Protein AF-A0A839P789-F1 (afdb_monomer_lite)

Radius of gyration: 26.18 Å; chains: 1; bounding box: 61×48×68 Å

pLDDT: mean 73.14, std 20.94, range [27.69, 98.44]

Secondary structure (DSSP, 8-state):
-HHHHHHHHHHHHHHHHHTTS-----TTS--HHHHHHHHHHHHT-PPS-SSS-----HHHHHHHHHHT-SS-----TTS--EEETTEEEEEEEE--S-S-HHHHT--SPPTT--SSS--------THHHHHHHHHHT-SSPPPHHHHHHHHHHSSS-GGG-B-SSHHHHHTT-B--HHHHHHHHHTTS-GGGGGG--TTTTHHHHHHHHHHHHHHHGGG---EEEEESSGGG-EEEEE-TT--HHHHHHHTT-EESTTPPTTSTT-EEHHHHHHTEEEEE-SGGG-TTSS-TTTTGGG---TT-EEEE---HHIIIIIS----S-HHHHHHHHHHTTT-EEETT--HHHHHHHHHHHTTSTTPPPHHHHHHHHHSEEEEE-SSSEEEEEEPPPP-

Sequence (395 aa):
MALIERSFTALTGLVASVSRADVEDDEEQPDALAGLRGLMAFSGIEPEDLSAAPGATTADILRYLQEKAGRVRFLRPGGNTVAIAGHPDVTAYVLGPPEDDALLRRSDPTKKGREVYELKAQNLDDDVFLVAALASTGEGTWNTDELARLRMSLPFGYRYLVATDPKAAEIGARDDPDAVQAFQARYCNPDDEWRRVDVDWLGAAEQLALKLDSDTNNTSLALAFELGHGPDSRVLLFPGDAQVGNWLSWGEHVWPPGKARGDEGAVDAAGLLAKTVLYKVGHHGSHNATLRERGLESMTHPDLVAMMPVQQEFANGTKNWNMPFPSLLKRLEERSGGRVIRADRSRDDLVAQAEAKSGKPGELPPADWELFLSNLREISDAEGPLALEYRIRAC

Structure (mmCIF, N/CA/C/O backbone):
data_AF-A0A839P789-F1
#
_entry.id   AF-A0A839P789-F1
#
loop_
_atom_site.group_PDB
_atom_site.id
_atom_site.type_symbol
_atom_site.label_atom_id
_atom_site.label_alt_id
_atom_site.label_comp_id
_atom_site.label_asym_id
_atom_site.label_entity_id
_atom_site.label_seq_id
_atom_site.pdbx_PDB_ins_code
_atom_site.Cartn_x
_atom_site.Cartn_y
_atom_site.Cartn_z
_atom_site.occupancy
_atom_site.B_iso_or_equiv
_atom_site.auth_seq_id
_atom_site.auth_comp_id
_atom_site.auth_asym_id
_atom_site.auth_atom_id
_atom_site.pdbx_PDB_model_num
ATOM 1 N N . MET A 1 1 ? 9.859 -14.341 -15.482 1.00 28.69 1 MET A N 1
ATOM 2 C CA . MET A 1 1 ? 11.216 -14.747 -15.056 1.00 28.69 1 MET A CA 1
ATOM 3 C C . MET A 1 1 ? 12.218 -14.738 -16.207 1.00 28.69 1 MET A C 1
ATOM 5 O O . MET A 1 1 ? 12.955 -13.774 -16.277 1.00 28.69 1 MET A O 1
ATOM 9 N N . ALA A 1 2 ? 12.191 -15.670 -17.171 1.00 31.02 2 ALA A N 1
ATOM 10 C CA . ALA A 1 2 ? 13.223 -15.749 -18.226 1.00 31.02 2 ALA A CA 1
ATOM 11 C C . ALA A 1 2 ? 13.397 -14.485 -19.100 1.00 31.02 2 ALA A C 1
ATOM 13 O O . ALA A 1 2 ? 14.505 -14.182 -19.522 1.00 31.02 2 ALA A O 1
ATOM 14 N N . LEU A 1 3 ? 12.325 -13.731 -19.379 1.00 32.56 3 LEU A N 1
ATOM 15 C CA . LEU A 1 3 ? 12.425 -12.461 -20.113 1.00 32.56 3 LEU A CA 1
ATOM 16 C C . LEU A 1 3 ? 13.054 -11.351 -19.254 1.00 32.56 3 LEU A C 1
ATOM 18 O O . LEU A 1 3 ? 13.892 -10.620 -19.751 1.00 32.56 3 LEU A O 1
ATOM 22 N N . ILE A 1 4 ? 12.696 -11.277 -17.968 1.00 34.03 4 ILE A N 1
ATOM 23 C CA . ILE A 1 4 ? 13.253 -10.315 -17.001 1.00 34.03 4 ILE A CA 1
ATOM 24 C C . ILE A 1 4 ? 14.742 -10.598 -16.794 1.00 34.03 4 ILE A C 1
ATOM 26 O O . ILE A 1 4 ? 15.552 -9.689 -16.849 1.00 34.03 4 ILE A O 1
ATOM 30 N N . GLU A 1 5 ? 15.110 -11.868 -16.647 1.00 35.81 5 GLU A N 1
ATOM 31 C CA . GLU A 1 5 ? 16.495 -12.326 -16.511 1.00 35.81 5 GLU A CA 1
ATOM 32 C C . GLU A 1 5 ? 17.325 -12.025 -17.773 1.00 35.81 5 GLU A C 1
ATOM 34 O O . GLU A 1 5 ? 18.459 -11.560 -17.676 1.00 35.81 5 GLU A O 1
ATOM 39 N N . ARG A 1 6 ? 16.736 -12.192 -18.968 1.00 39.56 6 ARG A N 1
ATOM 40 C CA . ARG A 1 6 ? 17.344 -11.795 -20.252 1.00 39.56 6 ARG A CA 1
ATOM 41 C C . ARG A 1 6 ? 17.492 -10.283 -20.393 1.00 39.56 6 ARG A C 1
ATOM 43 O O . ARG A 1 6 ? 18.554 -9.832 -20.800 1.00 39.56 6 ARG A O 1
ATOM 50 N N . SER A 1 7 ? 16.466 -9.510 -20.046 1.00 38.97 7 SER A N 1
ATOM 51 C CA . SER A 1 7 ? 16.506 -8.043 -20.067 1.00 38.97 7 SER A CA 1
ATOM 52 C C . SER A 1 7 ? 17.516 -7.492 -19.059 1.00 38.97 7 SER A C 1
ATOM 54 O O . SER A 1 7 ? 18.237 -6.553 -19.375 1.00 38.97 7 SER A O 1
ATOM 56 N N . PHE A 1 8 ? 17.626 -8.117 -17.886 1.00 39.81 8 PHE A N 1
ATOM 57 C CA . PHE A 1 8 ? 18.609 -7.779 -16.859 1.00 39.81 8 PHE A CA 1
ATOM 58 C C . PHE A 1 8 ? 20.035 -8.108 -17.321 1.00 39.81 8 PHE A C 1
ATOM 60 O O . PHE A 1 8 ? 20.921 -7.269 -17.210 1.00 39.81 8 PHE A O 1
ATOM 67 N N . THR A 1 9 ? 20.235 -9.277 -17.941 1.00 44.25 9 THR A N 1
ATOM 68 C CA . THR A 1 9 ? 21.531 -9.698 -18.505 1.00 44.25 9 THR A CA 1
ATOM 69 C C . THR A 1 9 ? 21.972 -8.784 -19.654 1.00 44.25 9 THR A C 1
ATOM 71 O O . THR A 1 9 ? 23.125 -8.351 -19.707 1.00 44.25 9 THR A O 1
ATOM 74 N N . ALA A 1 10 ? 21.043 -8.436 -20.547 1.00 44.06 10 ALA A N 1
ATOM 75 C CA . ALA A 1 10 ? 21.252 -7.481 -21.631 1.00 44.06 10 ALA A CA 1
ATOM 76 C C . ALA A 1 10 ? 21.683 -6.101 -21.112 1.00 44.06 10 ALA A C 1
ATOM 78 O O . ALA A 1 10 ? 22.646 -5.525 -21.620 1.00 44.06 10 ALA A O 1
ATOM 79 N N . LEU A 1 11 ? 21.008 -5.606 -20.070 1.00 44.09 11 LEU A N 1
ATOM 80 C CA . LEU A 1 11 ? 21.322 -4.332 -19.430 1.00 44.09 11 LEU A CA 1
ATOM 81 C C . LEU A 1 11 ? 22.719 -4.354 -18.794 1.00 44.09 11 LEU A C 1
ATOM 83 O O . LEU A 1 11 ? 23.521 -3.462 -19.055 1.00 44.09 11 LEU A O 1
ATOM 87 N N . THR A 1 12 ? 23.058 -5.404 -18.039 1.00 44.09 12 THR A N 1
ATOM 88 C CA . THR A 1 12 ? 24.400 -5.556 -17.451 1.00 44.09 12 THR A CA 1
ATOM 89 C C . THR A 1 12 ? 25.507 -5.657 -18.504 1.00 44.09 12 THR A C 1
ATOM 91 O O . THR A 1 12 ? 26.595 -5.126 -18.294 1.00 44.09 12 THR A O 1
ATOM 94 N N . GLY A 1 13 ? 25.237 -6.286 -19.654 1.00 45.44 13 GLY A N 1
ATOM 95 C CA . GLY A 1 13 ? 26.186 -6.369 -20.766 1.00 45.44 13 GLY A CA 1
ATOM 96 C C . GLY A 1 13 ? 26.444 -5.018 -21.439 1.00 45.44 13 GLY A C 1
ATOM 97 O O . GLY A 1 13 ? 27.596 -4.698 -21.733 1.00 45.44 13 GLY A O 1
ATOM 98 N N . LEU A 1 14 ? 25.398 -4.201 -21.631 1.00 48.00 14 LEU A N 1
ATOM 99 C CA . LEU A 1 14 ? 25.543 -2.832 -22.142 1.00 48.00 14 LEU A CA 1
ATOM 100 C C . LEU A 1 14 ? 26.340 -1.954 -21.165 1.00 48.00 14 L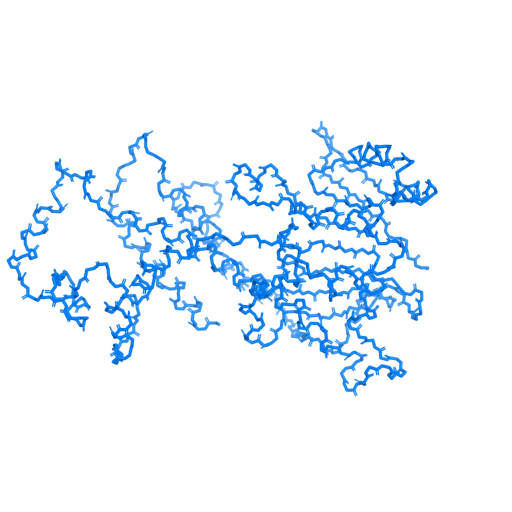EU A C 1
ATOM 102 O O . LEU A 1 14 ? 27.258 -1.249 -21.574 1.00 48.00 14 LEU A O 1
ATOM 106 N N . VAL A 1 15 ? 26.046 -2.043 -19.868 1.00 44.38 15 VAL A N 1
ATOM 107 C CA . VAL A 1 15 ? 26.684 -1.227 -18.821 1.00 44.38 15 VAL A CA 1
ATOM 108 C C . VAL A 1 15 ? 28.165 -1.578 -18.631 1.00 44.38 15 VAL A C 1
ATOM 110 O O . VAL A 1 15 ? 29.007 -0.684 -18.538 1.00 44.38 15 VAL A O 1
ATOM 113 N N . ALA A 1 16 ? 28.520 -2.865 -18.677 1.00 44.22 16 ALA A N 1
ATOM 114 C CA . ALA A 1 16 ? 29.914 -3.310 -18.621 1.00 44.22 16 ALA A CA 1
ATOM 115 C C . ALA A 1 16 ? 30.759 -2.836 -19.824 1.00 44.22 16 ALA A C 1
ATOM 117 O O . ALA A 1 16 ? 31.984 -2.765 -19.726 1.00 44.22 16 ALA A O 1
ATOM 118 N N . SER A 1 17 ? 30.126 -2.509 -20.958 1.00 44.50 17 SER A N 1
ATOM 119 C CA . SER A 1 17 ? 30.823 -1.965 -22.131 1.00 44.50 17 SER A CA 1
ATOM 120 C C . SER A 1 17 ? 31.183 -0.480 -21.989 1.00 44.50 17 SER A C 1
ATOM 122 O O . SER A 1 17 ? 32.215 -0.068 -22.513 1.00 44.50 17 SER A O 1
ATOM 124 N N . VAL A 1 18 ? 30.404 0.290 -21.215 1.00 43.53 18 VAL A N 1
ATOM 125 C CA . VAL A 1 18 ? 30.648 1.722 -20.936 1.00 43.53 18 VAL A CA 1
ATOM 126 C C . VAL A 1 18 ? 31.749 1.911 -19.901 1.00 43.53 18 VAL A C 1
ATOM 128 O O . VAL A 1 18 ? 32.607 2.760 -20.082 1.00 43.53 18 VAL A O 1
ATOM 131 N N . SER A 1 19 ? 31.800 1.062 -18.870 1.00 40.34 19 SER A N 1
ATOM 132 C CA . SER A 1 19 ? 32.856 1.081 -17.839 1.00 40.34 19 SER A CA 1
ATOM 133 C C . SER A 1 19 ? 34.282 0.884 -18.390 1.00 40.34 19 SER A C 1
ATOM 135 O O . SER A 1 19 ? 35.245 1.103 -17.661 1.00 40.34 19 SER A O 1
ATOM 137 N N . ARG A 1 20 ? 34.435 0.449 -19.648 1.00 38.62 20 ARG A N 1
ATOM 138 C CA . ARG A 1 20 ? 35.730 0.302 -20.334 1.00 38.62 20 ARG A CA 1
ATOM 139 C C . ARG A 1 20 ? 36.153 1.521 -21.155 1.00 38.62 20 ARG A C 1
ATOM 141 O O . ARG A 1 20 ? 37.275 1.520 -21.652 1.00 38.62 20 ARG A O 1
ATOM 148 N N . ALA A 1 21 ? 35.272 2.496 -21.352 1.00 36.84 21 ALA A N 1
ATOM 149 C CA . ALA A 1 21 ? 35.611 3.760 -21.984 1.00 36.84 21 ALA A CA 1
ATOM 150 C C . ALA A 1 21 ? 35.933 4.760 -20.869 1.00 36.84 21 ALA A C 1
ATOM 152 O O . ALA A 1 21 ? 35.056 5.091 -20.076 1.00 36.84 21 ALA A O 1
ATOM 153 N N . ASP A 1 22 ? 37.192 5.185 -20.775 1.00 35.72 22 ASP A N 1
ATOM 154 C CA . ASP A 1 22 ? 37.623 6.227 -19.843 1.00 35.72 22 ASP A CA 1
ATOM 155 C C . ASP A 1 22 ? 36.896 7.536 -20.201 1.00 35.72 22 ASP A C 1
ATOM 157 O O . ASP A 1 22 ? 37.248 8.203 -21.173 1.00 35.72 22 ASP A O 1
ATOM 161 N N . VAL A 1 23 ? 35.831 7.866 -19.467 1.00 41.50 23 VAL A N 1
ATOM 162 C CA . VAL A 1 23 ? 35.144 9.160 -19.556 1.00 41.50 23 VAL A CA 1
ATOM 163 C C . VAL A 1 23 ? 35.677 10.014 -18.411 1.00 41.50 23 VAL A C 1
ATOM 165 O O . VAL A 1 23 ? 35.441 9.694 -17.247 1.00 41.50 23 VAL A O 1
ATOM 168 N N . GLU A 1 24 ? 36.446 11.053 -18.734 1.00 38.50 24 GLU A N 1
ATOM 169 C CA . GLU A 1 24 ? 36.857 12.066 -17.759 1.00 38.50 24 GLU A CA 1
ATOM 170 C C . GLU A 1 24 ? 35.630 12.908 -17.357 1.00 38.50 24 GLU A C 1
ATOM 172 O O . GLU A 1 24 ? 34.879 13.382 -18.211 1.00 38.50 24 GLU A O 1
ATOM 177 N N . ASP A 1 25 ? 35.402 13.036 -16.046 1.00 37.28 25 ASP A N 1
ATOM 178 C CA . ASP A 1 25 ? 34.322 13.829 -15.447 1.00 37.28 25 ASP A CA 1
ATOM 179 C C . ASP A 1 25 ? 34.578 15.335 -15.683 1.00 37.28 25 ASP A C 1
ATOM 181 O O . ASP A 1 25 ? 35.392 15.944 -14.988 1.00 37.28 25 ASP A O 1
ATOM 185 N N . ASP A 1 26 ? 33.870 15.954 -16.634 1.00 36.41 26 ASP A N 1
ATOM 186 C CA . ASP A 1 26 ? 33.825 17.417 -16.792 1.00 36.41 26 ASP A CA 1
ATOM 187 C C . ASP A 1 26 ? 32.659 18.023 -15.972 1.00 36.41 26 ASP A C 1
ATOM 189 O O . ASP A 1 26 ? 31.486 17.699 -16.167 1.00 36.41 26 ASP A O 1
ATOM 193 N N . GLU A 1 27 ? 32.986 18.947 -15.058 1.00 38.28 27 GLU A N 1
ATOM 194 C CA . GLU A 1 27 ? 32.150 19.454 -13.945 1.00 38.28 27 GLU A CA 1
ATOM 195 C C . GLU A 1 27 ? 30.906 20.318 -14.304 1.00 38.28 27 GLU A C 1
ATOM 197 O O . GLU A 1 27 ? 30.291 20.892 -13.405 1.00 38.28 27 GLU A O 1
ATOM 202 N N . GLU A 1 28 ? 30.464 20.427 -15.564 1.00 38.78 28 GLU A N 1
ATOM 203 C CA . GLU A 1 28 ? 29.336 21.321 -15.931 1.00 38.78 28 GLU A CA 1
ATOM 204 C C . GLU A 1 28 ? 28.162 20.683 -16.704 1.00 38.78 28 GLU A C 1
ATOM 206 O O . GLU A 1 28 ? 27.227 21.390 -17.092 1.00 38.78 28 GLU A O 1
ATOM 211 N N . GLN A 1 29 ? 28.114 19.356 -16.866 1.00 36.84 29 GLN A N 1
ATOM 212 C CA . GLN A 1 29 ? 26.912 18.654 -17.349 1.00 36.84 29 GLN A CA 1
ATOM 213 C C . GLN A 1 29 ? 26.265 17.817 -16.235 1.00 36.84 29 GLN A C 1
ATOM 215 O O . GLN A 1 29 ? 26.976 17.302 -15.374 1.00 36.84 29 GLN A O 1
ATOM 220 N N . PRO A 1 30 ? 24.921 17.671 -16.201 1.00 40.12 30 PRO A N 1
ATOM 221 C CA . PRO A 1 30 ? 24.294 16.720 -15.291 1.00 40.12 30 PRO A CA 1
ATOM 222 C C . PRO A 1 30 ? 24.887 15.338 -15.570 1.00 40.12 30 PRO A C 1
ATOM 224 O O . PRO A 1 30 ? 24.776 14.846 -16.691 1.00 40.12 30 PRO A O 1
ATOM 227 N N . ASP A 1 31 ? 25.541 14.760 -14.561 1.00 50.84 31 ASP A N 1
ATOM 228 C CA . ASP A 1 31 ? 26.209 13.461 -14.626 1.00 50.84 31 ASP A CA 1
ATOM 229 C C . ASP A 1 31 ? 25.218 12.403 -15.146 1.00 50.84 31 ASP A C 1
ATOM 231 O O . ASP A 1 31 ? 24.374 11.894 -14.406 1.00 50.84 31 ASP A O 1
ATOM 235 N N . ALA A 1 32 ? 25.287 12.094 -16.444 1.00 41.47 32 ALA A N 1
ATOM 236 C CA . ALA A 1 32 ? 24.434 11.099 -17.093 1.00 41.47 32 ALA A CA 1
ATOM 237 C C . ALA A 1 32 ? 24.674 9.690 -16.519 1.00 41.47 32 ALA A C 1
ATOM 239 O O . ALA A 1 32 ? 23.816 8.811 -16.623 1.00 41.47 32 ALA A O 1
ATOM 240 N N . LEU A 1 33 ? 25.819 9.479 -15.857 1.00 42.09 33 LEU A N 1
ATOM 241 C CA . LEU A 1 33 ? 26.104 8.283 -15.082 1.00 42.09 33 LEU A CA 1
ATOM 242 C C . LEU A 1 33 ? 25.513 8.332 -13.671 1.00 42.09 33 LEU A C 1
ATOM 244 O O . LEU A 1 33 ? 25.372 7.266 -13.086 1.00 42.09 33 LEU A O 1
ATOM 248 N N . ALA A 1 34 ? 25.100 9.472 -13.109 1.00 45.28 34 ALA A N 1
ATOM 249 C CA . ALA A 1 34 ? 24.505 9.523 -11.767 1.00 45.28 34 ALA A CA 1
ATOM 250 C C . ALA A 1 34 ? 23.183 8.746 -11.689 1.00 45.28 34 ALA A C 1
ATOM 252 O O . ALA A 1 34 ? 22.941 8.020 -10.720 1.00 45.28 34 ALA A O 1
ATOM 253 N N . GLY A 1 35 ? 22.347 8.837 -12.728 1.00 43.75 35 GLY A N 1
ATOM 254 C CA . GLY A 1 35 ? 21.121 8.044 -12.849 1.00 43.75 35 GLY A CA 1
ATOM 255 C C . GLY A 1 35 ? 21.402 6.545 -12.965 1.00 43.75 35 GLY A C 1
ATOM 256 O O . GLY A 1 35 ? 20.771 5.730 -12.287 1.00 43.75 35 GLY A O 1
ATOM 257 N N . LEU A 1 36 ? 22.436 6.181 -13.732 1.00 42.62 36 LEU A N 1
ATOM 258 C CA . LEU A 1 36 ? 22.917 4.805 -13.874 1.00 42.62 36 LEU A CA 1
ATOM 259 C C . LEU A 1 36 ? 23.555 4.266 -12.581 1.00 42.62 36 LEU A C 1
ATOM 261 O O . LEU A 1 36 ? 23.310 3.127 -12.203 1.00 42.62 36 LEU A O 1
ATOM 265 N N . ARG A 1 37 ? 24.337 5.076 -11.864 1.00 47.28 37 ARG A N 1
ATOM 266 C CA . ARG A 1 37 ? 24.946 4.753 -10.564 1.00 47.28 37 ARG A CA 1
ATOM 267 C C . ARG A 1 37 ? 23.861 4.561 -9.504 1.00 47.28 37 ARG A C 1
ATOM 269 O O . ARG A 1 37 ? 23.905 3.585 -8.762 1.00 47.28 37 ARG A O 1
ATOM 276 N N . GLY A 1 38 ? 22.832 5.412 -9.499 1.00 43.12 38 GLY A N 1
ATOM 277 C CA . GLY A 1 38 ? 21.644 5.246 -8.657 1.00 43.12 38 GLY A CA 1
ATOM 278 C C . GLY A 1 38 ? 20.854 3.968 -8.971 1.00 43.12 38 GLY A C 1
ATOM 279 O O . GLY A 1 38 ? 20.366 3.307 -8.055 1.00 43.12 38 GLY A O 1
ATOM 280 N N . LEU A 1 39 ? 20.775 3.586 -10.250 1.00 44.34 39 LEU A N 1
ATOM 281 C CA . LEU A 1 39 ? 20.170 2.337 -10.721 1.00 44.34 39 LEU A CA 1
ATOM 282 C C . LEU A 1 39 ? 20.980 1.094 -10.321 1.00 44.34 39 LEU A C 1
ATOM 284 O O . LEU A 1 39 ? 20.408 0.083 -9.902 1.00 44.34 39 LEU A O 1
ATOM 288 N N . MET A 1 40 ? 22.304 1.165 -10.460 1.00 41.53 40 MET A N 1
ATOM 289 C CA . MET A 1 40 ? 23.225 0.089 -10.113 1.00 41.53 40 MET A CA 1
ATOM 290 C C . MET A 1 40 ? 23.251 -0.134 -8.596 1.00 41.53 40 MET A C 1
ATOM 292 O O . MET A 1 40 ? 23.040 -1.266 -8.165 1.00 41.53 40 MET A O 1
ATOM 296 N N . ALA A 1 41 ? 23.337 0.928 -7.788 1.00 44.34 41 ALA A N 1
ATOM 297 C CA . ALA A 1 41 ? 23.251 0.843 -6.327 1.00 44.34 41 ALA A CA 1
ATOM 298 C C . ALA A 1 41 ? 21.922 0.221 -5.857 1.00 44.34 41 ALA A C 1
ATOM 300 O O . ALA A 1 41 ? 21.896 -0.632 -4.972 1.00 44.34 41 ALA A O 1
ATOM 301 N N . PHE A 1 42 ? 20.806 0.575 -6.502 1.00 39.91 42 PHE A N 1
ATOM 302 C CA . PHE A 1 42 ? 19.492 -0.005 -6.207 1.00 39.91 42 PHE A CA 1
ATOM 303 C C . PHE A 1 42 ? 19.373 -1.483 -6.632 1.00 39.91 42 PHE A C 1
ATOM 305 O O . PHE A 1 42 ? 18.754 -2.286 -5.934 1.00 39.91 42 PHE A O 1
ATOM 312 N N . SER A 1 43 ? 20.010 -1.864 -7.744 1.00 36.09 43 SER A N 1
ATOM 313 C CA . SER A 1 43 ? 20.052 -3.246 -8.255 1.00 36.09 43 SER A CA 1
ATOM 314 C C . SER A 1 43 ? 21.157 -4.105 -7.614 1.00 36.09 43 SER A C 1
ATOM 316 O O . SER A 1 43 ? 21.264 -5.295 -7.917 1.00 36.09 43 SER A O 1
ATOM 318 N N . GLY A 1 44 ? 21.961 -3.530 -6.712 1.00 39.56 44 GLY A N 1
ATOM 319 C CA . GLY A 1 44 ? 23.020 -4.212 -5.966 1.00 39.56 44 GLY A CA 1
ATOM 320 C C . GLY A 1 44 ? 24.352 -4.377 -6.710 1.00 39.56 44 GLY A C 1
ATOM 321 O O . GLY A 1 44 ? 25.074 -5.328 -6.418 1.00 39.56 44 GLY A O 1
ATOM 322 N N . ILE A 1 45 ? 24.665 -3.499 -7.664 1.00 40.56 45 ILE A N 1
ATOM 323 C CA . ILE A 1 45 ? 25.957 -3.396 -8.356 1.00 40.56 45 ILE A CA 1
ATOM 324 C C . ILE A 1 45 ? 26.584 -2.060 -7.924 1.00 40.56 45 ILE A C 1
ATOM 326 O O . ILE A 1 45 ? 26.070 -0.999 -8.250 1.00 40.56 45 ILE A O 1
ATOM 330 N N . GLU A 1 46 ? 27.659 -2.082 -7.145 1.00 39.88 46 GLU A N 1
ATOM 331 C CA . GLU A 1 46 ? 28.368 -0.854 -6.749 1.00 39.88 46 GLU A CA 1
ATOM 332 C C . GLU A 1 46 ? 29.401 -0.486 -7.834 1.00 39.88 46 GLU A C 1
ATOM 334 O O . GLU A 1 46 ? 30.131 -1.377 -8.281 1.00 39.88 46 GLU A O 1
ATOM 339 N N . PRO A 1 47 ? 29.506 0.788 -8.267 1.00 36.19 47 PRO A N 1
ATOM 340 C CA . PRO A 1 47 ? 30.721 1.292 -8.899 1.00 36.19 47 PRO A CA 1
ATOM 341 C C . PRO A 1 47 ? 31.819 1.328 -7.829 1.00 36.19 47 PRO A C 1
ATOM 343 O O . PRO A 1 47 ? 31.594 1.845 -6.738 1.00 36.19 47 PRO A O 1
ATOM 346 N N . GLU A 1 48 ? 32.970 0.723 -8.110 1.00 37.81 48 GLU A N 1
ATOM 347 C CA . GLU A 1 48 ? 34.025 0.525 -7.114 1.00 37.81 48 GLU A CA 1
ATOM 348 C C . GLU A 1 48 ? 34.494 1.830 -6.442 1.00 37.81 48 GLU A C 1
ATOM 350 O O . GLU A 1 48 ? 34.653 2.871 -7.077 1.00 37.81 48 GLU A O 1
ATOM 355 N N . ASP A 1 49 ? 34.756 1.668 -5.141 1.00 33.16 49 ASP A N 1
ATOM 356 C CA . ASP A 1 49 ? 35.334 2.573 -4.147 1.00 33.16 49 ASP A CA 1
ATOM 357 C C . ASP A 1 49 ? 34.462 3.715 -3.599 1.00 33.16 49 ASP A C 1
ATOM 359 O O . ASP A 1 49 ? 34.454 4.825 -4.116 1.00 33.16 49 ASP A O 1
ATOM 363 N N . LEU A 1 50 ? 33.857 3.471 -2.420 1.00 28.23 50 LEU A N 1
ATOM 364 C CA . LEU A 1 50 ? 34.111 4.246 -1.187 1.00 28.23 50 LEU A CA 1
ATOM 365 C C . LEU A 1 50 ? 33.418 3.628 0.056 1.00 28.23 50 LEU A C 1
ATOM 367 O O . LEU A 1 50 ? 32.280 3.916 0.407 1.00 28.23 50 LEU A O 1
ATOM 371 N N . SER A 1 51 ? 34.179 2.785 0.762 1.00 32.66 51 SER A N 1
ATOM 372 C CA . SER A 1 51 ? 34.131 2.515 2.214 1.00 32.66 51 SER A CA 1
ATOM 373 C C . SER A 1 51 ? 32.774 2.332 2.935 1.00 32.66 51 SER A C 1
ATOM 375 O O . SER A 1 51 ? 32.397 3.129 3.794 1.00 32.66 51 SER A O 1
ATOM 377 N N . ALA A 1 52 ? 32.165 1.162 2.757 1.00 28.34 52 ALA A N 1
ATOM 378 C CA . ALA A 1 52 ? 31.640 0.322 3.843 1.00 28.34 52 ALA A CA 1
ATOM 379 C C . ALA A 1 52 ? 31.794 -1.148 3.393 1.00 28.34 52 ALA A C 1
ATOM 381 O O . ALA A 1 52 ? 31.846 -1.399 2.196 1.00 28.34 52 ALA A O 1
ATOM 382 N N . ALA A 1 53 ? 31.992 -2.098 4.315 1.00 27.83 53 ALA A N 1
ATOM 383 C CA . ALA A 1 53 ? 32.530 -3.444 4.038 1.00 27.83 53 ALA A CA 1
ATOM 384 C C . ALA A 1 53 ? 32.050 -4.098 2.704 1.00 27.83 53 ALA A C 1
ATOM 386 O O . ALA A 1 53 ? 30.844 -4.235 2.501 1.00 27.83 53 ALA A O 1
ATOM 387 N N . PRO A 1 54 ? 32.971 -4.521 1.813 1.00 33.81 54 PRO A N 1
ATOM 388 C CA . PRO A 1 54 ? 32.678 -4.779 0.403 1.00 33.81 54 PRO A CA 1
ATOM 389 C C . PRO A 1 54 ? 32.050 -6.161 0.159 1.00 33.81 54 PRO A C 1
ATOM 391 O O . PRO A 1 54 ? 32.543 -7.170 0.667 1.00 33.81 54 PRO A O 1
ATOM 394 N N . GLY A 1 55 ? 31.029 -6.216 -0.704 1.00 39.88 55 GLY A N 1
ATOM 395 C CA . GLY A 1 55 ? 30.832 -7.382 -1.577 1.00 39.88 55 GLY A CA 1
ATOM 396 C C . GLY A 1 55 ? 29.595 -8.265 -1.389 1.00 39.88 55 GLY A C 1
ATOM 397 O O . GLY A 1 55 ? 29.647 -9.415 -1.811 1.00 39.88 55 GLY A O 1
ATOM 398 N N . ALA A 1 56 ? 28.491 -7.794 -0.804 1.00 37.84 56 ALA A N 1
ATOM 399 C CA . ALA A 1 56 ? 27.226 -8.537 -0.876 1.00 37.84 56 ALA A CA 1
ATOM 400 C C . ALA A 1 56 ? 26.242 -7.819 -1.807 1.00 37.84 56 ALA A C 1
ATOM 402 O O . ALA A 1 56 ? 25.616 -6.839 -1.410 1.00 37.84 56 ALA A O 1
ATOM 403 N N . THR A 1 57 ? 26.090 -8.315 -3.038 1.00 49.88 57 THR A N 1
ATOM 404 C CA . THR A 1 57 ? 25.007 -7.872 -3.933 1.00 49.88 57 THR A CA 1
ATOM 405 C C . THR A 1 57 ? 23.643 -8.199 -3.306 1.00 49.88 57 THR A C 1
ATOM 407 O O . THR A 1 57 ? 23.545 -9.090 -2.456 1.00 49.88 57 THR A O 1
ATOM 410 N N . THR A 1 58 ? 22.546 -7.569 -3.744 1.00 44.56 58 THR A N 1
ATOM 411 C CA . THR A 1 58 ? 21.181 -7.972 -3.335 1.00 44.56 58 THR A CA 1
ATOM 412 C C . THR A 1 58 ? 20.952 -9.471 -3.558 1.00 44.56 58 THR A C 1
ATOM 414 O O . THR A 1 58 ? 20.322 -10.139 -2.740 1.00 44.56 58 THR A O 1
ATOM 417 N N . ALA A 1 59 ? 21.529 -10.035 -4.623 1.00 45.59 59 ALA A N 1
ATOM 418 C CA . ALA A 1 59 ? 21.495 -11.466 -4.892 1.00 45.59 59 ALA A CA 1
ATOM 419 C C . ALA A 1 59 ? 22.279 -12.290 -3.854 1.00 45.59 59 ALA A C 1
ATOM 421 O O . ALA A 1 59 ? 21.828 -13.373 -3.483 1.00 45.59 59 ALA A O 1
ATOM 422 N N . ASP A 1 60 ? 23.412 -11.796 -3.353 1.00 50.56 60 ASP A N 1
ATOM 423 C CA . ASP A 1 60 ? 24.174 -12.452 -2.283 1.00 50.56 60 ASP A CA 1
ATOM 424 C C . ASP A 1 60 ? 23.471 -12.330 -0.931 1.00 50.56 60 ASP A C 1
ATOM 426 O O . ASP A 1 60 ? 23.456 -13.296 -0.172 1.00 50.56 60 ASP A O 1
ATOM 430 N N . ILE A 1 61 ? 22.801 -11.205 -0.657 1.00 53.28 61 ILE A N 1
ATOM 431 C CA . ILE A 1 61 ? 21.926 -11.048 0.512 1.00 53.28 61 ILE A CA 1
ATOM 432 C C . ILE A 1 61 ? 20.769 -12.047 0.427 1.00 53.28 61 ILE A C 1
ATOM 434 O O . ILE A 1 61 ? 20.510 -12.767 1.388 1.00 53.28 61 ILE A O 1
ATOM 438 N N . LEU A 1 62 ? 20.095 -12.149 -0.722 1.00 54.41 62 LEU A N 1
ATOM 439 C CA . LEU A 1 62 ? 19.011 -13.112 -0.927 1.00 54.41 62 LEU A CA 1
ATOM 440 C C . LEU A 1 62 ? 19.504 -14.557 -0.801 1.00 54.41 62 LEU A C 1
ATOM 442 O O . LEU A 1 62 ? 18.837 -15.361 -0.154 1.00 54.41 62 LEU A O 1
ATOM 446 N N . ARG A 1 63 ? 20.673 -14.889 -1.360 1.00 63.94 63 ARG A N 1
ATOM 447 C CA . ARG A 1 63 ? 21.284 -16.222 -1.241 1.00 63.94 63 ARG A CA 1
ATOM 448 C C . ARG A 1 63 ? 21.646 -16.539 0.207 1.00 63.94 63 ARG A C 1
ATOM 450 O O . ARG A 1 63 ? 21.275 -17.592 0.710 1.00 63.94 63 ARG A O 1
ATOM 457 N N . TYR A 1 64 ? 22.267 -15.595 0.907 1.00 68.50 64 TYR A N 1
ATOM 458 C CA . TYR A 1 64 ? 22.555 -15.704 2.334 1.00 68.50 64 TYR A CA 1
ATOM 459 C C . TYR A 1 64 ? 21.273 -15.910 3.155 1.00 68.50 64 TYR A C 1
ATOM 461 O O . TYR A 1 64 ? 21.219 -16.794 4.009 1.00 68.50 64 TYR A O 1
ATOM 469 N N . LEU A 1 65 ? 20.208 -15.150 2.879 1.00 62.84 65 LEU A N 1
ATOM 470 C CA . LEU A 1 65 ? 18.909 -15.308 3.540 1.00 62.84 65 LEU A CA 1
ATOM 471 C C . LEU A 1 65 ? 18.268 -16.670 3.233 1.00 62.84 65 LEU A C 1
ATOM 473 O O . LEU A 1 65 ? 17.698 -17.290 4.132 1.00 62.84 65 LEU A O 1
ATOM 477 N N . GLN A 1 66 ? 18.395 -17.167 2.000 1.00 65.88 66 GLN A N 1
ATOM 478 C CA . GLN A 1 66 ? 17.951 -18.510 1.616 1.00 65.88 66 GLN A CA 1
ATOM 479 C C . GLN A 1 66 ? 18.726 -19.598 2.370 1.00 65.88 66 GLN A C 1
ATOM 481 O O . GLN A 1 66 ? 18.115 -20.541 2.865 1.00 65.88 66 GLN A O 1
ATOM 486 N N . GLU A 1 67 ? 20.042 -19.451 2.537 1.00 76.56 67 GLU A N 1
ATOM 487 C CA . GLU A 1 67 ? 20.877 -20.384 3.307 1.00 76.56 67 GLU A CA 1
ATOM 488 C C . GLU A 1 67 ? 20.516 -20.413 4.801 1.00 76.56 67 GLU A C 1
ATOM 490 O O . GLU A 1 67 ? 20.669 -21.443 5.461 1.00 76.56 67 GLU A O 1
ATOM 495 N N . LYS A 1 68 ? 19.986 -19.312 5.354 1.00 74.75 68 LYS A N 1
ATOM 496 C CA . LYS A 1 68 ? 19.441 -19.287 6.725 1.00 74.75 68 LYS A CA 1
ATOM 497 C C . LYS A 1 68 ? 18.097 -20.003 6.854 1.00 74.75 68 LYS A C 1
ATOM 499 O O . LYS A 1 68 ? 17.679 -20.313 7.974 1.00 74.75 68 LYS A O 1
ATOM 504 N N . ALA A 1 69 ? 17.405 -20.275 5.750 1.00 69.00 69 ALA A N 1
ATOM 505 C CA . ALA A 1 69 ? 16.082 -20.875 5.775 1.00 69.00 69 ALA A CA 1
ATOM 506 C C . ALA A 1 69 ? 16.166 -22.405 5.937 1.00 69.00 69 ALA A C 1
ATOM 508 O O . ALA A 1 69 ? 16.128 -23.163 4.974 1.00 69.00 69 ALA A O 1
ATOM 509 N N . GLY A 1 70 ? 16.245 -22.885 7.184 1.00 69.06 70 GLY A N 1
ATOM 510 C CA . GLY A 1 70 ? 16.385 -24.322 7.472 1.00 69.06 70 GLY A CA 1
ATOM 511 C C . GLY A 1 70 ? 15.192 -25.190 7.039 1.00 69.06 70 GLY A C 1
ATOM 512 O O . GLY A 1 70 ? 15.375 -26.295 6.534 1.00 69.06 70 GLY A O 1
ATOM 513 N N . ARG A 1 71 ? 13.953 -24.709 7.210 1.00 75.62 71 ARG A N 1
ATOM 514 C CA . ARG A 1 71 ? 12.736 -25.395 6.739 1.00 75.62 71 ARG A CA 1
ATOM 515 C C . ARG A 1 71 ? 11.820 -24.396 6.048 1.00 75.62 71 ARG A C 1
ATOM 517 O O . ARG A 1 71 ? 11.124 -23.628 6.706 1.00 75.62 71 ARG A O 1
ATOM 524 N N . VAL A 1 72 ? 11.807 -24.435 4.720 1.00 77.69 72 VAL A N 1
ATOM 525 C CA . VAL A 1 72 ? 10.987 -23.544 3.894 1.00 77.69 72 VAL A CA 1
ATOM 526 C C . VAL A 1 72 ? 9.586 -24.131 3.728 1.00 77.69 72 VAL A C 1
ATOM 528 O O . VAL A 1 72 ? 9.422 -25.279 3.316 1.00 77.69 72 VAL A O 1
ATOM 531 N N . ARG A 1 73 ? 8.560 -23.334 4.036 1.00 80.88 73 ARG A N 1
ATOM 532 C CA . ARG A 1 73 ? 7.168 -23.610 3.666 1.00 80.88 73 ARG A CA 1
ATOM 533 C C . ARG A 1 73 ? 6.738 -22.555 2.659 1.00 80.88 73 ARG A C 1
ATOM 535 O O . ARG A 1 73 ? 6.614 -21.388 3.013 1.00 80.88 73 ARG A O 1
ATOM 542 N N . PHE A 1 74 ? 6.471 -22.981 1.432 1.00 83.75 74 PHE A N 1
ATOM 543 C CA . PHE A 1 74 ? 5.874 -22.111 0.427 1.00 83.75 74 PHE A CA 1
ATOM 544 C C . PHE A 1 74 ? 4.386 -21.932 0.726 1.00 83.75 74 PHE A C 1
ATOM 546 O O . PHE A 1 74 ? 3.670 -22.901 0.998 1.00 83.75 74 PHE A O 1
ATOM 553 N N . LEU A 1 75 ? 3.937 -20.684 0.704 1.00 88.25 75 LEU A N 1
ATOM 554 C CA . LEU A 1 75 ? 2.534 -20.313 0.823 1.00 88.25 75 LEU A CA 1
ATOM 555 C C . LEU A 1 75 ? 2.030 -19.890 -0.553 1.00 88.25 75 LEU A C 1
ATOM 557 O O . LEU A 1 75 ? 2.813 -19.439 -1.385 1.00 88.25 75 LEU A O 1
ATOM 561 N N . ARG A 1 76 ? 0.731 -20.064 -0.790 1.00 90.00 76 ARG A N 1
ATOM 562 C CA . ARG A 1 76 ? 0.092 -19.699 -2.055 1.00 90.00 76 ARG A CA 1
ATOM 563 C C . ARG A 1 76 ? -1.012 -18.677 -1.815 1.00 90.00 76 ARG A C 1
ATOM 565 O O . ARG A 1 76 ? -1.704 -18.807 -0.796 1.00 90.00 76 ARG A O 1
ATOM 572 N N . PRO A 1 77 ? -1.201 -17.714 -2.729 1.00 93.00 77 PRO A N 1
ATOM 573 C CA . PRO A 1 77 ? -2.347 -16.816 -2.681 1.00 93.00 77 PRO A CA 1
ATOM 574 C C . PRO A 1 77 ? -3.647 -17.632 -2.726 1.00 93.00 77 PRO A C 1
ATOM 576 O O . PRO A 1 77 ? -3.757 -18.604 -3.475 1.00 93.00 77 PRO A O 1
ATOM 579 N N . GLY A 1 78 ? -4.606 -17.313 -1.857 1.00 91.50 78 GLY A N 1
ATOM 580 C CA . GLY A 1 78 ? -5.856 -18.079 -1.752 1.00 91.50 78 GLY A CA 1
ATOM 581 C C . GLY A 1 78 ? -5.708 -19.501 -1.190 1.00 91.50 78 GLY A C 1
ATOM 582 O O . GLY A 1 78 ? -6.676 -20.255 -1.194 1.00 91.50 78 GLY A O 1
ATOM 583 N N . GLY A 1 79 ? -4.518 -19.895 -0.717 1.00 91.31 79 GLY A N 1
ATOM 584 C CA . GLY A 1 79 ? -4.274 -21.189 -0.074 1.00 91.31 79 GLY A CA 1
ATOM 585 C C . GLY A 1 79 ? -4.821 -21.265 1.355 1.00 91.31 79 GLY A C 1
ATOM 586 O O . GLY A 1 79 ? -5.493 -20.358 1.826 1.00 91.31 79 GLY A O 1
ATOM 587 N N . ASN A 1 80 ? -4.513 -22.342 2.086 1.00 92.81 80 ASN A N 1
ATOM 588 C CA . ASN A 1 80 ? -4.910 -22.459 3.497 1.00 92.81 80 ASN A CA 1
ATOM 589 C C . ASN A 1 80 ? -4.405 -21.275 4.333 1.00 92.81 80 ASN A C 1
ATOM 591 O O . ASN A 1 80 ? -3.270 -20.822 4.152 1.00 92.81 80 ASN A O 1
ATOM 595 N N . THR A 1 81 ? -5.220 -20.845 5.296 1.00 93.62 81 THR A N 1
ATOM 596 C CA . THR A 1 81 ? -4.832 -19.818 6.263 1.00 93.62 81 THR A CA 1
ATOM 597 C C . THR A 1 81 ? -3.648 -20.272 7.117 1.00 93.62 81 THR A C 1
ATOM 599 O O . THR A 1 81 ? -3.343 -21.465 7.257 1.00 93.62 81 THR A O 1
ATOM 602 N N . VAL A 1 82 ? -2.930 -19.298 7.667 1.00 92.88 82 VAL A N 1
ATOM 603 C CA . VAL A 1 82 ? -1.735 -19.523 8.477 1.00 92.88 82 VAL A CA 1
ATOM 604 C C . VAL A 1 82 ? -2.008 -19.052 9.898 1.00 92.88 82 VAL A C 1
ATOM 606 O O . VAL A 1 82 ? -2.251 -17.873 10.130 1.00 92.88 82 VAL A O 1
ATOM 609 N N . ALA A 1 83 ? -1.951 -19.977 10.854 1.00 91.69 83 ALA A N 1
ATOM 610 C CA . ALA A 1 83 ? -1.973 -19.635 12.270 1.00 91.69 83 ALA A CA 1
ATOM 611 C C . ALA A 1 83 ? -0.642 -18.987 12.673 1.00 91.69 83 ALA A C 1
ATOM 613 O O . ALA A 1 83 ? 0.429 -19.467 12.281 1.00 91.69 83 ALA A O 1
ATOM 614 N N . ILE A 1 84 ? -0.705 -17.926 13.475 1.00 89.62 84 ILE A N 1
ATOM 615 C CA . ILE A 1 84 ? 0.484 -17.245 13.985 1.00 89.62 84 ILE A CA 1
ATOM 616 C C . ILE A 1 84 ? 0.903 -17.873 15.316 1.00 89.62 84 ILE A C 1
ATOM 618 O O . ILE A 1 84 ? 0.122 -17.980 16.262 1.00 89.62 84 ILE A O 1
ATOM 622 N N . ALA A 1 85 ? 2.157 -18.322 15.396 1.00 86.88 85 ALA A N 1
ATOM 623 C CA . ALA A 1 85 ? 2.680 -18.959 16.599 1.00 86.88 85 ALA A CA 1
ATOM 624 C C . ALA A 1 85 ? 2.622 -17.994 17.795 1.00 86.88 85 ALA A C 1
ATOM 626 O O . ALA A 1 85 ? 3.059 -16.851 17.697 1.00 86.88 85 ALA A O 1
ATOM 627 N N . GLY A 1 86 ? 2.076 -18.462 18.920 1.00 89.50 86 GLY A N 1
ATOM 628 C CA . GLY A 1 86 ? 1.881 -17.647 20.125 1.00 89.50 86 GLY A CA 1
ATOM 629 C C . GLY A 1 86 ? 0.651 -16.731 20.097 1.00 89.50 86 GLY A C 1
ATOM 630 O O . GLY A 1 86 ? 0.342 -16.126 21.117 1.00 89.50 86 GLY A O 1
ATOM 631 N N . HIS A 1 87 ? -0.080 -16.677 18.980 1.00 89.12 87 HIS A N 1
ATOM 632 C CA . HIS A 1 87 ? -1.253 -15.823 18.798 1.00 89.12 87 HIS A CA 1
ATOM 633 C C . HIS A 1 87 ? -2.414 -16.634 18.194 1.00 89.12 87 HIS A C 1
ATOM 635 O O . HIS A 1 87 ? -2.665 -16.541 16.992 1.00 89.12 87 HIS A O 1
ATOM 641 N N . PRO A 1 88 ? -3.111 -17.464 18.999 1.00 87.25 88 PRO A N 1
ATOM 642 C CA . PRO A 1 88 ? -4.178 -18.342 18.504 1.00 87.25 88 PRO A CA 1
ATOM 643 C C . PRO A 1 88 ? -5.361 -17.568 17.906 1.00 87.25 88 PRO A C 1
ATOM 645 O O . PRO A 1 88 ? -6.002 -18.061 16.983 1.00 87.25 88 PRO A O 1
ATOM 648 N N . ASP A 1 89 ? -5.586 -16.340 18.375 1.00 89.81 89 ASP A N 1
ATOM 649 C CA . ASP A 1 89 ? -6.645 -15.452 17.894 1.00 89.81 89 ASP A CA 1
ATOM 650 C C . ASP A 1 89 ? -6.237 -14.669 16.633 1.00 89.81 89 ASP A C 1
ATOM 652 O O . ASP A 1 89 ? -6.939 -13.747 16.230 1.00 89.81 89 ASP A O 1
ATOM 656 N N . VAL A 1 90 ? -5.085 -14.981 16.023 1.00 93.94 90 VAL A N 1
ATOM 657 C CA . VAL A 1 90 ? -4.601 -14.306 14.813 1.00 93.94 90 VAL A CA 1
ATOM 658 C C . VAL A 1 90 ? -4.489 -15.290 13.661 1.00 93.94 90 VAL A C 1
ATOM 660 O O . VAL A 1 90 ? -3.702 -16.241 13.686 1.00 93.94 90 VAL A O 1
ATOM 663 N N . THR A 1 91 ? -5.248 -15.005 12.607 1.00 95.00 91 THR A N 1
ATOM 664 C CA . THR A 1 91 ? -5.249 -15.780 11.366 1.00 95.00 9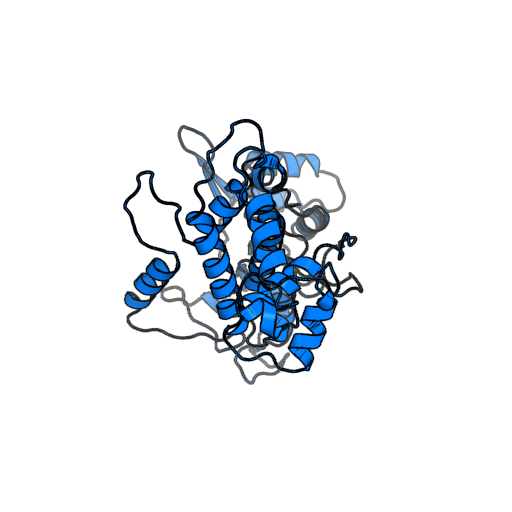1 THR A CA 1
ATOM 665 C C . THR A 1 91 ? -4.672 -14.945 10.234 1.00 95.00 91 THR A C 1
ATOM 667 O O . THR A 1 91 ? -5.157 -13.853 9.952 1.00 95.00 91 THR A O 1
ATOM 670 N N . ALA A 1 92 ? -3.640 -15.456 9.563 1.00 96.25 92 ALA A N 1
ATOM 671 C CA . ALA A 1 92 ? -3.052 -14.812 8.398 1.00 96.25 92 ALA A CA 1
ATOM 672 C C . ALA A 1 92 ? -3.576 -15.408 7.085 1.00 96.25 92 ALA A C 1
ATOM 674 O O . ALA A 1 92 ? -3.619 -16.629 6.895 1.00 96.25 92 ALA A O 1
ATOM 675 N N . TYR A 1 93 ? -3.916 -14.518 6.161 1.00 97.00 93 TYR A N 1
ATOM 676 C CA . TYR A 1 93 ? -4.366 -14.803 4.806 1.00 97.00 93 TYR A CA 1
ATOM 677 C C . TYR A 1 93 ? -3.304 -14.314 3.826 1.00 97.00 93 TYR A C 1
ATOM 679 O O . TYR A 1 93 ? -2.829 -13.183 3.930 1.00 97.00 93 TYR A O 1
ATOM 687 N N . VAL A 1 94 ? -2.935 -15.166 2.871 1.00 96.12 94 VAL A N 1
ATOM 688 C CA . VAL A 1 94 ? -2.009 -14.813 1.789 1.00 96.12 94 VAL A CA 1
ATOM 689 C C . VAL A 1 94 ? -2.833 -14.440 0.567 1.00 96.12 94 VAL A C 1
ATOM 691 O O . VAL A 1 94 ? -3.554 -15.286 0.038 1.00 96.12 94 VAL A O 1
ATOM 694 N N . LEU A 1 95 ? -2.749 -13.180 0.146 1.00 95.62 95 LEU A N 1
ATOM 695 C CA . LEU A 1 95 ? -3.518 -12.636 -0.975 1.00 95.62 95 LEU A CA 1
ATOM 696 C C . LEU A 1 95 ? -2.694 -12.551 -2.262 1.00 95.62 95 LEU A C 1
ATOM 698 O O . LEU A 1 95 ? -3.248 -12.659 -3.347 1.00 95.62 95 LEU A O 1
ATOM 702 N N . GLY A 1 96 ? -1.380 -12.365 -2.149 1.00 90.81 96 GLY A N 1
ATOM 703 C CA . GLY A 1 96 ? -0.491 -12.216 -3.297 1.00 90.81 96 GLY A CA 1
ATOM 704 C C . GLY A 1 96 ? 0.918 -12.748 -3.028 1.00 90.81 96 GLY A C 1
ATOM 705 O O . GLY A 1 96 ? 1.222 -13.113 -1.889 1.00 90.81 96 GLY A O 1
ATOM 706 N N . PRO A 1 97 ? 1.783 -12.772 -4.053 1.00 91.12 97 PRO A N 1
ATOM 707 C CA . PRO A 1 97 ? 1.520 -12.290 -5.414 1.00 91.12 97 PRO A CA 1
ATOM 708 C C . PRO A 1 97 ? 0.610 -13.227 -6.226 1.00 91.12 97 PRO A C 1
ATOM 710 O O . PRO A 1 97 ? 0.514 -14.403 -5.880 1.00 91.12 97 PRO A O 1
ATOM 713 N N . PRO A 1 98 ? -0.055 -12.745 -7.294 1.00 88.44 98 PRO A N 1
ATOM 714 C CA . PRO A 1 98 ? -0.816 -13.611 -8.189 1.00 88.44 98 PRO A CA 1
ATOM 715 C C . PRO A 1 98 ? 0.089 -14.621 -8.901 1.00 88.44 98 PRO A C 1
ATOM 717 O O . PRO A 1 98 ? 1.198 -14.292 -9.312 1.00 88.44 98 PRO A O 1
ATOM 720 N N . GLU A 1 99 ? -0.418 -15.839 -9.103 1.00 84.81 99 GLU A N 1
ATOM 721 C CA . GLU A 1 99 ? 0.252 -16.860 -9.927 1.00 84.81 99 GLU A CA 1
ATOM 722 C C . GLU A 1 99 ? 0.005 -16.645 -11.435 1.00 84.81 99 GLU A C 1
ATOM 724 O O . GLU A 1 99 ? 0.695 -17.231 -12.267 1.00 84.81 99 GLU A O 1
ATOM 729 N N . ASP A 1 100 ? -0.970 -15.803 -11.798 1.00 81.44 100 ASP A N 1
ATOM 730 C CA . ASP A 1 100 ? -1.269 -15.454 -13.188 1.00 81.44 100 ASP A CA 1
ATOM 731 C C . ASP A 1 100 ? -0.275 -14.410 -13.720 1.00 81.44 100 ASP A C 1
ATOM 733 O O . ASP A 1 100 ? -0.248 -13.245 -13.313 1.00 81.44 100 ASP A O 1
ATOM 737 N N . ASP A 1 101 ? 0.503 -14.848 -14.702 1.00 72.94 101 ASP A N 1
ATOM 738 C CA . ASP A 1 101 ? 1.490 -14.085 -15.453 1.00 72.94 101 ASP A CA 1
ATOM 739 C C . ASP A 1 101 ? 0.940 -12.781 -16.072 1.00 72.94 101 ASP A C 1
ATOM 741 O O . ASP A 1 101 ? 1.667 -11.791 -16.198 1.00 72.94 101 ASP A O 1
ATOM 745 N N . ALA A 1 102 ? -0.327 -12.755 -16.490 1.00 74.12 102 ALA A N 1
ATOM 746 C CA . ALA A 1 102 ? -0.972 -11.562 -17.033 1.00 74.12 102 ALA A CA 1
ATOM 747 C C . ALA A 1 102 ? -1.322 -10.553 -15.933 1.00 74.12 102 ALA A C 1
ATOM 749 O O . ALA A 1 102 ? -1.242 -9.347 -16.165 1.00 74.12 102 ALA A O 1
ATOM 750 N N . LEU A 1 103 ? -1.677 -11.029 -14.735 1.00 78.19 103 LEU A N 1
ATOM 751 C CA . LEU A 1 103 ? -1.920 -10.165 -13.579 1.00 78.19 103 LEU A CA 1
ATOM 752 C C . LEU A 1 103 ? -0.612 -9.607 -13.021 1.00 78.19 103 LEU A C 1
ATOM 754 O O . LEU A 1 103 ? -0.577 -8.440 -12.651 1.00 78.19 103 LEU A O 1
ATOM 758 N N . LEU A 1 104 ? 0.482 -10.370 -13.039 1.00 71.75 104 LEU A N 1
ATOM 759 C CA . LEU A 1 104 ? 1.800 -9.847 -12.661 1.00 71.75 104 LEU A CA 1
ATOM 760 C C . LEU A 1 104 ? 2.215 -8.647 -13.528 1.00 71.75 104 LEU A C 1
ATOM 762 O O . LEU A 1 104 ? 2.670 -7.639 -13.004 1.00 71.75 104 LEU A O 1
ATOM 766 N N . ARG A 1 105 ? 1.957 -8.702 -14.838 1.00 66.56 105 ARG A N 1
ATOM 767 C CA . ARG A 1 105 ? 2.292 -7.626 -15.793 1.00 66.56 105 ARG A CA 1
ATOM 768 C C . ARG A 1 105 ? 1.298 -6.460 -15.810 1.00 66.56 105 ARG A C 1
ATOM 770 O O . ARG A 1 105 ? 1.394 -5.574 -16.655 1.00 66.56 105 ARG A O 1
ATOM 777 N N . ARG A 1 106 ? 0.276 -6.477 -14.950 1.00 74.81 106 ARG A N 1
ATOM 778 C CA . ARG A 1 106 ? -0.795 -5.478 -14.972 1.00 74.81 106 ARG A CA 1
ATOM 779 C C . ARG A 1 106 ? -0.549 -4.381 -13.942 1.00 74.81 106 ARG A C 1
ATOM 781 O O . ARG A 1 106 ? -1.181 -4.354 -12.886 1.00 74.81 106 ARG A O 1
ATOM 788 N N . SER A 1 107 ? 0.372 -3.482 -14.254 1.00 66.75 107 SER A N 1
ATOM 789 C CA . SER A 1 107 ? 0.754 -2.371 -13.371 1.00 66.75 107 SER A CA 1
ATOM 790 C C . SER A 1 107 ? -0.243 -1.209 -13.423 1.00 66.75 107 SER A C 1
ATOM 792 O O . SER A 1 107 ? -0.572 -0.616 -12.393 1.00 66.75 107 SER A O 1
ATOM 794 N N . ASP A 1 108 ? -0.809 -0.951 -14.604 1.00 66.31 108 ASP A N 1
ATOM 795 C CA . ASP A 1 108 ? -1.696 0.186 -14.853 1.00 66.31 108 ASP A CA 1
ATOM 796 C C . ASP A 1 108 ? -3.188 -0.179 -14.907 1.00 66.31 108 ASP A C 1
ATOM 798 O O . ASP A 1 108 ? -3.571 -1.304 -15.272 1.00 66.31 108 ASP A O 1
ATOM 802 N N . PRO A 1 109 ? -4.078 0.786 -14.599 1.00 57.34 109 PRO A N 1
ATOM 803 C CA . PRO A 1 109 ? -5.489 0.668 -14.938 1.00 57.34 109 PRO A CA 1
ATOM 804 C C . PRO A 1 109 ? -5.673 0.564 -16.459 1.00 57.34 109 PRO A C 1
ATOM 806 O O . PRO A 1 109 ? -4.913 1.099 -17.263 1.00 57.34 109 PRO A O 1
ATOM 809 N N . THR A 1 110 ? -6.753 -0.081 -16.883 1.00 61.78 110 THR A N 1
ATOM 810 C CA . THR A 1 110 ? -7.145 -0.123 -18.297 1.00 61.78 110 THR A CA 1
ATOM 811 C C . THR A 1 110 ? -7.362 1.282 -18.862 1.00 61.78 110 THR A C 1
ATOM 813 O O . THR A 1 110 ? -7.773 2.195 -18.150 1.00 61.78 110 THR A O 1
ATOM 816 N N . LYS A 1 111 ? -7.220 1.440 -20.189 1.00 48.62 111 LYS A N 1
ATOM 817 C CA . LYS A 1 111 ? -7.475 2.701 -20.926 1.00 48.62 111 LYS A CA 1
ATOM 818 C C . LYS A 1 111 ? -8.869 3.317 -20.691 1.00 48.62 111 LYS A C 1
ATOM 820 O O . LYS A 1 111 ? -9.099 4.462 -21.058 1.00 48.62 111 LYS A O 1
ATOM 825 N N . LYS A 1 112 ? -9.809 2.568 -20.097 1.00 51.25 112 LYS A N 1
ATOM 826 C CA . LYS A 1 112 ? -11.130 3.062 -19.671 1.00 51.25 112 LYS A CA 1
ATOM 827 C C . LYS A 1 112 ? -11.113 3.759 -18.295 1.00 51.25 112 LYS A C 1
ATOM 829 O O . LYS A 1 112 ? -12.152 4.266 -17.892 1.00 51.25 112 LYS A O 1
ATOM 834 N N . GLY A 1 113 ? -9.977 3.796 -17.594 1.00 45.66 113 GLY A N 1
ATOM 835 C CA . GLY A 1 113 ? -9.622 4.784 -16.565 1.00 45.66 113 GLY A CA 1
ATOM 836 C C . GLY A 1 113 ? -10.358 4.741 -15.221 1.00 45.66 113 GLY A C 1
ATOM 837 O O . GLY A 1 113 ? -10.186 5.662 -14.437 1.00 45.66 113 GLY A O 1
ATOM 838 N N . ARG A 1 114 ? -11.182 3.724 -14.926 1.00 53.66 114 ARG A N 1
ATOM 839 C CA . ARG A 1 114 ? -12.060 3.731 -13.728 1.00 53.66 114 ARG A CA 1
ATOM 840 C C . ARG A 1 114 ? -11.620 2.830 -12.572 1.00 53.66 114 ARG A C 1
ATOM 842 O O . ARG A 1 114 ? -12.262 2.835 -11.526 1.00 53.66 114 ARG A O 1
ATOM 849 N N . GLU A 1 115 ? -10.564 2.044 -12.763 1.00 55.34 115 GLU A N 1
ATOM 850 C CA . GLU A 1 115 ? -10.124 1.029 -11.791 1.00 55.34 115 GLU A CA 1
ATOM 851 C C . GLU A 1 115 ? -9.361 1.648 -10.609 1.00 55.34 115 GLU A C 1
ATOM 853 O O . GLU A 1 115 ? -9.480 1.178 -9.475 1.00 55.34 115 GLU A O 1
ATOM 858 N N . VAL A 1 116 ? -8.649 2.747 -10.869 1.00 55.19 116 VAL A N 1
ATOM 859 C CA . VAL A 1 116 ? -7.905 3.550 -9.887 1.00 55.19 116 VAL A CA 1
ATOM 860 C C . VAL A 1 116 ? -8.362 5.011 -9.946 1.00 55.19 116 VAL A C 1
ATOM 862 O O . VAL A 1 116 ? -9.174 5.386 -10.796 1.00 55.19 116 VAL A O 1
ATOM 865 N N . TYR A 1 117 ? -7.872 5.844 -9.033 1.00 48.06 117 TYR A N 1
ATOM 866 C CA . TYR A 1 117 ? -8.173 7.275 -9.014 1.00 48.06 117 TYR A CA 1
ATOM 867 C C . TYR A 1 117 ? -7.397 7.968 -10.164 1.00 48.06 117 TYR A C 1
ATOM 869 O O . TYR A 1 117 ? -6.198 7.763 -10.300 1.00 48.06 117 TYR A O 1
ATOM 877 N N . GLU A 1 118 ? -8.103 8.686 -11.047 1.00 38.91 118 GLU A N 1
ATOM 878 C CA . GLU A 1 118 ? -7.746 8.920 -12.468 1.00 38.91 118 GLU A CA 1
ATOM 879 C C . GLU A 1 118 ? -6.340 9.482 -12.784 1.00 38.91 118 GLU A C 1
ATOM 881 O O . GLU A 1 118 ? -5.923 10.488 -12.217 1.00 38.91 118 GLU A O 1
ATOM 886 N N . LEU A 1 119 ? -5.695 8.922 -13.824 1.00 32.75 119 LEU A N 1
ATOM 887 C CA . LEU A 1 119 ? -4.542 9.492 -14.544 1.00 32.75 119 LEU A CA 1
ATOM 888 C C . LEU A 1 119 ? -4.965 10.024 -15.925 1.00 32.75 119 LEU A C 1
ATOM 890 O O . LEU A 1 119 ? -5.621 9.314 -16.690 1.00 32.75 119 LEU A O 1
ATOM 894 N N . LYS A 1 120 ? -4.528 11.236 -16.296 1.00 27.98 120 LYS A N 1
ATOM 895 C CA . LYS A 1 120 ? -4.495 11.671 -17.704 1.00 27.98 120 LYS A CA 1
ATOM 896 C C . LYS A 1 120 ? -3.156 11.258 -18.310 1.00 27.98 120 LYS A C 1
ATOM 898 O O . LYS A 1 120 ? -2.112 11.660 -17.814 1.00 27.98 120 LYS A O 1
ATOM 903 N N . ALA A 1 121 ? -3.218 10.456 -19.369 1.00 29.66 121 ALA A N 1
ATOM 904 C CA . ALA A 1 121 ? -2.060 9.900 -20.059 1.00 29.66 121 ALA A CA 1
ATOM 905 C C . ALA A 1 121 ? -1.183 10.987 -20.700 1.00 29.66 121 ALA A C 1
ATOM 907 O O . ALA A 1 121 ? -1.701 11.854 -21.408 1.00 29.66 121 ALA A O 1
ATOM 908 N N . GLN A 1 122 ? 0.134 10.885 -20.515 1.00 27.69 122 GLN A N 1
ATOM 909 C CA . GLN A 1 122 ? 1.123 11.525 -21.377 1.00 27.69 122 GLN A CA 1
ATOM 910 C C . GLN A 1 122 ? 2.212 10.515 -21.770 1.00 27.69 122 GLN A C 1
ATOM 912 O O . GLN A 1 122 ? 2.734 9.805 -20.921 1.00 27.69 122 GLN A O 1
ATOM 917 N N . ASN A 1 123 ? 2.496 10.537 -23.076 1.00 32.06 123 ASN A N 1
ATOM 918 C CA . ASN A 1 123 ? 3.719 10.182 -23.805 1.00 32.06 123 ASN A CA 1
ATOM 919 C C . ASN A 1 123 ? 4.085 8.692 -23.966 1.00 32.06 123 ASN A C 1
ATOM 921 O O . ASN A 1 123 ? 4.529 8.020 -23.047 1.00 32.06 123 ASN A O 1
ATOM 925 N N . LEU A 1 124 ? 3.905 8.212 -25.205 1.00 34.00 124 LEU A N 1
ATOM 926 C CA . LEU A 1 124 ? 4.215 6.867 -25.720 1.00 34.00 124 LEU A CA 1
ATOM 927 C C . LEU A 1 124 ? 5.375 6.879 -26.744 1.00 34.00 124 LEU A C 1
ATOM 929 O O . LEU A 1 124 ? 5.630 5.858 -27.377 1.00 34.00 124 LEU A O 1
ATOM 933 N N . ASP A 1 125 ? 6.044 8.016 -26.948 1.00 38.84 125 ASP A N 1
ATOM 934 C CA . ASP A 1 125 ? 6.961 8.200 -28.086 1.00 38.84 125 ASP A CA 1
ATOM 935 C C . ASP A 1 125 ? 8.419 7.767 -27.806 1.00 38.84 125 ASP A C 1
ATOM 937 O O . ASP A 1 125 ? 9.178 7.566 -28.753 1.00 38.84 125 ASP A O 1
ATOM 941 N N . ASP A 1 126 ? 8.799 7.511 -26.548 1.00 41.06 126 ASP A N 1
ATOM 942 C CA . ASP A 1 126 ? 10.195 7.207 -26.171 1.00 41.06 126 ASP A CA 1
ATOM 943 C C . ASP A 1 126 ? 10.573 5.703 -26.264 1.00 41.06 126 ASP A C 1
ATOM 945 O O . ASP A 1 126 ? 11.739 5.326 -26.155 1.00 41.06 126 ASP A O 1
ATOM 949 N N . ASP A 1 127 ? 9.611 4.814 -26.543 1.00 47.22 127 ASP A N 1
ATOM 950 C CA . ASP A 1 127 ? 9.783 3.348 -26.463 1.00 47.22 127 ASP A CA 1
ATOM 951 C C . ASP A 1 127 ? 10.568 2.716 -27.649 1.00 47.22 127 ASP A C 1
ATOM 953 O O . ASP A 1 127 ? 10.921 1.534 -27.609 1.00 47.22 127 ASP A O 1
ATOM 957 N N . VAL A 1 128 ? 10.854 3.455 -28.732 1.00 47.19 128 VAL A N 1
ATOM 958 C CA . VAL A 1 128 ? 11.388 2.876 -29.991 1.00 47.19 128 VAL A CA 1
ATOM 959 C C . VAL A 1 128 ? 12.882 2.534 -29.912 1.00 47.19 128 VAL A C 1
ATOM 961 O O . VAL A 1 128 ? 13.291 1.456 -30.354 1.00 47.19 128 VAL A O 1
ATOM 964 N N . PHE A 1 129 ? 13.696 3.406 -29.311 1.00 47.84 129 PHE A N 1
ATOM 965 C CA . PHE A 1 129 ? 15.138 3.168 -29.140 1.00 47.84 129 PHE A CA 1
ATOM 966 C C . PHE A 1 129 ? 15.419 2.000 -28.187 1.00 47.84 129 PHE A C 1
ATOM 968 O O . PHE A 1 129 ? 16.343 1.214 -28.405 1.00 47.84 129 PHE A O 1
ATOM 975 N N . LEU A 1 130 ? 14.563 1.836 -27.179 1.00 49.59 130 LEU A N 1
ATOM 976 C CA . LEU A 1 130 ? 14.648 0.771 -26.190 1.00 49.59 130 LEU A CA 1
ATOM 977 C C . LEU A 1 130 ? 14.478 -0.626 -26.810 1.00 49.59 130 LEU A C 1
ATOM 979 O O . LEU A 1 130 ? 15.234 -1.550 -26.505 1.00 49.59 130 LEU A O 1
ATOM 983 N N . VAL A 1 131 ? 13.510 -0.780 -27.718 1.00 50.53 131 VAL A N 1
ATOM 984 C CA . VAL A 1 131 ? 13.268 -2.046 -28.431 1.00 50.53 131 VAL A CA 1
ATOM 985 C C . VAL A 1 131 ? 14.467 -2.429 -29.303 1.00 50.53 131 VAL A C 1
ATOM 987 O O . VAL A 1 131 ? 14.824 -3.606 -29.366 1.00 50.53 131 VAL A O 1
ATOM 990 N N . ALA A 1 132 ? 15.121 -1.450 -29.935 1.00 53.56 132 ALA A N 1
ATOM 991 C CA . ALA A 1 132 ? 16.310 -1.694 -30.747 1.00 53.56 132 ALA A CA 1
ATOM 992 C C . ALA A 1 132 ? 17.521 -2.139 -29.899 1.00 53.56 132 ALA A C 1
ATOM 994 O O . ALA A 1 132 ? 18.219 -3.078 -30.288 1.00 53.56 132 ALA A O 1
ATOM 995 N N . ALA A 1 133 ? 17.733 -1.525 -28.729 1.00 52.19 133 ALA A N 1
ATOM 996 C CA . ALA A 1 133 ? 18.833 -1.855 -27.815 1.00 52.19 133 ALA A CA 1
ATOM 997 C C . ALA A 1 133 ? 18.665 -3.224 -27.121 1.00 52.19 133 ALA A C 1
ATOM 999 O O . ALA A 1 133 ? 19.621 -3.984 -26.965 1.00 52.19 133 ALA A O 1
ATOM 1000 N N . LEU A 1 134 ? 17.438 -3.584 -26.731 1.00 48.69 134 LEU A N 1
ATOM 1001 C CA . LEU A 1 134 ? 17.146 -4.893 -26.130 1.00 48.69 134 LEU A CA 1
ATOM 1002 C C . LEU A 1 134 ? 17.198 -6.037 -27.145 1.00 48.69 134 LEU A C 1
ATOM 1004 O O . LEU A 1 134 ? 17.472 -7.178 -26.779 1.00 48.69 134 LEU A O 1
ATOM 1008 N N . ALA A 1 135 ? 16.936 -5.753 -28.419 1.00 53.75 135 ALA A N 1
ATOM 1009 C CA . ALA A 1 135 ? 17.112 -6.743 -29.464 1.00 53.75 135 ALA A CA 1
ATOM 1010 C C . ALA A 1 135 ? 18.611 -7.024 -29.688 1.00 53.75 135 ALA A C 1
ATOM 1012 O O . ALA A 1 135 ? 19.046 -8.158 -29.555 1.00 53.75 135 ALA A O 1
ATOM 1013 N N . SER A 1 136 ? 19.468 -6.029 -29.911 1.00 52.91 136 SER A N 1
ATOM 1014 C CA . SER A 1 136 ? 20.885 -6.275 -30.266 1.00 52.91 136 SER A CA 1
ATOM 1015 C C . SER A 1 136 ? 21.711 -7.104 -29.251 1.00 52.91 136 SER A C 1
ATOM 1017 O O . SER A 1 136 ? 22.759 -7.660 -29.597 1.00 52.91 136 SER A O 1
ATOM 1019 N N . THR A 1 137 ? 21.230 -7.255 -28.016 1.00 48.16 137 THR A N 1
ATOM 1020 C CA . THR A 1 137 ? 21.875 -7.994 -26.917 1.00 48.16 137 THR A CA 1
ATOM 1021 C C . THR A 1 137 ? 21.491 -9.471 -26.799 1.00 48.16 137 THR A C 1
ATOM 1023 O O . THR A 1 137 ? 22.156 -10.199 -26.064 1.00 48.16 137 THR A O 1
ATOM 1026 N N . GLY A 1 138 ? 20.482 -9.957 -27.530 1.00 49.56 138 GLY A N 1
ATOM 1027 C CA . GLY A 1 138 ? 20.085 -11.367 -27.488 1.00 49.56 138 GLY A CA 1
ATOM 1028 C C . GLY A 1 138 ? 21.217 -12.325 -27.895 1.00 49.56 138 GLY A C 1
ATOM 1029 O O . GLY A 1 138 ? 21.939 -12.084 -28.867 1.00 49.56 138 GLY A O 1
ATOM 1030 N N . GLU A 1 139 ? 21.374 -13.427 -27.157 1.00 46.16 139 GLU A N 1
ATOM 1031 C CA . GLU A 1 139 ? 22.157 -14.586 -27.600 1.00 46.16 139 GLU A CA 1
ATOM 1032 C C . GLU A 1 139 ? 21.235 -15.551 -28.357 1.00 46.16 139 GLU A C 1
ATOM 1034 O O . GLU A 1 139 ? 20.375 -16.214 -27.772 1.00 46.16 139 GLU A O 1
ATOM 1039 N N . GLY A 1 140 ? 21.387 -15.595 -29.682 1.00 55.16 140 GLY A N 1
ATOM 1040 C CA . GLY A 1 140 ? 20.632 -16.477 -30.569 1.00 55.16 140 GLY A CA 1
ATOM 1041 C C . GLY A 1 140 ? 20.558 -15.942 -31.998 1.00 55.16 140 GLY A C 1
ATOM 1042 O O . GLY A 1 140 ? 20.699 -14.747 -32.233 1.00 55.16 140 GLY A O 1
ATOM 1043 N N . THR A 1 141 ? 20.331 -16.833 -32.962 1.00 57.38 141 THR A N 1
ATOM 1044 C CA . THR A 1 141 ? 20.039 -16.448 -34.349 1.00 57.38 141 THR A CA 1
ATOM 1045 C C . THR A 1 141 ? 18.650 -15.827 -34.440 1.00 57.38 141 THR A C 1
ATOM 1047 O O . THR A 1 141 ? 17.668 -16.472 -34.068 1.00 57.38 141 THR A O 1
ATOM 1050 N N . TRP A 1 142 ? 18.577 -14.615 -34.986 1.00 62.00 142 TRP A N 1
ATOM 1051 C CA . TRP A 1 142 ? 17.340 -13.888 -35.271 1.00 62.00 142 TRP A CA 1
ATOM 1052 C C . TRP A 1 142 ? 16.369 -14.716 -36.113 1.00 62.00 142 TRP A C 1
ATOM 105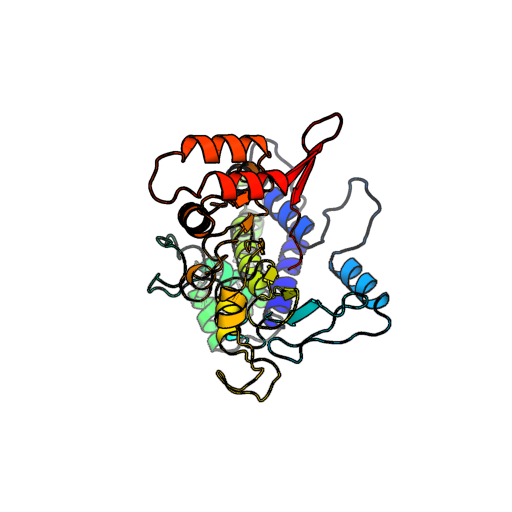4 O O . TRP A 1 142 ? 16.714 -15.138 -37.221 1.00 62.00 142 TRP A O 1
ATOM 1064 N N . ASN A 1 143 ? 15.133 -14.909 -35.643 1.00 70.62 143 ASN A N 1
ATOM 1065 C CA . ASN A 1 143 ? 14.081 -15.392 -36.534 1.00 70.62 143 ASN A CA 1
ATOM 1066 C C . ASN A 1 143 ? 13.564 -14.250 -37.436 1.00 70.62 143 ASN A C 1
ATOM 1068 O O . ASN A 1 143 ? 13.793 -13.065 -37.184 1.00 70.62 143 ASN A O 1
ATOM 1072 N N . THR A 1 144 ? 12.870 -14.599 -38.522 1.00 69.31 144 THR A N 1
ATOM 1073 C CA . THR A 1 144 ? 12.404 -13.635 -39.536 1.00 69.31 144 THR A CA 1
ATOM 1074 C C . THR A 1 144 ? 11.507 -12.528 -38.979 1.00 69.31 144 THR A C 1
ATOM 1076 O O . THR A 1 144 ? 11.594 -11.391 -39.446 1.00 69.31 144 THR A O 1
ATOM 1079 N N . ASP A 1 145 ? 10.678 -12.833 -37.981 1.00 62.38 145 ASP A N 1
ATOM 1080 C CA . ASP A 1 145 ? 9.735 -11.874 -37.400 1.00 62.38 145 ASP A CA 1
ATOM 1081 C C . ASP A 1 145 ? 10.433 -10.930 -36.411 1.00 62.38 145 ASP A C 1
ATOM 1083 O O . ASP A 1 145 ? 10.149 -9.730 -36.386 1.00 62.38 145 ASP A O 1
ATOM 1087 N N . GLU A 1 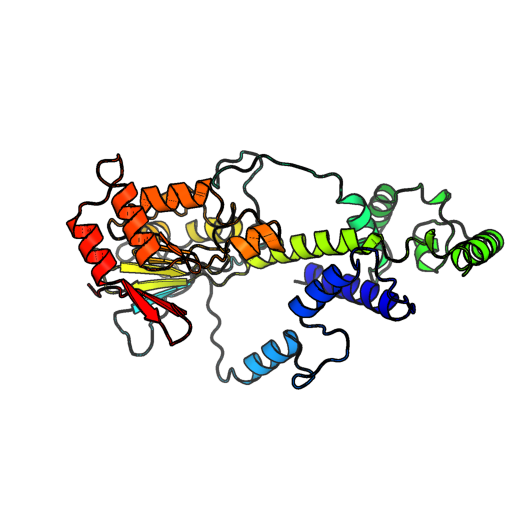146 ? 11.386 -11.445 -35.631 1.00 59.62 146 GLU A N 1
ATOM 1088 C CA . GLU A 1 146 ? 12.251 -10.655 -34.747 1.00 59.62 146 GLU A CA 1
ATOM 1089 C C . GLU A 1 146 ? 13.101 -9.669 -35.551 1.00 59.62 146 GLU A C 1
ATOM 1091 O O . GLU A 1 146 ? 13.157 -8.482 -35.227 1.00 59.62 146 GLU A O 1
ATOM 1096 N N . LEU A 1 147 ? 13.676 -10.132 -36.663 1.00 67.38 147 LEU A N 1
ATOM 1097 C CA . LEU A 1 147 ? 14.470 -9.306 -37.566 1.00 67.38 147 LEU A CA 1
ATOM 1098 C C . LEU A 1 147 ? 13.636 -8.195 -38.218 1.00 67.38 147 LEU A C 1
ATOM 1100 O O . LEU A 1 147 ? 14.099 -7.064 -38.365 1.00 67.38 147 LEU A O 1
ATOM 1104 N N . ALA A 1 148 ? 12.395 -8.498 -38.610 1.00 68.00 148 ALA A N 1
ATOM 1105 C CA . ALA A 1 148 ? 11.483 -7.514 -39.186 1.00 68.00 148 ALA A CA 1
ATOM 1106 C C . ALA A 1 148 ? 11.090 -6.435 -38.166 1.00 68.00 148 ALA A C 1
ATOM 1108 O O . ALA A 1 148 ? 11.068 -5.252 -38.507 1.00 68.00 148 ALA A O 1
ATOM 1109 N N . ARG A 1 149 ? 10.821 -6.824 -36.914 1.00 61.53 149 ARG A N 1
ATOM 1110 C CA . ARG A 1 149 ? 10.507 -5.885 -35.825 1.00 61.53 149 ARG A CA 1
ATOM 1111 C C . ARG A 1 149 ? 11.688 -4.988 -35.487 1.00 61.53 149 ARG A C 1
ATOM 1113 O O . ARG A 1 149 ? 11.503 -3.778 -35.434 1.00 61.53 149 ARG A O 1
ATOM 1120 N N . LEU A 1 150 ? 12.884 -5.562 -35.361 1.00 64.69 150 LEU A N 1
ATOM 1121 C CA . LEU A 1 150 ? 14.111 -4.802 -35.138 1.00 64.69 150 LEU A CA 1
ATOM 1122 C C . LEU A 1 150 ? 14.356 -3.794 -36.267 1.00 64.69 150 LEU A C 1
ATOM 1124 O O . LEU A 1 150 ? 14.616 -2.624 -36.020 1.00 64.69 150 LEU A O 1
ATOM 1128 N N . ARG A 1 151 ? 14.189 -4.202 -37.529 1.00 70.06 151 ARG A N 1
ATOM 1129 C CA . ARG A 1 151 ? 14.340 -3.291 -38.677 1.00 70.06 151 ARG A CA 1
ATOM 1130 C C . ARG A 1 151 ? 13.348 -2.130 -38.674 1.00 70.06 151 ARG A C 1
ATOM 1132 O O . ARG A 1 151 ? 13.684 -1.071 -39.194 1.00 70.06 151 ARG A O 1
ATOM 1139 N N . MET A 1 152 ? 12.149 -2.327 -38.128 1.00 67.94 152 MET A N 1
ATOM 1140 C CA . MET A 1 152 ? 11.137 -1.274 -37.993 1.00 67.94 152 MET A CA 1
ATOM 1141 C C . MET A 1 152 ? 11.394 -0.343 -36.802 1.00 67.94 152 MET A C 1
ATOM 1143 O O . MET A 1 152 ? 10.877 0.769 -36.809 1.00 67.94 152 MET A O 1
ATOM 1147 N N . SER A 1 153 ? 12.173 -0.772 -35.804 1.00 61.78 153 SER A N 1
ATOM 1148 C CA . SER A 1 153 ? 12.521 0.041 -34.631 1.00 61.78 153 SER A CA 1
ATOM 1149 C C . SER A 1 153 ? 13.829 0.819 -34.782 1.00 61.78 153 SER A C 1
ATOM 1151 O O . SER A 1 153 ? 14.181 1.591 -33.897 1.00 61.78 153 SER A O 1
ATOM 1153 N N . LEU A 1 154 ? 14.584 0.619 -35.866 1.00 66.88 154 LEU A N 1
ATOM 1154 C CA . LEU A 1 154 ? 15.825 1.357 -36.095 1.00 66.88 154 LEU A CA 1
ATOM 1155 C C . LEU A 1 154 ? 15.526 2.791 -36.569 1.00 66.88 154 LEU A C 1
ATOM 1157 O O . LEU A 1 154 ? 14.677 2.981 -37.442 1.00 66.88 154 LEU A O 1
ATOM 1161 N N . PRO A 1 155 ? 16.266 3.798 -36.071 1.00 59.78 155 PRO A N 1
ATOM 1162 C CA . PRO A 1 155 ? 16.073 5.199 -36.460 1.00 59.78 155 PRO A CA 1
ATOM 1163 C C . PRO A 1 155 ? 16.434 5.466 -37.931 1.00 59.78 155 PRO A C 1
ATOM 1165 O O . PRO A 1 155 ? 15.975 6.441 -38.525 1.00 59.78 155 PRO A O 1
ATOM 1168 N N . PHE A 1 156 ? 17.228 4.581 -38.540 1.00 74.75 156 PHE A N 1
ATOM 1169 C CA . PHE A 1 156 ? 17.623 4.638 -39.943 1.00 74.75 156 PHE A CA 1
ATOM 1170 C C . PHE A 1 156 ? 17.365 3.295 -40.625 1.00 74.75 156 PHE A C 1
ATOM 1172 O O . PHE A 1 156 ? 17.463 2.231 -40.014 1.00 74.75 156 PHE A O 1
ATOM 1179 N N . GLY A 1 157 ? 17.072 3.328 -41.927 1.00 75.25 157 GLY A N 1
ATOM 1180 C CA . GLY A 1 157 ? 16.899 2.103 -42.703 1.00 75.25 157 GLY A CA 1
ATOM 1181 C C . GLY A 1 157 ? 18.176 1.260 -42.690 1.00 75.25 157 GLY A C 1
ATOM 1182 O O . GLY A 1 157 ? 19.239 1.760 -43.043 1.00 75.25 157 GLY A O 1
ATOM 1183 N N . TYR A 1 158 ? 18.060 -0.027 -42.357 1.00 73.56 158 TYR A N 1
ATOM 1184 C CA . TYR A 1 158 ? 19.196 -0.941 -42.153 1.00 73.56 158 TYR A CA 1
ATOM 1185 C C . TYR A 1 158 ? 20.226 -0.965 -43.302 1.00 73.56 158 TYR A C 1
ATOM 1187 O O . TYR A 1 158 ? 21.414 -1.122 -43.061 1.00 73.56 158 TYR A O 1
ATOM 1195 N N . ARG A 1 159 ? 19.795 -0.716 -44.547 1.00 72.88 159 ARG A N 1
ATOM 1196 C CA . ARG A 1 159 ? 20.668 -0.609 -45.735 1.00 72.88 159 ARG A CA 1
ATOM 1197 C C . ARG A 1 159 ? 21.681 0.550 -45.686 1.00 72.88 159 ARG A C 1
ATOM 1199 O O . ARG A 1 159 ? 22.602 0.578 -46.493 1.00 72.88 159 ARG A O 1
ATOM 1206 N N . TYR A 1 160 ? 21.444 1.531 -44.818 1.00 77.06 160 TYR A N 1
ATOM 1207 C CA . TYR A 1 160 ? 22.290 2.707 -44.610 1.00 77.06 160 TYR A CA 1
ATOM 1208 C C . TYR A 1 160 ? 23.169 2.578 -43.363 1.00 77.06 160 TYR A C 1
ATOM 1210 O O . TYR A 1 160 ? 24.002 3.447 -43.122 1.00 77.06 160 TYR A O 1
ATOM 1218 N N . LEU A 1 161 ? 22.994 1.512 -42.578 1.00 77.44 161 LEU A N 1
ATOM 1219 C CA . LEU A 1 161 ? 23.871 1.204 -41.458 1.00 77.44 161 LEU A CA 1
ATOM 1220 C C . LEU A 1 161 ? 25.149 0.558 -41.986 1.00 77.44 161 LEU A C 1
ATOM 1222 O O . LEU A 1 161 ? 25.104 -0.221 -42.939 1.00 77.44 161 LEU A O 1
ATOM 1226 N N . VAL A 1 162 ? 26.276 0.873 -41.361 1.00 79.06 162 VAL A N 1
ATOM 1227 C CA . VAL A 1 162 ? 27.562 0.228 -41.630 1.00 79.06 162 VAL A CA 1
ATOM 1228 C C . VAL A 1 162 ? 27.834 -0.742 -40.487 1.00 79.06 162 VAL A C 1
ATOM 1230 O O . VAL A 1 162 ? 27.682 -0.373 -39.324 1.00 79.06 162 VAL A O 1
ATOM 1233 N N . ALA A 1 163 ? 28.183 -1.986 -40.808 1.00 80.50 163 ALA A N 1
ATOM 1234 C CA . ALA A 1 163 ? 28.442 -3.001 -39.797 1.00 80.50 163 ALA A CA 1
ATOM 1235 C C . ALA A 1 163 ? 29.769 -2.711 -39.076 1.00 80.50 163 ALA A C 1
ATOM 1237 O O . ALA A 1 163 ? 30.843 -2.920 -39.632 1.00 80.50 163 ALA A O 1
ATOM 1238 N N . THR A 1 164 ? 29.697 -2.224 -37.838 1.00 74.25 164 THR A N 1
ATOM 1239 C CA . THR A 1 164 ? 30.868 -2.035 -36.963 1.00 74.25 164 THR A CA 1
ATOM 1240 C C . THR A 1 164 ? 31.200 -3.283 -36.143 1.00 74.25 164 THR A C 1
ATOM 1242 O O . THR A 1 164 ? 32.270 -3.356 -35.545 1.00 74.25 164 THR A O 1
ATOM 1245 N N . ASP A 1 165 ? 30.301 -4.269 -36.129 1.00 69.12 165 ASP A N 1
ATOM 1246 C CA . ASP A 1 165 ? 30.450 -5.555 -35.455 1.00 69.12 165 ASP A CA 1
ATOM 1247 C C . ASP A 1 165 ? 29.751 -6.689 -36.247 1.00 69.12 165 ASP A C 1
ATOM 1249 O O . ASP A 1 165 ? 28.921 -6.416 -37.125 1.00 69.12 165 ASP A O 1
ATOM 1253 N N . PRO A 1 166 ? 30.055 -7.972 -35.957 1.00 69.00 166 PRO A N 1
ATOM 1254 C CA . PRO A 1 166 ? 29.466 -9.105 -36.673 1.00 69.00 166 PRO A CA 1
ATOM 1255 C C . PRO A 1 166 ? 27.937 -9.228 -36.555 1.00 69.00 166 PRO A C 1
ATOM 1257 O O . PRO A 1 166 ? 27.303 -9.695 -37.499 1.00 69.00 166 PRO A O 1
ATOM 1260 N N . LYS A 1 167 ? 27.320 -8.794 -35.445 1.00 67.25 167 LYS A N 1
ATOM 1261 C CA . LYS A 1 167 ? 25.858 -8.860 -35.257 1.00 67.25 167 LYS A CA 1
ATOM 1262 C C . LYS A 1 167 ? 25.139 -7.810 -36.104 1.00 67.25 167 LYS A C 1
ATOM 1264 O O . LYS A 1 167 ? 24.053 -8.074 -36.620 1.00 67.25 167 LYS A O 1
ATOM 1269 N N . ALA A 1 168 ? 25.745 -6.641 -36.314 1.00 67.88 168 ALA A N 1
ATOM 1270 C CA . ALA A 1 168 ? 25.208 -5.619 -37.211 1.00 67.88 168 ALA A CA 1
ATOM 1271 C C . ALA A 1 168 ? 25.081 -6.131 -38.664 1.00 67.88 168 ALA A C 1
ATOM 1273 O O . ALA A 1 168 ? 24.134 -5.784 -39.378 1.00 67.88 168 ALA A O 1
ATOM 1274 N N . ALA A 1 169 ? 25.979 -7.020 -39.098 1.00 70.44 169 ALA A N 1
ATOM 1275 C CA . ALA A 1 169 ? 25.876 -7.665 -40.406 1.00 70.44 169 ALA A CA 1
ATOM 1276 C C . ALA A 1 169 ? 24.656 -8.609 -40.500 1.00 70.44 169 ALA A C 1
ATOM 1278 O O . ALA A 1 169 ? 23.984 -8.645 -41.533 1.00 70.44 169 ALA A O 1
ATOM 1279 N N . GLU A 1 170 ? 24.296 -9.307 -39.414 1.00 71.19 170 GLU A N 1
ATOM 1280 C CA . GLU A 1 170 ? 23.137 -10.220 -39.366 1.00 71.19 170 GLU A CA 1
ATOM 1281 C C . GLU A 1 170 ? 21.795 -9.492 -39.553 1.00 71.19 170 GLU A C 1
ATOM 1283 O O . GLU A 1 170 ? 20.857 -10.034 -40.145 1.00 71.19 170 GLU A O 1
ATOM 1288 N N . ILE A 1 171 ? 21.707 -8.230 -39.122 1.00 66.44 171 ILE A N 1
ATOM 1289 C CA . ILE A 1 171 ? 20.502 -7.401 -39.294 1.00 66.44 171 ILE A CA 1
ATOM 1290 C C . ILE A 1 171 ? 20.396 -6.764 -40.688 1.00 66.44 171 ILE A C 1
ATOM 1292 O O . ILE A 1 171 ? 19.338 -6.237 -41.061 1.00 66.44 171 ILE A O 1
ATOM 1296 N N . GLY A 1 172 ? 21.434 -6.920 -41.516 1.00 71.56 172 GLY A N 1
ATOM 1297 C CA . GLY A 1 172 ? 21.510 -6.443 -42.895 1.00 71.56 172 GLY A CA 1
ATOM 1298 C C . GLY A 1 172 ? 22.221 -5.100 -43.059 1.00 71.56 172 GLY A C 1
ATOM 1299 O O . GLY A 1 172 ? 22.014 -4.450 -44.087 1.00 71.56 172 GLY A O 1
ATOM 1300 N N . ALA A 1 173 ? 23.015 -4.670 -42.071 1.00 79.00 173 ALA A N 1
ATOM 1301 C CA . ALA A 1 173 ? 23.912 -3.534 -42.252 1.00 79.00 173 ALA A CA 1
ATOM 1302 C C . ALA A 1 173 ? 24.939 -3.837 -43.353 1.00 79.00 173 ALA A C 1
ATOM 1304 O O . ALA A 1 173 ? 25.280 -4.990 -43.630 1.00 79.00 173 ALA A O 1
ATOM 1305 N N . ARG A 1 174 ? 25.413 -2.786 -44.014 1.00 81.88 174 ARG A N 1
ATOM 1306 C CA . ARG A 1 174 ? 26.363 -2.886 -45.113 1.00 81.88 174 ARG A CA 1
ATOM 1307 C C . ARG A 1 174 ? 27.750 -3.242 -44.580 1.00 81.88 174 ARG A C 1
ATOM 1309 O O . ARG A 1 174 ? 28.2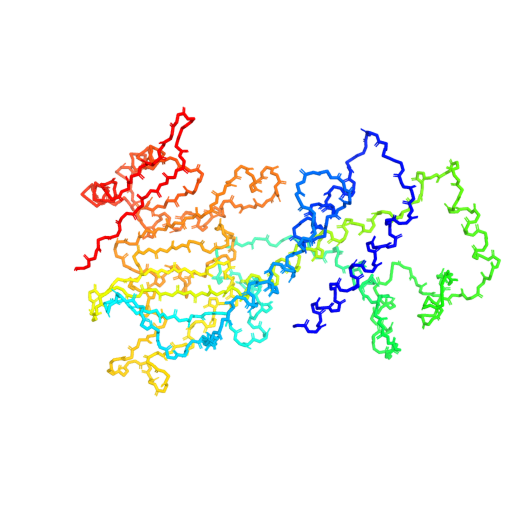79 -2.535 -43.724 1.00 81.88 174 ARG A O 1
ATOM 1316 N N . ASP A 1 175 ? 28.337 -4.290 -45.145 1.00 81.06 175 ASP A N 1
ATOM 1317 C CA . ASP A 1 175 ? 29.751 -4.620 -44.980 1.00 81.06 175 ASP A CA 1
ATOM 1318 C C . ASP A 1 175 ? 30.580 -3.728 -45.920 1.00 81.06 175 ASP A C 1
ATOM 1320 O O . ASP A 1 175 ? 30.580 -3.911 -47.138 1.00 81.06 175 ASP A O 1
ATOM 1324 N N . ASP A 1 176 ? 31.172 -2.673 -45.363 1.00 85.44 176 ASP A N 1
ATOM 1325 C CA . ASP A 1 176 ? 31.969 -1.678 -46.088 1.00 85.44 176 ASP A CA 1
ATOM 1326 C C . ASP A 1 176 ? 33.141 -1.232 -45.195 1.00 85.44 176 ASP A C 1
ATOM 1328 O O . ASP A 1 176 ? 32.992 -0.289 -44.409 1.00 85.44 176 ASP A O 1
ATOM 1332 N N . PRO A 1 177 ? 34.292 -1.927 -45.274 1.00 83.00 177 PRO A N 1
ATOM 1333 C CA . PRO A 1 177 ? 35.449 -1.664 -44.420 1.00 83.00 177 PRO A CA 1
ATOM 1334 C C . PRO A 1 177 ? 35.994 -0.235 -44.534 1.00 83.00 177 PRO A C 1
ATOM 1336 O O . PRO A 1 177 ? 36.413 0.339 -43.529 1.00 83.00 177 PRO A O 1
ATOM 1339 N N . ASP A 1 178 ? 35.939 0.364 -45.726 1.00 87.38 178 ASP A N 1
ATOM 1340 C CA . ASP A 1 178 ? 36.407 1.734 -45.955 1.00 87.38 178 ASP A CA 1
ATOM 1341 C C . ASP A 1 178 ? 35.483 2.740 -45.252 1.00 87.38 178 ASP A C 1
ATOM 1343 O O . ASP A 1 178 ? 35.947 3.695 -44.622 1.00 87.38 178 ASP A O 1
ATOM 1347 N N . ALA A 1 179 ? 34.166 2.504 -45.292 1.00 84.12 179 ALA A N 1
ATOM 1348 C CA . ALA A 1 179 ? 33.202 3.315 -44.553 1.00 84.12 179 ALA A CA 1
ATOM 1349 C C . ALA A 1 179 ? 33.325 3.139 -43.032 1.00 84.12 179 ALA A C 1
ATOM 1351 O O . ALA A 1 179 ? 33.193 4.129 -42.312 1.00 84.12 179 ALA A O 1
ATOM 1352 N N . VAL A 1 180 ? 33.608 1.924 -42.540 1.00 81.94 180 VAL A N 1
ATOM 1353 C CA . VAL A 1 180 ? 33.895 1.681 -41.113 1.00 81.94 180 VAL A CA 1
ATOM 1354 C C . VAL A 1 180 ? 35.125 2.470 -40.687 1.00 81.94 180 VAL A C 1
ATOM 1356 O O . VAL A 1 180 ? 35.075 3.186 -39.690 1.00 81.94 180 VAL A O 1
ATOM 1359 N N . GLN A 1 181 ? 36.213 2.388 -41.455 1.00 83.75 181 GLN A N 1
ATOM 1360 C CA . GLN A 1 181 ? 37.456 3.083 -41.134 1.00 83.75 181 GLN A CA 1
ATOM 1361 C C . GLN A 1 181 ? 37.270 4.606 -41.144 1.00 83.75 181 GLN A C 1
ATOM 1363 O O . GLN A 1 181 ? 37.727 5.289 -40.227 1.00 83.75 181 GLN A O 1
ATOM 1368 N N . ALA A 1 182 ? 36.565 5.143 -42.144 1.00 86.25 182 ALA A N 1
ATOM 1369 C CA . ALA A 1 182 ? 36.249 6.566 -42.225 1.00 86.25 182 ALA A CA 1
ATOM 1370 C C . ALA A 1 182 ? 35.351 7.029 -41.066 1.00 86.25 182 ALA A C 1
ATOM 1372 O O . ALA A 1 182 ? 35.584 8.098 -40.498 1.00 86.25 182 ALA A O 1
ATOM 1373 N N . PHE A 1 183 ? 34.352 6.222 -40.693 1.00 83.06 183 PHE A N 1
ATOM 1374 C CA . PHE A 1 183 ? 33.507 6.476 -39.529 1.00 83.06 183 PHE A CA 1
ATOM 1375 C C . PHE A 1 183 ? 34.329 6.472 -38.238 1.00 83.06 183 PHE A C 1
ATOM 1377 O O . PHE A 1 183 ? 34.274 7.452 -37.513 1.00 83.06 183 PHE A O 1
ATOM 1384 N N . GLN A 1 184 ? 35.133 5.437 -37.978 1.00 81.50 184 GLN A N 1
ATOM 1385 C CA . GLN A 1 184 ? 35.954 5.322 -36.768 1.00 81.50 184 GLN A CA 1
ATOM 1386 C C . GLN A 1 184 ? 36.960 6.467 -36.645 1.00 81.50 184 GLN A C 1
ATOM 1388 O O . GLN A 1 184 ? 37.012 7.118 -35.604 1.00 81.50 184 GLN A O 1
ATOM 1393 N N . ALA A 1 185 ? 37.695 6.785 -37.715 1.00 84.31 185 ALA A N 1
ATOM 1394 C CA . ALA A 1 185 ? 38.620 7.921 -37.732 1.00 84.31 185 ALA A CA 1
ATOM 1395 C C . ALA A 1 185 ? 37.906 9.244 -37.411 1.00 84.31 185 ALA A C 1
ATOM 1397 O O . ALA A 1 185 ? 38.446 10.105 -36.721 1.00 84.31 185 ALA A O 1
ATOM 1398 N N . ARG A 1 186 ? 36.661 9.387 -37.881 1.00 83.12 186 ARG A N 1
ATOM 1399 C CA . ARG A 1 186 ? 35.796 10.528 -37.595 1.00 83.12 186 ARG A CA 1
ATOM 1400 C C . ARG A 1 186 ? 34.840 10.278 -36.435 1.00 83.12 186 ARG A C 1
ATOM 1402 O O . ARG A 1 186 ? 33.913 11.038 -36.316 1.00 83.12 186 ARG A O 1
ATOM 1409 N N . TYR A 1 187 ? 34.953 9.284 -35.575 1.00 79.12 187 TYR A N 1
ATOM 1410 C CA . TYR A 1 187 ? 34.059 9.135 -34.410 1.00 79.12 187 TYR A CA 1
ATOM 1411 C C . TYR A 1 187 ? 34.907 9.088 -33.149 1.00 79.12 187 TYR A C 1
ATOM 1413 O O . TYR A 1 187 ? 34.692 9.864 -32.227 1.00 79.12 187 TYR A O 1
ATOM 1421 N N . CYS A 1 188 ? 36.005 8.343 -33.218 1.00 78.62 188 CYS A N 1
ATOM 1422 C CA . CYS A 1 188 ? 37.042 8.242 -32.202 1.00 78.62 188 CYS A CA 1
ATOM 1423 C C . CYS A 1 188 ? 38.094 9.370 -32.265 1.00 78.62 188 CYS A C 1
ATOM 1425 O O . CYS A 1 188 ? 39.173 9.208 -31.705 1.00 78.62 188 CYS A O 1
ATOM 1427 N N . ASN A 1 189 ? 37.829 10.491 -32.954 1.00 83.50 189 ASN A N 1
ATOM 1428 C CA . ASN A 1 189 ? 38.732 11.651 -32.925 1.00 83.50 189 ASN A CA 1
ATOM 1429 C C . ASN A 1 189 ? 38.685 12.284 -31.518 1.00 83.50 189 ASN A C 1
ATOM 1431 O O . ASN A 1 189 ? 37.580 12.652 -31.105 1.00 83.50 189 ASN A O 1
ATOM 1435 N N . PRO A 1 190 ? 39.809 12.407 -30.787 1.00 78.62 190 PRO A N 1
ATOM 1436 C CA . PRO A 1 190 ? 39.831 13.041 -29.466 1.00 78.62 190 PRO A CA 1
ATOM 1437 C C . PRO A 1 190 ? 39.441 14.524 -29.515 1.00 78.62 190 PRO A C 1
ATOM 1439 O O . PRO A 1 190 ? 38.695 14.999 -28.671 1.00 78.62 190 PRO A O 1
ATOM 1442 N N . ASP A 1 191 ? 39.839 15.241 -30.573 1.00 85.69 191 ASP A N 1
ATOM 1443 C CA . ASP A 1 191 ? 39.548 16.679 -30.720 1.00 85.69 191 ASP A CA 1
ATOM 1444 C C . ASP A 1 191 ? 38.049 16.982 -30.924 1.00 85.69 191 ASP A C 1
ATOM 1446 O O . ASP A 1 191 ? 37.621 18.134 -30.860 1.00 85.69 191 ASP A O 1
ATOM 1450 N N . ASP A 1 192 ? 37.238 15.956 -31.197 1.00 84.56 192 ASP A N 1
ATOM 1451 C CA . ASP A 1 192 ? 35.802 16.085 -31.409 1.00 84.56 192 ASP A CA 1
ATOM 1452 C C . ASP A 1 192 ? 34.990 15.168 -30.470 1.00 84.56 192 ASP A C 1
ATOM 1454 O O . ASP A 1 192 ? 33.991 14.569 -30.879 1.00 84.56 192 ASP A O 1
ATOM 1458 N N . GLU A 1 193 ? 35.410 15.001 -29.220 1.00 74.12 193 GLU A N 1
ATOM 1459 C CA . GLU A 1 193 ? 34.684 14.155 -28.260 1.00 74.12 193 GLU A CA 1
ATOM 1460 C C . GLU A 1 193 ? 33.235 14.599 -28.029 1.00 74.12 193 GLU A C 1
ATOM 1462 O O . GLU A 1 193 ? 32.341 13.759 -27.961 1.00 74.12 193 GLU A O 1
ATOM 1467 N N . TRP A 1 194 ? 32.972 15.907 -28.069 1.00 73.56 194 TRP A N 1
ATOM 1468 C CA . TRP A 1 194 ? 31.649 16.515 -27.861 1.00 73.56 194 TRP A CA 1
ATOM 1469 C C . TRP A 1 194 ? 30.530 16.021 -28.800 1.00 73.56 194 TRP A C 1
ATOM 1471 O O . TRP A 1 194 ? 29.357 16.261 -28.527 1.00 73.56 194 TRP A O 1
ATOM 1481 N N . ARG A 1 195 ? 30.863 15.392 -29.937 1.00 74.62 195 ARG A N 1
ATOM 1482 C CA . ARG A 1 195 ? 29.886 14.861 -30.914 1.00 74.62 195 ARG A CA 1
ATOM 1483 C C . ARG A 1 195 ? 29.691 13.348 -30.827 1.00 74.62 195 ARG A C 1
ATOM 1485 O O . ARG A 1 195 ? 29.017 12.782 -31.693 1.00 74.62 195 ARG A O 1
ATOM 1492 N N . ARG A 1 196 ? 30.337 12.679 -29.870 1.00 74.19 196 ARG A N 1
ATOM 1493 C CA . ARG A 1 196 ? 30.068 11.269 -29.582 1.00 74.19 196 ARG A CA 1
ATOM 1494 C C . ARG A 1 196 ? 28.733 11.156 -28.858 1.00 74.19 196 ARG A C 1
ATOM 1496 O O . ARG A 1 196 ? 28.358 12.045 -28.107 1.00 74.19 196 ARG A O 1
ATOM 1503 N N . VAL A 1 197 ? 28.037 10.056 -29.113 1.00 65.81 197 VAL A N 1
ATOM 1504 C CA . VAL A 1 197 ? 26.757 9.709 -28.487 1.00 65.81 197 VAL A CA 1
ATOM 1505 C C . VAL A 1 197 ? 26.866 8.439 -27.640 1.00 65.81 197 VAL A C 1
ATOM 1507 O O . VAL A 1 197 ? 25.933 7.641 -27.541 1.00 65.81 197 VAL A O 1
ATOM 1510 N N . ASP A 1 198 ? 28.051 8.214 -27.067 1.00 62.47 198 ASP A N 1
ATOM 1511 C CA . ASP A 1 198 ? 28.412 6.973 -26.368 1.00 62.47 198 ASP A CA 1
ATOM 1512 C C . ASP A 1 198 ? 27.585 6.756 -25.091 1.00 62.47 198 ASP A C 1
ATOM 1514 O O . ASP A 1 198 ? 27.409 5.619 -24.649 1.00 62.47 198 ASP A O 1
ATOM 1518 N N . VAL A 1 199 ? 27.041 7.845 -24.539 1.00 52.16 199 VAL A N 1
ATOM 1519 C CA . VAL A 1 199 ? 26.280 7.890 -23.285 1.00 52.16 199 VAL A CA 1
ATOM 1520 C C . VAL A 1 199 ? 24.819 8.317 -23.472 1.00 52.16 199 VAL A C 1
ATOM 1522 O O . VAL A 1 199 ? 24.015 8.089 -22.576 1.00 52.16 199 VAL A O 1
ATOM 1525 N N . ASP A 1 200 ? 24.421 8.860 -24.628 1.00 57.28 200 ASP A N 1
ATOM 1526 C CA . ASP A 1 200 ? 23.061 9.380 -24.873 1.00 57.28 200 ASP A CA 1
ATOM 1527 C C . ASP A 1 200 ? 21.956 8.328 -24.704 1.00 57.28 200 ASP A C 1
ATOM 1529 O O . ASP A 1 200 ? 20.823 8.643 -24.335 1.00 57.28 200 ASP A O 1
ATOM 1533 N N . TRP A 1 201 ? 22.272 7.053 -24.936 1.00 54.09 201 TRP A N 1
ATOM 1534 C CA . TRP A 1 201 ? 21.327 5.956 -24.733 1.00 54.09 201 TRP A CA 1
ATOM 1535 C C . TRP A 1 201 ? 21.042 5.666 -23.247 1.00 54.09 201 TRP A C 1
ATOM 1537 O O . TRP A 1 201 ? 20.037 5.017 -22.950 1.00 54.09 201 TRP A O 1
ATOM 1547 N N . LEU A 1 202 ? 21.862 6.157 -22.306 1.00 49.47 202 LEU A N 1
ATOM 1548 C CA . LEU A 1 202 ? 21.642 5.984 -20.862 1.00 49.47 202 LEU A CA 1
ATOM 1549 C C . LEU A 1 202 ? 20.316 6.602 -20.401 1.00 49.47 202 LEU A C 1
ATOM 1551 O O . LEU A 1 202 ? 19.654 6.033 -19.535 1.00 49.47 202 LEU A O 1
ATOM 1555 N N . GLY A 1 203 ? 19.850 7.675 -21.051 1.00 49.69 203 GLY A N 1
ATOM 1556 C CA . GLY A 1 203 ? 18.523 8.245 -20.787 1.00 49.69 203 GLY A CA 1
ATOM 1557 C C . GLY A 1 203 ? 17.370 7.266 -21.065 1.00 49.69 203 GLY A C 1
ATOM 1558 O O . GLY A 1 203 ? 16.354 7.280 -20.373 1.00 49.69 203 GLY A O 1
ATOM 1559 N N . ALA A 1 204 ? 17.532 6.343 -22.021 1.00 50.72 204 ALA A N 1
ATOM 1560 C CA . ALA A 1 204 ? 16.561 5.273 -22.272 1.00 50.72 204 ALA A CA 1
ATOM 1561 C C . ALA A 1 204 ? 16.685 4.110 -21.264 1.00 50.72 204 ALA A C 1
ATOM 1563 O O . ALA A 1 204 ? 15.707 3.404 -21.005 1.00 50.72 204 ALA A O 1
ATOM 1564 N N . ALA A 1 205 ? 17.867 3.912 -20.666 1.00 47.34 205 ALA A N 1
ATOM 1565 C CA . ALA A 1 205 ? 18.084 2.913 -19.620 1.00 47.34 205 ALA A CA 1
ATOM 1566 C C . ALA A 1 205 ? 17.365 3.285 -18.309 1.00 47.34 205 ALA A C 1
ATOM 1568 O O . ALA A 1 205 ? 16.828 2.401 -17.641 1.00 47.34 205 ALA A O 1
ATOM 1569 N N . GLU A 1 206 ? 17.267 4.576 -17.978 1.00 48.00 206 GLU A N 1
ATOM 1570 C CA . GLU A 1 206 ? 16.439 5.060 -16.861 1.00 48.00 206 GLU A CA 1
ATOM 1571 C C . GLU A 1 206 ? 14.953 4.733 -17.061 1.00 48.00 206 GLU A C 1
ATOM 1573 O O . GLU A 1 206 ? 14.284 4.252 -16.145 1.00 48.00 206 GLU A O 1
ATOM 1578 N N . GLN A 1 207 ? 14.430 4.925 -18.275 1.00 47.62 207 GLN A N 1
ATOM 1579 C CA . GLN A 1 207 ? 13.045 4.568 -18.591 1.00 47.62 207 GLN A CA 1
ATOM 1580 C C . GLN A 1 207 ? 12.809 3.054 -18.507 1.00 47.62 207 GLN A C 1
ATOM 1582 O O . GLN A 1 207 ? 11.775 2.618 -17.999 1.00 47.62 207 GLN A O 1
ATOM 1587 N N . LEU A 1 208 ? 13.778 2.238 -18.941 1.00 44.97 208 LEU A N 1
ATOM 1588 C CA . LEU A 1 208 ? 13.737 0.783 -18.777 1.00 44.97 208 LEU A CA 1
ATOM 1589 C C . LEU A 1 208 ? 13.739 0.380 -17.298 1.00 44.97 208 LEU A C 1
ATOM 1591 O O . LEU A 1 208 ? 12.973 -0.498 -16.910 1.00 44.97 208 LEU A O 1
ATOM 1595 N N . ALA A 1 209 ? 14.555 1.029 -16.472 1.00 45.19 209 ALA A N 1
ATOM 1596 C CA . ALA A 1 209 ? 14.596 0.796 -15.037 1.00 45.19 209 ALA A CA 1
ATOM 1597 C C . ALA A 1 209 ? 13.271 1.130 -14.345 1.00 45.19 209 ALA A C 1
ATOM 1599 O O . ALA A 1 209 ? 12.769 0.320 -13.570 1.00 45.19 209 ALA A O 1
ATOM 1600 N N . LEU A 1 210 ? 12.666 2.274 -14.678 1.00 44.81 210 LEU A N 1
ATOM 1601 C CA . LEU A 1 210 ? 11.331 2.644 -14.202 1.00 44.81 210 LEU A CA 1
ATOM 1602 C C . LEU A 1 210 ? 10.271 1.625 -14.647 1.00 44.81 210 LEU A C 1
ATOM 1604 O O . LEU A 1 210 ? 9.358 1.306 -13.888 1.00 44.81 210 LEU A O 1
ATOM 1608 N N . LYS A 1 211 ? 10.403 1.070 -15.858 1.00 41.22 211 LYS A N 1
ATOM 1609 C CA . LYS A 1 211 ? 9.496 0.041 -16.388 1.00 41.22 211 LYS A CA 1
ATOM 1610 C C . LYS A 1 211 ? 9.678 -1.303 -15.669 1.00 41.22 211 LYS A C 1
ATOM 1612 O O . LYS A 1 211 ? 8.680 -1.896 -15.267 1.00 41.22 211 LYS A O 1
ATOM 1617 N N . LEU A 1 212 ? 10.917 -1.734 -15.407 1.00 43.44 212 LEU A N 1
ATOM 1618 C CA . LEU A 1 212 ? 11.227 -2.931 -14.606 1.00 43.44 212 LEU A CA 1
ATOM 1619 C C . LEU A 1 212 ? 10.774 -2.800 -13.139 1.00 43.44 212 LEU A C 1
ATOM 1621 O O . LEU A 1 212 ? 10.263 -3.767 -12.570 1.00 43.44 212 LEU A O 1
ATOM 1625 N N . ASP A 1 213 ? 10.916 -1.618 -12.539 1.00 43.41 213 ASP A N 1
ATOM 1626 C CA . ASP A 1 213 ? 10.395 -1.303 -11.202 1.00 43.41 213 ASP A CA 1
ATOM 1627 C C . ASP A 1 213 ? 8.855 -1.353 -11.180 1.00 43.41 213 ASP A C 1
ATOM 1629 O O . ASP A 1 213 ? 8.237 -2.002 -10.327 1.00 43.41 213 ASP A O 1
ATOM 1633 N N . SER A 1 214 ? 8.210 -0.786 -12.207 1.00 47.50 214 SER A N 1
ATOM 1634 C CA . SER A 1 214 ? 6.757 -0.876 -12.378 1.00 47.50 214 SER A CA 1
ATOM 1635 C C . SER A 1 214 ? 6.261 -2.320 -12.542 1.00 47.50 214 SER A C 1
ATOM 1637 O O . SER A 1 214 ? 5.185 -2.646 -12.043 1.00 47.50 214 SER A O 1
ATOM 1639 N N . ASP A 1 215 ? 7.052 -3.201 -13.163 1.00 49.75 215 ASP A N 1
ATOM 1640 C CA . ASP A 1 215 ? 6.700 -4.605 -13.415 1.00 49.75 215 ASP A CA 1
ATOM 1641 C C . ASP A 1 215 ? 6.959 -5.531 -12.205 1.00 49.75 215 ASP A C 1
ATOM 1643 O O . ASP A 1 215 ? 6.427 -6.643 -12.150 1.00 49.75 215 ASP A O 1
ATOM 1647 N N . THR A 1 216 ? 7.740 -5.093 -11.209 1.00 62.84 216 THR A N 1
ATOM 1648 C CA . THR A 1 216 ? 8.074 -5.905 -10.019 1.00 62.84 216 THR A CA 1
ATOM 1649 C C . THR A 1 216 ? 7.048 -5.738 -8.898 1.00 62.84 216 THR A C 1
ATOM 1651 O O . THR A 1 216 ? 6.794 -6.647 -8.116 1.00 62.84 216 THR A O 1
ATOM 1654 N N . ASN A 1 217 ? 6.359 -4.607 -8.838 1.00 75.19 217 ASN A N 1
ATOM 1655 C CA . ASN A 1 217 ? 5.461 -4.281 -7.733 1.00 75.19 217 ASN A CA 1
ATOM 1656 C C . ASN A 1 217 ? 4.290 -5.273 -7.543 1.00 75.19 217 ASN A C 1
ATOM 1658 O O . ASN A 1 217 ? 3.896 -5.586 -6.413 1.00 75.19 217 ASN A O 1
ATOM 1662 N N . ASN A 1 218 ? 3.776 -5.877 -8.622 1.00 79.81 218 ASN A N 1
ATOM 1663 C CA . ASN A 1 218 ? 2.769 -6.939 -8.517 1.00 79.81 218 ASN A CA 1
ATOM 1664 C C . ASN A 1 218 ? 3.313 -8.268 -7.966 1.00 79.81 218 ASN A C 1
ATOM 1666 O O . ASN A 1 218 ? 2.502 -9.104 -7.562 1.00 79.81 218 ASN A O 1
ATOM 1670 N N . THR A 1 219 ? 4.635 -8.453 -7.851 1.00 79.75 219 THR A N 1
ATOM 1671 C CA . THR A 1 219 ? 5.236 -9.589 -7.129 1.00 79.75 219 THR A CA 1
ATOM 1672 C C . THR A 1 219 ? 5.199 -9.414 -5.605 1.00 79.75 219 THR A C 1
ATOM 1674 O O . THR A 1 219 ? 5.708 -10.266 -4.879 1.00 79.75 219 THR A O 1
ATOM 1677 N N . SER A 1 220 ? 4.585 -8.338 -5.102 1.00 85.75 220 SER A N 1
ATOM 1678 C CA . SER A 1 220 ? 4.421 -8.090 -3.669 1.00 85.75 220 SER A CA 1
ATOM 1679 C C . SER A 1 220 ? 3.696 -9.230 -2.951 1.00 85.75 220 SER A C 1
ATOM 1681 O O . SER A 1 220 ? 2.585 -9.629 -3.322 1.00 85.75 220 SER A O 1
ATOM 1683 N N . LEU A 1 221 ? 4.304 -9.691 -1.855 1.00 89.56 221 LEU A N 1
ATOM 1684 C CA . LEU A 1 221 ? 3.638 -10.512 -0.852 1.00 89.56 221 LEU A CA 1
ATOM 1685 C C . LEU A 1 221 ? 2.594 -9.651 -0.131 1.00 89.56 221 LEU A C 1
ATOM 1687 O O . LEU A 1 221 ? 2.938 -8.788 0.675 1.00 89.56 221 LEU A O 1
ATOM 1691 N N . ALA A 1 222 ? 1.323 -9.903 -0.430 1.00 95.56 222 ALA A N 1
ATOM 1692 C CA . ALA A 1 222 ? 0.196 -9.232 0.202 1.00 95.56 222 ALA A CA 1
ATOM 1693 C C . ALA A 1 222 ? -0.410 -10.136 1.281 1.00 95.56 222 ALA A C 1
ATOM 1695 O O . ALA A 1 222 ? -0.768 -11.287 1.008 1.00 95.56 222 ALA A O 1
ATOM 1696 N N . LEU A 1 223 ? -0.520 -9.611 2.501 1.00 97.00 223 LEU A N 1
ATOM 1697 C CA . LEU A 1 223 ? -0.995 -10.333 3.679 1.00 97.00 223 LEU A CA 1
ATOM 1698 C C . LEU A 1 223 ? -2.144 -9.587 4.355 1.00 97.00 223 LEU A C 1
ATOM 1700 O O . LEU A 1 223 ? -2.130 -8.359 4.450 1.00 97.00 223 LEU A O 1
ATOM 1704 N N . ALA A 1 224 ? -3.099 -10.340 4.891 1.00 97.75 224 ALA A N 1
ATOM 1705 C CA . ALA A 1 224 ? -4.091 -9.831 5.828 1.00 97.75 224 ALA A CA 1
ATOM 1706 C C . ALA A 1 224 ? -4.032 -10.637 7.126 1.00 97.75 224 ALA A C 1
ATOM 1708 O O . ALA A 1 224 ? -3.976 -11.865 7.088 1.00 97.75 224 ALA A O 1
ATOM 1709 N N . PHE A 1 225 ? -4.059 -9.951 8.264 1.00 96.75 225 PHE A N 1
ATOM 1710 C CA . PHE A 1 225 ? -4.113 -10.564 9.588 1.00 96.75 225 PHE A CA 1
ATOM 1711 C C . PHE A 1 225 ? -5.474 -10.270 10.206 1.00 96.75 225 PHE A C 1
ATOM 1713 O O . PHE A 1 225 ? -5.774 -9.121 10.515 1.00 96.75 225 PHE A O 1
ATOM 1720 N N . GLU A 1 226 ? -6.299 -11.296 10.367 1.00 95.94 226 GLU A N 1
ATOM 1721 C CA . GLU A 1 226 ? -7.567 -11.213 11.086 1.00 95.94 226 GLU A CA 1
ATOM 1722 C C . GLU A 1 226 ? -7.312 -11.482 12.571 1.00 95.94 226 GLU A C 1
ATOM 1724 O O . GLU A 1 226 ? -6.750 -12.516 12.934 1.00 95.94 226 GLU A O 1
ATOM 1729 N N . LEU A 1 227 ? -7.687 -10.517 13.405 1.00 94.50 227 LEU A N 1
ATOM 1730 C CA . LEU A 1 227 ? -7.602 -10.536 14.858 1.00 94.50 227 LEU A CA 1
ATOM 1731 C C . LEU A 1 227 ? -8.980 -10.889 15.427 1.00 94.50 227 LEU A C 1
ATOM 1733 O O . LEU A 1 227 ? -9.970 -10.217 15.120 1.00 94.50 227 LEU A O 1
ATOM 1737 N N . GLY A 1 228 ? -9.035 -11.904 16.282 1.00 90.88 228 GLY A N 1
ATOM 1738 C CA . GLY A 1 228 ? -10.275 -12.456 16.815 1.00 90.88 228 GLY A CA 1
ATOM 1739 C C . GLY A 1 228 ? -11.009 -13.343 15.806 1.00 90.88 228 GLY A C 1
ATOM 1740 O O . GLY A 1 228 ? -10.456 -13.784 14.798 1.00 90.88 228 GLY A O 1
ATOM 1741 N N . HIS A 1 229 ? -12.284 -13.616 16.084 1.00 84.31 229 HIS A N 1
ATOM 1742 C CA . HIS A 1 229 ? -13.105 -14.529 15.290 1.00 84.31 229 HIS A CA 1
ATOM 1743 C C . HIS A 1 229 ? -14.520 -13.986 15.080 1.00 84.31 229 HIS A C 1
ATOM 1745 O O . HIS A 1 229 ? -15.027 -13.193 15.871 1.00 84.31 229 HIS A O 1
ATOM 1751 N N . GLY A 1 230 ? -15.187 -14.474 14.034 1.00 84.56 230 GLY A N 1
ATOM 1752 C CA . GLY A 1 230 ? -16.599 -14.188 13.796 1.00 84.56 230 GLY A CA 1
ATOM 1753 C C . GLY A 1 230 ? -16.855 -12.784 13.230 1.00 84.56 230 GLY A C 1
ATOM 1754 O O . GLY A 1 230 ? -16.038 -12.277 12.458 1.00 84.56 230 GLY A O 1
ATOM 1755 N N . PRO A 1 231 ? -18.019 -12.177 13.522 1.00 84.75 231 PRO A N 1
ATOM 1756 C CA . PRO A 1 231 ? -18.417 -10.902 12.925 1.00 84.75 231 PRO A CA 1
ATOM 1757 C C . PRO A 1 231 ? -17.605 -9.708 13.445 1.00 84.75 231 PRO A C 1
ATOM 1759 O O . PRO A 1 231 ? -17.389 -8.768 12.687 1.00 84.75 231 PRO A O 1
ATOM 1762 N N . ASP A 1 232 ? -17.111 -9.774 14.685 1.00 87.94 232 ASP A N 1
ATOM 1763 C CA . ASP A 1 232 ? -16.404 -8.672 15.355 1.00 87.94 232 ASP A CA 1
ATOM 1764 C C . ASP A 1 232 ? -14.881 -8.706 15.148 1.00 87.94 232 ASP A C 1
ATOM 1766 O O . ASP A 1 232 ? -14.144 -7.898 15.711 1.00 87.94 232 ASP A O 1
ATOM 1770 N N . SER A 1 233 ? -14.379 -9.657 14.359 1.00 93.12 233 SER A N 1
ATOM 1771 C CA . SER A 1 233 ? -12.956 -9.752 14.040 1.00 93.12 233 SER A CA 1
ATOM 1772 C C . SER A 1 233 ? -12.476 -8.533 13.249 1.00 93.12 233 SER A C 1
ATOM 1774 O O . SER A 1 233 ? -13.170 -8.056 12.346 1.00 93.12 233 SER A O 1
ATOM 1776 N N . ARG A 1 234 ? -11.246 -8.100 13.509 1.00 95.62 234 ARG A N 1
ATOM 1777 C CA . ARG A 1 234 ? -10.632 -6.921 12.884 1.00 95.62 234 ARG A CA 1
ATOM 1778 C C . ARG A 1 234 ? -9.499 -7.338 11.963 1.00 95.62 234 ARG A C 1
ATOM 1780 O O . ARG A 1 234 ? -8.710 -8.198 12.331 1.00 95.62 234 ARG A O 1
ATOM 1787 N N . VAL A 1 235 ? -9.371 -6.714 10.797 1.00 97.19 235 VAL A N 1
ATOM 1788 C CA . VAL A 1 235 ? -8.328 -7.067 9.822 1.00 97.19 235 VAL A CA 1
ATOM 1789 C C . VAL A 1 235 ? -7.251 -5.987 9.726 1.00 97.19 235 VAL A C 1
ATOM 1791 O O . VAL A 1 235 ? -7.548 -4.794 9.638 1.00 97.19 235 VAL A O 1
ATOM 1794 N N . LEU A 1 236 ? -5.988 -6.416 9.718 1.00 97.50 236 LEU A N 1
ATOM 1795 C CA . LEU A 1 236 ? -4.825 -5.600 9.373 1.00 97.50 236 LEU A CA 1
ATOM 1796 C C . LEU A 1 236 ? -4.351 -5.990 7.973 1.00 97.50 236 LEU A C 1
ATOM 1798 O O . LEU A 1 236 ? -3.952 -7.136 7.762 1.00 97.50 236 LEU A O 1
ATOM 1802 N N . LEU A 1 237 ? -4.385 -5.059 7.023 1.00 98.25 237 LEU A N 1
ATOM 1803 C CA . LEU A 1 237 ? -4.042 -5.309 5.626 1.00 98.25 237 LEU A CA 1
ATOM 1804 C C . LEU A 1 237 ? -2.675 -4.716 5.268 1.00 98.25 237 LEU A C 1
ATOM 1806 O O . LEU A 1 237 ? -2.461 -3.506 5.378 1.00 98.25 237 LEU A O 1
ATOM 1810 N N . PHE A 1 238 ? -1.781 -5.571 4.769 1.00 97.44 238 PHE A N 1
ATOM 1811 C CA . PHE A 1 238 ? -0.423 -5.239 4.345 1.00 97.44 238 PHE A CA 1
ATOM 1812 C C . PHE A 1 238 ? -0.194 -5.698 2.899 1.00 97.44 238 PHE A C 1
ATOM 1814 O O . PHE A 1 238 ? 0.251 -6.821 2.665 1.00 97.44 238 PHE A O 1
ATOM 1821 N N . PRO A 1 239 ? -0.484 -4.845 1.907 1.00 95.00 239 PRO A N 1
ATOM 1822 C CA . PRO A 1 239 ? -0.394 -5.194 0.491 1.00 95.00 239 PRO A CA 1
ATOM 1823 C C . PRO A 1 239 ? 1.036 -5.133 -0.079 1.00 95.00 239 PRO A C 1
ATOM 1825 O O . PRO A 1 239 ? 1.221 -5.371 -1.268 1.00 95.00 239 PRO A O 1
ATOM 1828 N N . GLY A 1 240 ? 2.046 -4.758 0.716 1.00 89.38 240 GLY A N 1
ATOM 1829 C CA . GLY A 1 240 ? 3.369 -4.424 0.179 1.00 89.38 240 GLY A CA 1
ATOM 1830 C C . GLY A 1 240 ? 3.255 -3.253 -0.795 1.00 89.38 240 GLY A C 1
ATOM 1831 O O . GLY A 1 240 ? 2.622 -2.250 -0.453 1.00 89.38 240 GLY A O 1
ATOM 1832 N N . ASP A 1 241 ? 3.808 -3.403 -1.992 1.00 87.25 241 ASP A N 1
ATOM 1833 C CA . ASP A 1 241 ? 3.688 -2.434 -3.083 1.00 87.25 241 ASP A CA 1
ATOM 1834 C C . ASP A 1 241 ? 2.804 -2.958 -4.220 1.00 87.25 241 ASP A C 1
ATOM 1836 O O . ASP A 1 241 ? 2.939 -2.566 -5.373 1.00 87.25 241 ASP A O 1
ATOM 1840 N N . ALA A 1 242 ? 1.846 -3.830 -3.882 1.00 88.69 242 ALA A N 1
ATOM 1841 C CA . ALA A 1 242 ? 0.852 -4.353 -4.809 1.00 88.69 242 ALA A CA 1
ATOM 1842 C C . ALA A 1 242 ? 0.192 -3.246 -5.647 1.00 88.69 242 ALA A C 1
ATOM 1844 O O . ALA A 1 242 ? -0.326 -2.257 -5.119 1.00 88.69 242 ALA A O 1
ATOM 1845 N N . GLN A 1 243 ? 0.146 -3.478 -6.957 1.00 83.88 243 GLN A N 1
ATOM 1846 C CA . GLN A 1 243 ? -0.522 -2.627 -7.935 1.00 83.88 243 GLN A CA 1
ATOM 1847 C C . GLN A 1 243 ? -1.777 -3.323 -8.482 1.00 83.88 243 GLN A C 1
ATOM 1849 O O . GLN A 1 243 ? -2.244 -4.333 -7.946 1.00 83.88 243 GLN A O 1
ATOM 1854 N N . VAL A 1 244 ? -2.366 -2.753 -9.536 1.00 86.25 244 VAL A N 1
ATOM 1855 C CA . VAL A 1 244 ? -3.671 -3.134 -10.098 1.00 86.25 244 VAL A CA 1
ATOM 1856 C C . VAL A 1 244 ? -3.832 -4.647 -10.259 1.00 86.25 244 VAL A C 1
ATOM 1858 O O . VAL A 1 244 ? -4.839 -5.201 -9.826 1.00 86.25 244 VAL A O 1
ATOM 1861 N N . GLY A 1 245 ? -2.855 -5.328 -10.850 1.00 86.06 245 GLY A N 1
ATOM 1862 C CA . GLY A 1 245 ? -2.901 -6.764 -11.098 1.00 86.06 245 GLY A CA 1
ATOM 1863 C C . GLY A 1 245 ? -3.007 -7.615 -9.836 1.00 86.06 245 GLY A C 1
ATOM 1864 O O . GLY A 1 245 ? -3.841 -8.521 -9.770 1.00 86.06 245 GLY A O 1
ATOM 1865 N N . ASN A 1 246 ? -2.227 -7.283 -8.809 1.00 90.25 246 ASN A N 1
ATOM 1866 C CA . ASN A 1 246 ? -2.270 -7.953 -7.514 1.00 90.25 246 ASN A CA 1
ATOM 1867 C C . ASN A 1 246 ? -3.641 -7.734 -6.847 1.00 90.25 246 ASN A C 1
ATOM 1869 O O . ASN A 1 246 ? -4.333 -8.708 -6.564 1.00 90.25 246 ASN A O 1
ATOM 1873 N N . TRP A 1 247 ? -4.128 -6.493 -6.754 1.00 92.94 247 TRP A N 1
ATOM 1874 C CA . TRP A 1 247 ? -5.465 -6.203 -6.211 1.00 92.94 247 TRP A CA 1
ATOM 1875 C C . TRP A 1 247 ? -6.606 -6.916 -6.956 1.00 92.94 247 TRP A C 1
ATOM 1877 O O . TRP A 1 247 ? -7.566 -7.381 -6.340 1.00 92.94 247 TRP A O 1
ATOM 1887 N N . LEU A 1 248 ? -6.529 -7.007 -8.287 1.00 91.69 248 LEU A N 1
ATOM 1888 C CA . LEU A 1 248 ? -7.544 -7.696 -9.087 1.00 91.69 248 LEU A CA 1
ATOM 1889 C C . LEU A 1 248 ? -7.571 -9.202 -8.829 1.00 91.69 248 LEU A C 1
ATOM 1891 O O . LEU A 1 248 ? -8.648 -9.796 -8.913 1.00 91.69 248 LEU A O 1
ATOM 1895 N N . SER A 1 249 ? -6.422 -9.796 -8.503 1.00 92.25 249 SER A N 1
ATOM 1896 C CA . SER A 1 249 ? -6.305 -11.231 -8.244 1.00 92.25 249 SER A CA 1
ATOM 1897 C C . SER A 1 249 ? -7.039 -11.678 -6.979 1.00 92.25 249 SER A C 1
ATOM 1899 O O . SER A 1 249 ? -7.594 -12.775 -6.948 1.00 92.25 249 SER A O 1
ATOM 1901 N N . TRP A 1 250 ? -7.132 -10.808 -5.966 1.00 94.06 250 TRP A N 1
ATOM 1902 C CA . TRP A 1 250 ? -7.683 -11.178 -4.659 1.00 94.06 250 TRP A CA 1
ATOM 1903 C C . TRP A 1 250 ? -9.157 -11.540 -4.723 1.00 94.06 250 TRP A C 1
ATOM 1905 O O . TRP A 1 250 ? -9.630 -12.362 -3.942 1.00 94.06 250 TRP A O 1
ATOM 1915 N N . GLY A 1 251 ? -9.878 -10.932 -5.669 1.00 88.81 251 GLY A N 1
ATOM 1916 C CA . GLY A 1 251 ? -11.305 -11.149 -5.849 1.00 88.81 251 GLY A CA 1
ATOM 1917 C C . GLY A 1 251 ? -11.660 -12.622 -6.027 1.00 88.81 251 GLY A C 1
ATOM 1918 O O . GLY A 1 251 ? -12.739 -13.015 -5.606 1.00 88.81 251 GLY A O 1
ATOM 1919 N N . GLU A 1 252 ? -10.762 -13.442 -6.575 1.00 87.69 252 GLU A N 1
ATOM 1920 C CA . GLU A 1 252 ? -10.998 -14.863 -6.854 1.00 87.69 252 GLU A CA 1
ATOM 1921 C C . GLU A 1 252 ? -10.817 -15.778 -5.634 1.00 87.69 252 GLU A C 1
ATOM 1923 O O . GLU A 1 252 ? -11.175 -16.955 -5.684 1.00 87.69 252 GLU A O 1
ATOM 1928 N N . HIS A 1 253 ? -10.281 -15.268 -4.526 1.00 93.12 253 HIS A N 1
ATOM 1929 C CA . HIS A 1 253 ? -9.961 -16.093 -3.369 1.00 93.12 253 HIS A CA 1
ATOM 1930 C C . HIS A 1 253 ? -11.149 -16.272 -2.419 1.00 93.12 253 HIS A C 1
ATOM 1932 O O . HIS A 1 253 ? -11.822 -15.315 -2.025 1.00 93.12 253 HIS A O 1
ATOM 1938 N N . VAL A 1 254 ? -11.356 -17.527 -2.020 1.00 95.12 254 VAL A N 1
ATOM 1939 C CA . VAL A 1 254 ? -12.263 -17.943 -0.950 1.00 95.12 254 VAL A CA 1
ATOM 1940 C C . VAL A 1 254 ? -11.508 -18.918 -0.057 1.00 95.12 254 VAL A C 1
ATOM 1942 O O . VAL A 1 254 ? -10.906 -19.880 -0.536 1.00 95.12 254 VAL A O 1
ATOM 1945 N N . TRP A 1 255 ? -11.539 -18.654 1.241 1.00 94.62 255 TRP A N 1
ATOM 1946 C CA . TRP A 1 255 ? -10.854 -19.417 2.268 1.00 94.62 255 TRP A CA 1
ATOM 1947 C C . TRP A 1 255 ? -11.841 -20.200 3.139 1.00 94.62 255 TRP A C 1
ATOM 1949 O O . TRP A 1 255 ? -12.895 -19.664 3.486 1.00 94.62 255 TRP A O 1
ATOM 1959 N N . PRO A 1 256 ? -11.477 -21.423 3.570 1.00 92.75 256 PRO A N 1
ATOM 1960 C CA . PRO A 1 256 ? -10.384 -22.243 3.033 1.00 92.75 256 PRO A CA 1
ATOM 1961 C C . PRO A 1 256 ? -10.647 -22.694 1.577 1.00 92.75 256 PRO A C 1
ATOM 1963 O O . PRO A 1 256 ? -11.798 -22.682 1.131 1.00 92.75 256 PRO A O 1
ATOM 1966 N N . PRO A 1 257 ? -9.608 -23.145 0.845 1.00 91.25 257 PRO A N 1
ATOM 1967 C CA . PRO A 1 257 ? -9.760 -23.671 -0.509 1.00 91.25 257 PRO A CA 1
ATOM 1968 C C . PRO A 1 257 ? -10.855 -24.742 -0.609 1.00 91.25 257 PRO A C 1
ATOM 1970 O O . PRO A 1 257 ? -10.912 -25.665 0.204 1.00 91.25 257 PRO A O 1
ATOM 1973 N N . GLY A 1 258 ? -11.703 -24.640 -1.635 1.00 90.19 258 GLY A N 1
ATOM 1974 C CA . GLY A 1 258 ? -12.809 -25.573 -1.888 1.00 90.19 258 GLY A CA 1
ATOM 1975 C C . GLY A 1 258 ? -14.164 -25.142 -1.318 1.00 90.19 258 GLY A C 1
ATOM 1976 O O . GLY A 1 258 ? -15.169 -25.768 -1.647 1.00 90.19 258 GLY A O 1
ATOM 1977 N N . LYS A 1 259 ? -14.217 -24.071 -0.517 1.00 93.19 259 LYS A N 1
ATOM 1978 C CA . LYS A 1 259 ? -15.469 -23.404 -0.131 1.00 93.19 259 LYS A CA 1
ATOM 1979 C C . LYS A 1 259 ? -15.970 -22.477 -1.238 1.00 93.19 259 LYS A C 1
ATOM 1981 O O . LYS A 1 259 ? -15.174 -21.877 -1.962 1.00 93.19 259 LYS A O 1
ATOM 1986 N N . ALA A 1 260 ? -17.286 -22.328 -1.340 1.00 93.12 260 ALA A N 1
ATOM 1987 C CA . ALA A 1 260 ? -17.922 -21.311 -2.167 1.00 93.12 260 ALA A CA 1
ATOM 1988 C C . ALA A 1 260 ? -18.217 -20.041 -1.351 1.00 93.12 260 ALA A C 1
ATOM 1990 O O . ALA A 1 260 ? -18.387 -20.087 -0.130 1.00 93.12 260 ALA A O 1
ATOM 1991 N N . ARG A 1 261 ? -18.295 -18.885 -2.027 1.00 93.12 261 ARG A N 1
ATOM 1992 C CA . ARG A 1 261 ? -18.728 -17.634 -1.380 1.00 93.12 261 ARG A CA 1
ATOM 1993 C C . ARG A 1 261 ? -20.127 -17.824 -0.792 1.00 93.12 261 ARG A C 1
ATOM 1995 O O . ARG A 1 261 ? -21.033 -18.257 -1.500 1.00 93.12 261 ARG A O 1
ATOM 2002 N N . GLY A 1 262 ? -20.293 -17.465 0.477 1.00 89.06 262 GLY A N 1
ATOM 2003 C CA . GLY A 1 262 ? -21.552 -17.616 1.210 1.00 89.06 262 GLY A CA 1
ATOM 2004 C C . GLY A 1 262 ? -21.720 -18.951 1.942 1.00 89.06 262 GLY A C 1
ATOM 2005 O O . GLY A 1 262 ? -22.668 -19.077 2.714 1.00 89.06 262 GLY A O 1
ATOM 2006 N N . ASP A 1 263 ? -20.812 -19.916 1.763 1.00 93.44 263 ASP A N 1
ATOM 2007 C CA . ASP A 1 263 ? -20.798 -21.117 2.601 1.00 93.44 263 ASP A CA 1
ATOM 2008 C C . ASP A 1 263 ? -20.510 -20.757 4.066 1.00 93.44 263 ASP A C 1
ATOM 2010 O O . ASP A 1 263 ? -19.754 -19.831 4.373 1.00 93.44 263 ASP A O 1
ATOM 2014 N N . GLU A 1 264 ? -21.044 -21.548 4.997 1.00 90.00 264 GLU A N 1
ATOM 2015 C CA . GLU A 1 264 ? -20.728 -21.396 6.417 1.00 90.00 264 GLU A CA 1
ATOM 2016 C C . GLU A 1 264 ? -19.215 -21.545 6.659 1.00 90.00 264 GLU A C 1
ATOM 2018 O O . GLU A 1 264 ? -18.581 -22.512 6.210 1.00 90.00 264 GLU A O 1
ATOM 2023 N N . GLY A 1 265 ? -18.639 -20.565 7.361 1.00 87.25 265 GLY A N 1
ATOM 2024 C CA . GLY A 1 265 ? -17.207 -20.489 7.651 1.00 87.25 265 GLY A CA 1
ATOM 2025 C C . GLY A 1 265 ? -16.326 -20.093 6.461 1.00 87.25 265 GLY A C 1
ATOM 2026 O O . GLY A 1 265 ? -15.106 -20.129 6.601 1.00 87.25 265 GLY A O 1
ATOM 2027 N N . ALA A 1 266 ? -16.904 -19.741 5.306 1.00 93.12 266 ALA A N 1
ATOM 2028 C CA . ALA A 1 266 ? -16.144 -19.195 4.189 1.00 93.12 266 ALA A CA 1
ATOM 2029 C C . ALA A 1 266 ? -15.812 -17.718 4.420 1.00 93.12 266 ALA A C 1
ATOM 2031 O O . ALA A 1 266 ? -16.665 -16.924 4.818 1.00 93.12 266 ALA A O 1
ATOM 2032 N N . VAL A 1 267 ? -14.574 -17.348 4.113 1.00 94.44 267 VAL A N 1
ATOM 2033 C CA . VAL A 1 267 ? -14.102 -15.963 4.102 1.00 94.44 267 VAL A CA 1
ATOM 2034 C C . VAL A 1 267 ? -13.664 -15.642 2.682 1.00 94.44 267 VAL A C 1
ATOM 2036 O O . VAL A 1 267 ? -12.921 -16.413 2.086 1.00 94.44 267 VAL A O 1
ATOM 2039 N N . ASP A 1 268 ? -14.113 -14.528 2.118 1.00 94.75 268 ASP A N 1
ATOM 2040 C CA . ASP A 1 268 ? -13.641 -14.041 0.823 1.00 94.75 268 ASP A CA 1
ATOM 2041 C C . ASP A 1 268 ? -12.916 -12.698 0.971 1.00 94.75 268 ASP A C 1
ATOM 2043 O O . ASP A 1 268 ? -12.922 -12.067 2.034 1.00 94.75 268 ASP A O 1
ATOM 2047 N N . ALA A 1 269 ? -12.247 -12.263 -0.099 1.00 92.75 269 ALA A N 1
ATOM 2048 C CA . ALA A 1 269 ? -11.483 -11.019 -0.071 1.00 92.75 269 ALA A CA 1
ATOM 2049 C C . ALA A 1 269 ? -12.357 -9.797 0.256 1.00 92.75 269 ALA A C 1
ATOM 2051 O O . ALA A 1 269 ? -11.903 -8.899 0.959 1.00 92.75 269 ALA A O 1
ATOM 2052 N N . ALA A 1 270 ? -13.616 -9.769 -0.194 1.00 93.56 270 ALA A N 1
ATOM 2053 C CA . ALA A 1 270 ? -14.536 -8.680 0.125 1.00 93.56 270 ALA A CA 1
ATOM 2054 C C . ALA A 1 270 ? -14.844 -8.627 1.631 1.00 93.56 270 ALA A C 1
ATOM 2056 O O . ALA A 1 270 ? -14.814 -7.546 2.217 1.00 93.56 270 ALA A O 1
ATOM 2057 N N . GLY A 1 271 ? -15.059 -9.780 2.271 1.00 94.69 271 GLY A N 1
ATOM 2058 C CA . GLY A 1 271 ? -15.233 -9.893 3.718 1.00 94.69 271 GLY A CA 1
ATOM 2059 C C . GLY A 1 271 ? -14.004 -9.436 4.507 1.00 94.69 271 GLY A C 1
ATOM 2060 O O . GLY A 1 271 ? -14.149 -8.709 5.489 1.00 94.69 271 GLY A O 1
ATOM 2061 N N . LEU A 1 272 ? -12.794 -9.790 4.059 1.00 95.62 272 LEU A N 1
ATOM 2062 C CA . LEU A 1 272 ? -11.548 -9.315 4.681 1.00 95.62 272 LEU A CA 1
ATOM 2063 C C . LEU A 1 272 ? -11.386 -7.795 4.557 1.00 95.62 272 LEU A C 1
ATOM 2065 O O . LEU A 1 272 ? -11.078 -7.117 5.541 1.00 95.62 272 LEU A O 1
ATOM 2069 N N . LEU A 1 273 ? -11.626 -7.244 3.363 1.00 96.75 273 LEU A N 1
ATOM 2070 C CA . LEU A 1 273 ? -11.557 -5.801 3.128 1.00 96.75 273 LEU A CA 1
ATOM 2071 C C . LEU A 1 273 ? -12.582 -5.057 3.989 1.00 96.75 273 LEU A C 1
ATOM 2073 O O . LEU A 1 273 ? -12.220 -4.096 4.665 1.00 96.75 273 LEU A O 1
ATOM 2077 N N . ALA A 1 274 ? -13.823 -5.543 4.061 1.00 96.62 274 ALA A N 1
ATOM 2078 C CA . ALA A 1 274 ? -14.886 -4.930 4.858 1.00 96.62 274 ALA A CA 1
ATOM 2079 C C . ALA A 1 274 ? -14.554 -4.854 6.357 1.00 96.62 274 ALA A C 1
ATOM 2081 O O . ALA A 1 274 ? -14.967 -3.902 7.019 1.00 96.62 274 ALA A O 1
ATOM 2082 N N . LYS A 1 275 ? -13.779 -5.815 6.874 1.00 96.62 275 LYS A N 1
ATOM 2083 C CA . LYS A 1 275 ? -13.306 -5.879 8.268 1.00 96.62 275 LYS A CA 1
ATOM 2084 C C . LYS A 1 275 ? -11.982 -5.143 8.518 1.00 96.62 275 LYS A C 1
ATOM 2086 O O . LYS A 1 275 ? -11.473 -5.162 9.638 1.00 96.62 275 LYS A O 1
ATOM 2091 N N . THR A 1 276 ? -11.383 -4.528 7.497 1.00 97.69 276 THR A N 1
ATOM 2092 C CA . THR A 1 276 ? -10.062 -3.891 7.613 1.00 97.69 276 THR A CA 1
ATOM 2093 C C . THR A 1 276 ? -10.128 -2.642 8.492 1.00 97.69 276 THR A C 1
ATOM 2095 O O . THR A 1 276 ? -10.787 -1.667 8.143 1.00 97.69 276 THR A O 1
ATOM 2098 N N . VAL A 1 277 ? -9.414 -2.668 9.623 1.00 96.94 277 VAL A N 1
ATOM 2099 C CA . VAL A 1 277 ? -9.279 -1.541 10.567 1.00 96.94 277 VAL A CA 1
ATOM 2100 C C . VAL A 1 277 ? -7.950 -0.812 10.417 1.00 96.94 277 VAL A C 1
ATOM 2102 O O . VAL A 1 277 ? -7.866 0.373 10.713 1.00 96.94 277 VAL A O 1
ATOM 2105 N N . LEU A 1 278 ? -6.917 -1.499 9.926 1.00 97.81 278 LEU A N 1
ATOM 2106 C CA . LEU A 1 278 ? -5.643 -0.887 9.569 1.00 97.81 278 LEU A CA 1
ATOM 2107 C C . LEU A 1 278 ? -5.274 -1.281 8.149 1.00 97.81 278 LEU A C 1
ATOM 2109 O O . LEU A 1 278 ? -5.168 -2.465 7.838 1.00 97.81 278 LEU A O 1
ATOM 2113 N N . TYR A 1 279 ? -5.008 -0.284 7.319 1.00 98.44 279 TYR A N 1
ATOM 2114 C CA . TYR A 1 279 ? -4.540 -0.468 5.959 1.00 98.44 279 TYR A CA 1
ATOM 2115 C C . TYR A 1 279 ? -3.162 0.177 5.782 1.00 98.44 279 TYR A C 1
ATOM 2117 O O . TYR A 1 279 ? -3.061 1.404 5.783 1.00 98.44 279 TYR A O 1
ATOM 2125 N N . LYS A 1 280 ? -2.098 -0.620 5.592 1.00 97.62 280 LYS A N 1
ATOM 2126 C CA . LYS A 1 280 ? -0.830 -0.087 5.066 1.00 97.62 280 LYS A CA 1
ATOM 2127 C C . LYS A 1 280 ? -1.054 0.264 3.604 1.00 97.62 280 LYS A C 1
ATOM 2129 O O . LYS A 1 280 ? -1.232 -0.629 2.784 1.00 97.62 280 LYS A O 1
ATOM 2134 N N . VAL A 1 281 ? -1.047 1.549 3.273 1.00 95.56 281 VAL A N 1
ATOM 2135 C CA . VAL A 1 281 ? -1.253 2.003 1.899 1.00 95.56 281 VAL A CA 1
ATOM 2136 C C . VAL A 1 281 ? -0.153 1.418 1.020 1.00 95.56 281 VAL A C 1
ATOM 2138 O O . VAL A 1 281 ? 1.034 1.545 1.335 1.00 95.56 281 VAL A O 1
ATOM 2141 N N . GLY A 1 282 ? -0.561 0.735 -0.050 1.00 88.25 282 GLY A N 1
ATOM 2142 C CA . GLY A 1 282 ? 0.371 0.13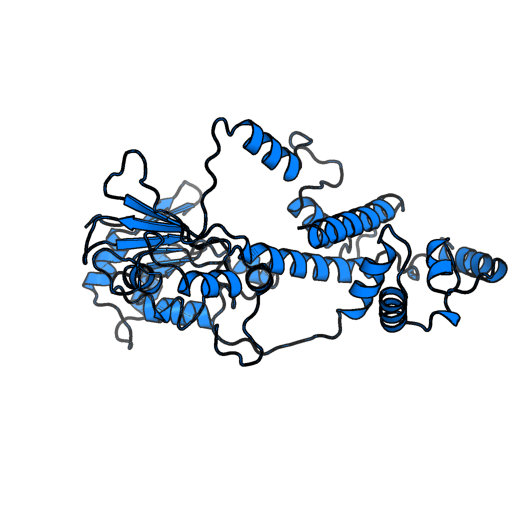7 -0.999 1.00 88.25 282 GLY A CA 1
ATOM 2143 C C . GLY A 1 282 ? 1.254 1.184 -1.672 1.00 88.25 282 GLY A C 1
ATOM 2144 O O . GLY A 1 282 ? 0.859 2.347 -1.773 1.00 88.25 282 GLY A O 1
ATOM 2145 N N . HIS A 1 283 ? 2.444 0.780 -2.116 1.00 85.56 283 HIS A N 1
ATOM 2146 C CA . HIS A 1 283 ? 3.277 1.511 -3.077 1.00 85.56 283 HIS A CA 1
ATOM 2147 C C . HIS A 1 283 ? 3.364 3.021 -2.787 1.00 85.56 283 HIS A C 1
ATOM 2149 O O . HIS A 1 283 ? 3.091 3.857 -3.647 1.00 85.56 283 HIS A O 1
ATOM 2155 N N . HIS A 1 284 ? 3.626 3.365 -1.521 1.00 87.31 284 HIS A N 1
ATOM 2156 C CA . HIS A 1 284 ? 3.778 4.739 -1.018 1.00 87.31 284 HIS A CA 1
ATOM 2157 C C . HIS A 1 284 ? 2.615 5.710 -1.331 1.00 87.31 284 HIS A C 1
ATOM 2159 O O . HIS A 1 284 ? 2.765 6.926 -1.229 1.00 87.31 284 HIS A O 1
ATOM 2165 N N . GLY A 1 285 ? 1.430 5.200 -1.682 1.00 84.88 285 GLY A N 1
ATOM 2166 C CA . GLY A 1 285 ? 0.299 6.025 -2.110 1.00 84.88 285 GLY A CA 1
ATOM 2167 C C . GLY A 1 285 ? 0.379 6.497 -3.565 1.00 84.88 285 GLY A C 1
ATOM 2168 O O . GLY A 1 285 ? -0.196 7.537 -3.890 1.00 84.88 285 GLY A O 1
ATOM 2169 N N . SER A 1 286 ? 1.063 5.752 -4.437 1.00 80.69 286 SER A N 1
ATOM 2170 C CA . SER A 1 286 ? 1.030 5.942 -5.891 1.00 80.69 286 SER A CA 1
ATOM 2171 C C . SER A 1 286 ? -0.394 5.880 -6.461 1.00 80.69 286 SER A C 1
ATOM 2173 O O . SER A 1 286 ? -1.318 5.311 -5.878 1.00 80.69 286 SER A O 1
ATOM 2175 N N . HIS A 1 287 ? -0.579 6.420 -7.661 1.00 74.75 287 HIS A N 1
ATOM 2176 C CA . HIS A 1 287 ? -1.853 6.417 -8.377 1.00 74.75 287 HIS A CA 1
ATOM 2177 C C . HIS A 1 287 ? -2.415 5.009 -8.650 1.00 74.75 287 HIS A C 1
ATOM 2179 O O . HIS A 1 287 ? -3.630 4.838 -8.714 1.00 74.75 287 HIS A O 1
ATOM 2185 N N . ASN A 1 288 ? -1.549 4.000 -8.782 1.00 78.06 288 ASN A N 1
ATOM 2186 C CA . ASN A 1 288 ? -1.912 2.601 -9.022 1.00 78.06 288 ASN A CA 1
ATOM 2187 C C . ASN A 1 288 ? -1.809 1.711 -7.768 1.00 78.06 288 ASN A C 1
ATOM 2189 O O . ASN A 1 288 ? -2.007 0.500 -7.854 1.00 78.06 288 ASN A O 1
ATOM 2193 N N . ALA A 1 289 ? -1.539 2.307 -6.602 1.00 80.69 289 ALA A N 1
ATOM 2194 C CA . ALA A 1 289 ? -1.311 1.602 -5.343 1.00 80.69 289 ALA A CA 1
ATOM 2195 C C . ALA A 1 289 ? -2.546 0.903 -4.769 1.00 80.69 289 ALA A C 1
ATOM 2197 O O . ALA A 1 289 ? -2.439 0.032 -3.907 1.00 80.69 289 ALA A O 1
ATOM 2198 N N . THR A 1 290 ? -3.745 1.380 -5.104 1.00 87.12 290 THR A N 1
ATOM 2199 C CA . THR A 1 290 ? -4.986 0.931 -4.467 1.00 87.12 290 THR A CA 1
ATOM 2200 C C . THR A 1 290 ? -6.131 1.005 -5.459 1.00 87.12 290 THR A C 1
ATOM 2202 O O . THR A 1 290 ? -6.430 2.075 -5.994 1.00 87.12 290 THR A O 1
ATOM 2205 N N . LEU A 1 291 ? -6.800 -0.127 -5.687 1.00 87.19 291 LEU A N 1
ATOM 2206 C CA . LEU A 1 291 ? -8.029 -0.136 -6.474 1.00 87.19 291 LEU A CA 1
ATOM 2207 C C . LEU A 1 291 ? -9.147 0.618 -5.764 1.00 87.19 291 LEU A C 1
ATOM 2209 O O . LEU A 1 291 ? -9.231 0.652 -4.536 1.00 87.19 291 LEU A O 1
ATOM 2213 N N . ARG A 1 292 ? -10.068 1.152 -6.563 1.00 83.44 292 ARG A N 1
ATOM 2214 C CA . ARG A 1 292 ? -11.283 1.786 -6.063 1.00 83.44 292 ARG A CA 1
ATOM 2215 C C . ARG A 1 292 ? -12.284 0.744 -5.552 1.00 83.44 292 ARG A C 1
ATOM 2217 O O . ARG A 1 292 ? -12.296 0.434 -4.366 1.00 83.44 292 ARG A O 1
ATOM 2224 N N . GLU A 1 293 ? -13.111 0.178 -6.434 1.00 82.38 293 GLU A N 1
ATOM 2225 C CA . GLU A 1 293 ? -14.247 -0.682 -6.048 1.00 82.38 293 GLU A CA 1
ATOM 2226 C C . GLU A 1 293 ? -13.808 -1.948 -5.301 1.00 82.38 293 GLU A C 1
ATOM 2228 O O . GLU A 1 293 ? -14.348 -2.262 -4.244 1.00 82.38 293 GLU A O 1
ATOM 2233 N N . ARG A 1 294 ? -12.778 -2.634 -5.808 1.00 85.81 294 ARG A N 1
ATOM 2234 C CA . ARG A 1 294 ? -12.222 -3.866 -5.218 1.00 85.81 294 ARG A CA 1
ATOM 2235 C C . ARG A 1 294 ? -11.090 -3.619 -4.215 1.00 85.81 294 ARG A C 1
ATOM 2237 O O . ARG A 1 294 ? -10.392 -4.555 -3.848 1.00 85.81 294 ARG A O 1
ATOM 2244 N N . GLY A 1 295 ? -10.875 -2.368 -3.817 1.00 92.38 295 GLY A N 1
ATOM 2245 C CA . GLY A 1 295 ? -9.858 -2.000 -2.839 1.00 92.38 295 GLY A CA 1
ATOM 2246 C C . GLY A 1 295 ? -10.446 -1.098 -1.770 1.00 92.38 295 GLY A C 1
ATOM 2247 O O . GLY A 1 295 ? -11.213 -1.557 -0.925 1.00 92.38 295 GLY A O 1
ATOM 2248 N N . LEU A 1 296 ? -10.112 0.189 -1.817 1.00 93.94 296 LEU A N 1
ATOM 2249 C CA . LEU A 1 296 ? -10.467 1.150 -0.774 1.00 93.94 296 LEU A CA 1
ATOM 2250 C C . LEU A 1 296 ? -11.982 1.262 -0.542 1.00 93.94 296 LEU A C 1
ATOM 2252 O O . LEU A 1 296 ? -12.424 1.396 0.596 1.00 93.94 296 LEU A O 1
ATOM 2256 N N . GLU A 1 297 ? -12.809 1.174 -1.589 1.00 94.25 297 GLU A N 1
ATOM 2257 C CA . GLU A 1 297 ? -14.261 1.296 -1.413 1.00 94.25 297 GLU A CA 1
ATOM 2258 C C . GLU A 1 297 ? -14.884 0.090 -0.698 1.00 94.25 297 GLU A C 1
ATOM 2260 O O . GLU A 1 297 ? -15.924 0.244 -0.050 1.00 94.25 297 GLU A O 1
ATOM 2265 N N . SER A 1 298 ? -14.227 -1.071 -0.763 1.00 95.44 298 SER A N 1
ATOM 2266 C CA . SER A 1 298 ? -14.615 -2.282 -0.035 1.00 95.44 298 SER A CA 1
ATOM 2267 C C . SER A 1 298 ? -14.176 -2.257 1.434 1.00 95.44 298 SER A C 1
ATOM 2269 O O . SER A 1 298 ? -14.659 -3.063 2.219 1.00 95.44 298 SER A O 1
ATOM 2271 N N . MET A 1 299 ? -13.310 -1.319 1.840 1.00 97.25 299 MET A N 1
ATOM 2272 C CA . MET A 1 299 ? -12.914 -1.136 3.241 1.00 97.25 299 MET A CA 1
ATOM 2273 C C . MET A 1 299 ? -13.943 -0.277 3.973 1.00 97.25 299 MET A C 1
ATOM 2275 O O . MET A 1 299 ? -13.870 0.954 3.974 1.00 97.25 299 MET A O 1
ATOM 2279 N N . THR A 1 300 ? -14.971 -0.918 4.523 1.00 95.94 300 THR A N 1
ATOM 2280 C CA . THR A 1 300 ? -16.152 -0.244 5.094 1.00 95.94 300 THR A CA 1
ATOM 2281 C C . THR A 1 300 ? -16.147 -0.143 6.617 1.00 95.94 300 THR A C 1
ATOM 2283 O O . THR A 1 300 ? -17.091 0.413 7.174 1.00 95.94 300 THR A O 1
ATOM 2286 N N . HIS A 1 301 ? -15.135 -0.681 7.301 1.00 95.31 301 HIS A N 1
ATOM 2287 C CA . HIS A 1 301 ? -15.100 -0.670 8.761 1.00 95.31 301 HIS A CA 1
ATOM 2288 C C . HIS A 1 301 ? -15.035 0.773 9.309 1.00 95.31 301 HIS A C 1
ATOM 2290 O O . HIS A 1 301 ? -14.193 1.553 8.857 1.00 95.31 301 HIS A O 1
ATOM 2296 N N . PRO A 1 302 ? -15.863 1.147 10.306 1.00 92.50 302 PRO A N 1
ATOM 2297 C CA . PRO A 1 302 ? -15.890 2.509 10.850 1.00 92.50 302 PRO A CA 1
ATOM 2298 C C . PRO A 1 302 ? -14.576 2.920 11.526 1.00 92.50 302 PRO A C 1
ATOM 2300 O O . PRO A 1 302 ? -14.242 4.099 11.539 1.00 92.50 302 PRO A O 1
ATOM 2303 N N . ASP A 1 303 ? -13.801 1.960 12.033 1.00 93.69 303 ASP A N 1
ATOM 2304 C CA . ASP A 1 303 ? -12.484 2.199 12.650 1.00 93.69 303 ASP A CA 1
ATOM 2305 C C . ASP A 1 303 ? -11.313 2.247 11.648 1.00 93.69 303 ASP A C 1
ATOM 2307 O O . ASP A 1 303 ? -10.164 2.200 12.075 1.00 93.69 303 ASP A O 1
ATOM 2311 N N . LEU A 1 304 ? -11.564 2.301 10.332 1.00 96.50 304 LEU A N 1
ATOM 2312 C CA . LEU A 1 304 ? -10.497 2.279 9.325 1.00 96.50 304 LEU A CA 1
ATOM 2313 C C . LEU A 1 304 ? -9.470 3.402 9.545 1.00 96.50 304 LEU A C 1
ATOM 2315 O O . LEU A 1 304 ? -9.801 4.590 9.508 1.00 96.50 304 LEU A O 1
ATOM 2319 N N . VAL A 1 305 ? -8.205 3.002 9.669 1.00 97.44 305 VAL A N 1
ATOM 2320 C CA . VAL A 1 305 ? -7.017 3.859 9.674 1.00 97.44 305 VAL A CA 1
ATOM 2321 C C . VAL A 1 305 ? -6.118 3.476 8.504 1.00 97.44 305 VAL A C 1
ATOM 2323 O O . VAL A 1 305 ? -5.797 2.303 8.307 1.00 97.44 305 VAL A O 1
ATOM 2326 N N . ALA A 1 306 ? -5.683 4.471 7.734 1.00 97.94 306 ALA A N 1
ATOM 2327 C CA . ALA A 1 306 ? -4.706 4.283 6.667 1.00 97.94 306 ALA A CA 1
ATOM 2328 C C . ALA A 1 306 ? -3.311 4.678 7.163 1.00 97.94 306 ALA A C 1
ATOM 2330 O O . ALA A 1 306 ? -3.141 5.742 7.751 1.00 97.94 306 ALA A O 1
ATOM 2331 N N . MET A 1 307 ? -2.310 3.842 6.909 1.00 97.44 307 MET A N 1
ATOM 2332 C CA . MET A 1 307 ? -0.909 4.099 7.234 1.00 97.44 307 MET A CA 1
ATOM 2333 C C . MET A 1 307 ? -0.101 4.159 5.942 1.00 97.44 307 MET A C 1
ATOM 2335 O O . MET A 1 307 ? 0.054 3.157 5.250 1.00 97.44 307 MET A O 1
ATOM 2339 N N . MET A 1 308 ? 0.386 5.341 5.591 1.00 95.81 308 MET A N 1
ATOM 2340 C CA . MET A 1 308 ? 1.015 5.631 4.312 1.00 95.81 308 MET A CA 1
ATOM 2341 C C . MET A 1 308 ? 2.519 5.855 4.496 1.00 95.81 308 MET A C 1
ATOM 2343 O O . MET A 1 308 ? 2.922 6.888 5.039 1.00 95.81 308 MET A O 1
ATOM 2347 N N . PRO A 1 309 ? 3.370 4.920 4.040 1.00 92.38 309 PRO A N 1
ATOM 2348 C CA . PRO A 1 309 ? 4.814 5.042 4.189 1.00 92.38 309 PRO A CA 1
ATOM 2349 C C . PRO A 1 309 ? 5.388 5.970 3.113 1.00 92.38 309 PRO A C 1
ATOM 2351 O O . PRO A 1 309 ? 6.117 5.516 2.246 1.00 92.38 309 PRO A O 1
ATOM 2354 N N . VAL A 1 310 ? 5.023 7.250 3.099 1.00 89.31 310 VAL A N 1
ATOM 2355 C CA . VAL A 1 310 ? 5.490 8.210 2.086 1.00 89.31 310 VAL A CA 1
ATOM 2356 C C . VAL A 1 310 ? 6.430 9.241 2.701 1.00 89.31 310 VAL A C 1
ATOM 2358 O O . VAL A 1 310 ? 6.184 9.704 3.812 1.00 89.31 310 VAL A O 1
ATOM 2361 N N . GLN A 1 311 ? 7.472 9.609 1.951 1.00 89.38 311 GLN A N 1
ATOM 2362 C CA . GLN A 1 311 ? 8.223 10.845 2.151 1.00 89.38 311 GLN A CA 1
ATOM 2363 C C . GLN A 1 311 ? 8.008 11.728 0.921 1.00 89.38 311 GLN A C 1
ATOM 2365 O O . GLN A 1 311 ? 8.664 11.553 -0.106 1.00 89.38 311 GLN A O 1
ATOM 2370 N N . GLN A 1 312 ? 7.041 12.639 1.013 1.00 89.88 312 GLN A N 1
ATOM 2371 C CA . GLN A 1 312 ? 6.579 13.439 -0.114 1.00 89.88 312 GLN A CA 1
ATOM 2372 C C . GLN A 1 312 ? 7.656 14.365 -0.691 1.00 89.88 312 GLN A C 1
ATOM 2374 O O . GLN A 1 312 ? 7.696 14.553 -1.903 1.00 89.88 312 GLN A O 1
ATOM 2379 N N . GLU A 1 313 ? 8.516 14.965 0.132 1.00 87.31 313 GLU A N 1
ATOM 2380 C CA . GLU A 1 313 ? 9.543 15.884 -0.377 1.00 87.31 313 GLU A CA 1
ATOM 2381 C C . GLU A 1 313 ? 10.596 15.133 -1.198 1.00 87.31 313 GLU A C 1
ATOM 2383 O O . GLU A 1 313 ? 10.921 15.556 -2.303 1.00 87.31 313 GLU A O 1
ATOM 2388 N N . PHE A 1 314 ? 11.046 13.970 -0.726 1.00 78.06 314 PHE A N 1
ATOM 2389 C CA . PHE A 1 314 ? 11.936 13.102 -1.496 1.00 78.06 314 PHE A CA 1
ATOM 2390 C C . PHE A 1 314 ? 11.257 12.583 -2.772 1.00 78.06 314 PHE A C 1
ATOM 2392 O O . PHE A 1 314 ? 11.832 12.655 -3.859 1.00 78.06 314 PHE A O 1
ATOM 2399 N N . ALA A 1 315 ? 10.014 12.102 -2.664 1.00 73.62 315 ALA A N 1
ATOM 2400 C CA . ALA A 1 315 ? 9.265 11.589 -3.806 1.00 73.62 315 ALA A CA 1
ATOM 2401 C C . ALA A 1 315 ? 9.086 12.660 -4.893 1.00 73.62 315 ALA A C 1
ATOM 2403 O O . ALA A 1 315 ? 9.452 12.435 -6.044 1.00 73.62 315 ALA A O 1
ATOM 2404 N N . ASN A 1 316 ? 8.594 13.843 -4.526 1.00 82.44 316 ASN A N 1
ATOM 2405 C CA . ASN A 1 316 ? 8.282 14.898 -5.484 1.00 82.44 316 ASN A CA 1
ATOM 2406 C C . ASN A 1 316 ? 9.531 15.660 -5.942 1.00 82.44 316 ASN A C 1
ATOM 2408 O O . ASN A 1 316 ? 9.643 15.977 -7.120 1.00 82.44 316 ASN A O 1
ATOM 2412 N N . GLY A 1 317 ? 10.432 15.996 -5.017 1.00 66.19 317 GLY A N 1
ATOM 2413 C CA . GLY A 1 317 ? 11.565 16.890 -5.263 1.00 66.19 317 GLY A CA 1
ATOM 2414 C C . GLY A 1 317 ? 12.808 16.186 -5.795 1.00 66.19 317 GLY A C 1
ATOM 2415 O O . GLY A 1 317 ? 13.529 16.759 -6.604 1.00 66.19 317 GLY A O 1
ATOM 2416 N N . THR A 1 318 ? 13.058 14.945 -5.371 1.00 70.88 318 THR A N 1
ATOM 2417 C CA . THR A 1 318 ? 14.226 14.170 -5.821 1.00 70.88 318 THR A CA 1
ATOM 2418 C C . THR A 1 318 ? 13.861 13.183 -6.919 1.00 70.88 318 THR A C 1
ATOM 2420 O O . THR A 1 318 ? 14.616 13.018 -7.873 1.00 70.88 318 THR A O 1
ATOM 2423 N N . LYS A 1 319 ? 12.717 12.503 -6.792 1.00 69.69 319 LYS A N 1
ATOM 2424 C CA . LYS A 1 319 ? 12.327 11.425 -7.713 1.00 69.69 319 LYS A CA 1
ATOM 2425 C C . LYS A 1 319 ? 11.295 11.832 -8.764 1.00 69.69 319 LYS A C 1
ATOM 2427 O O . LYS A 1 319 ? 11.006 11.035 -9.651 1.00 69.69 319 LYS A O 1
ATOM 2432 N N . ASN A 1 320 ? 10.750 13.048 -8.690 1.00 69.50 320 ASN A N 1
ATOM 2433 C CA . ASN A 1 320 ? 9.655 13.521 -9.548 1.00 69.50 320 ASN A CA 1
ATOM 2434 C C . ASN A 1 320 ? 8.424 12.588 -9.556 1.00 69.50 320 ASN A C 1
ATOM 2436 O O . ASN A 1 320 ? 7.617 12.595 -10.488 1.00 69.50 320 ASN A O 1
ATOM 2440 N N . TRP A 1 321 ? 8.251 11.779 -8.513 1.00 78.00 321 TRP A N 1
ATOM 2441 C CA . TRP A 1 321 ? 7.084 10.931 -8.329 1.00 78.00 321 TRP A CA 1
ATOM 2442 C C . TRP A 1 321 ? 5.939 11.763 -7.775 1.00 78.00 321 TRP A C 1
ATOM 2444 O O . TRP A 1 321 ? 6.109 12.488 -6.805 1.00 78.00 321 TRP A O 1
ATOM 2454 N N . ASN A 1 322 ? 4.741 11.630 -8.342 1.00 77.00 322 ASN A N 1
ATOM 2455 C CA . ASN A 1 322 ? 3.550 12.293 -7.811 1.00 77.00 322 ASN A CA 1
ATOM 2456 C C . ASN A 1 322 ? 2.971 11.499 -6.625 1.00 77.00 322 ASN A C 1
ATOM 2458 O O . ASN A 1 322 ? 1.918 10.864 -6.753 1.00 77.00 322 ASN A O 1
ATOM 2462 N N . MET A 1 323 ? 3.694 11.482 -5.500 1.00 82.12 323 MET A N 1
ATOM 2463 C CA . MET A 1 323 ? 3.340 10.708 -4.309 1.00 82.12 323 MET A CA 1
ATOM 2464 C C . MET A 1 323 ? 3.398 11.567 -3.033 1.00 82.12 323 MET A C 1
ATOM 2466 O O . MET A 1 323 ? 4.406 12.212 -2.766 1.00 82.12 323 MET A O 1
ATOM 2470 N N . PRO A 1 324 ? 2.350 11.557 -2.192 1.00 90.56 324 PRO A N 1
ATOM 2471 C CA . PRO A 1 324 ? 1.139 10.758 -2.331 1.00 90.56 324 PRO A CA 1
ATOM 2472 C C . PRO A 1 324 ? 0.234 11.281 -3.447 1.00 90.56 324 PRO A C 1
ATOM 2474 O O . PRO A 1 324 ? 0.066 12.489 -3.616 1.00 90.56 324 PRO A O 1
ATOM 2477 N N . PHE A 1 325 ? -0.380 10.366 -4.197 1.00 83.88 325 PHE A N 1
ATOM 2478 C CA . PHE A 1 325 ? -1.238 10.744 -5.307 1.00 83.88 325 PHE A CA 1
ATOM 2479 C C . PHE A 1 325 ? -2.471 11.505 -4.784 1.00 83.88 325 PHE A C 1
ATOM 2481 O O . PHE A 1 325 ? -3.240 10.936 -3.996 1.00 83.88 325 PHE A O 1
ATOM 2488 N N . PRO A 1 326 ? -2.715 12.766 -5.203 1.00 84.12 326 PRO A N 1
ATOM 2489 C CA . PRO A 1 326 ? -3.680 13.640 -4.532 1.00 84.12 326 PRO A CA 1
ATOM 2490 C C . PRO A 1 326 ? -5.099 13.072 -4.435 1.00 84.12 326 PRO A C 1
ATOM 2492 O O . PRO A 1 326 ? -5.760 13.208 -3.405 1.00 84.12 326 PRO A O 1
ATOM 2495 N N . SER A 1 327 ? -5.581 12.405 -5.487 1.00 82.81 327 SER A N 1
ATOM 2496 C CA . SER A 1 327 ? -6.929 11.828 -5.490 1.00 82.81 327 SER A CA 1
ATOM 2497 C C . SER A 1 327 ? -7.053 10.613 -4.571 1.00 82.81 327 SER A C 1
ATOM 2499 O O . SER A 1 327 ? -8.097 10.446 -3.940 1.00 82.81 327 SER A O 1
ATOM 2501 N N . LEU A 1 328 ? -6.000 9.796 -4.461 1.00 86.44 328 LEU A N 1
ATOM 2502 C CA . LEU A 1 328 ? -5.972 8.670 -3.529 1.00 86.44 328 LEU A CA 1
ATOM 2503 C C . LEU A 1 328 ? -5.904 9.178 -2.087 1.00 86.44 328 LEU A C 1
ATOM 2505 O O . LEU A 1 328 ? -6.706 8.743 -1.265 1.00 86.44 328 LEU A O 1
ATOM 2509 N N . LEU A 1 329 ? -5.017 10.136 -1.791 1.00 91.69 329 LEU A N 1
ATOM 2510 C CA . LEU A 1 329 ? -4.912 10.740 -0.459 1.00 91.69 329 LEU A CA 1
ATOM 2511 C C . LEU A 1 329 ? -6.251 11.337 -0.017 1.00 91.69 329 LEU A C 1
ATOM 2513 O O . LEU A 1 329 ? -6.745 11.008 1.059 1.00 91.69 329 LEU A O 1
ATOM 2517 N N . LYS A 1 330 ? -6.884 12.140 -0.879 1.00 88.50 330 LYS A N 1
ATOM 2518 C CA . LYS A 1 330 ? -8.203 12.712 -0.598 1.00 88.50 330 LYS A CA 1
ATOM 2519 C C . LYS A 1 330 ? -9.230 11.625 -0.281 1.00 88.50 330 LYS A C 1
ATOM 2521 O O . LYS A 1 330 ? -9.990 11.757 0.675 1.00 88.50 330 LYS A O 1
ATOM 2526 N N . ARG A 1 331 ? -9.263 10.540 -1.063 1.00 91.50 331 ARG A N 1
ATOM 2527 C CA . ARG A 1 331 ? -10.245 9.477 -0.836 1.00 91.50 331 ARG A CA 1
ATOM 2528 C C . ARG A 1 331 ? -9.958 8.669 0.427 1.00 91.50 331 ARG A C 1
ATOM 2530 O O . ARG A 1 331 ? -10.902 8.294 1.115 1.00 91.50 331 ARG A O 1
ATOM 2537 N N . LEU A 1 332 ? -8.688 8.429 0.751 1.00 94.31 332 LEU A N 1
ATOM 2538 C CA . LEU A 1 332 ? -8.289 7.808 2.014 1.00 94.31 332 LEU A CA 1
ATOM 2539 C C . LEU A 1 332 ? -8.777 8.645 3.192 1.00 94.31 332 LEU A C 1
ATOM 2541 O O . LEU A 1 332 ? -9.414 8.099 4.084 1.00 94.31 332 LEU A O 1
ATOM 2545 N N . GLU A 1 333 ? -8.570 9.960 3.150 1.00 92.81 333 GLU A N 1
ATOM 2546 C CA . GLU A 1 333 ? -9.060 10.873 4.181 1.00 92.81 333 GLU A CA 1
ATOM 2547 C C . GLU A 1 333 ? -10.587 10.847 4.325 1.00 92.81 333 GLU A C 1
ATOM 2549 O O . GLU A 1 333 ? -11.089 10.853 5.442 1.00 92.81 333 GLU A O 1
ATOM 2554 N N . GLU A 1 334 ? -11.340 10.797 3.227 1.00 90.75 334 GLU A N 1
ATOM 2555 C CA . GLU A 1 334 ? -12.804 10.690 3.281 1.00 90.75 334 GLU A CA 1
ATOM 2556 C C . GLU A 1 334 ? -13.266 9.356 3.889 1.00 90.75 334 GLU A C 1
ATOM 2558 O O . GLU A 1 334 ? -14.222 9.322 4.659 1.00 90.75 334 GLU A O 1
ATOM 2563 N N . ARG A 1 335 ? -12.602 8.245 3.542 1.00 92.12 335 ARG A N 1
ATOM 2564 C CA . ARG A 1 335 ? -12.991 6.890 3.969 1.00 92.12 335 ARG A CA 1
ATOM 2565 C C . ARG A 1 335 ? -12.557 6.560 5.391 1.00 92.12 335 ARG A C 1
ATOM 2567 O O . ARG A 1 335 ? -13.261 5.827 6.075 1.00 92.12 335 ARG A O 1
ATOM 2574 N N . SER A 1 336 ? -11.423 7.096 5.832 1.00 93.75 336 SER A N 1
ATOM 2575 C CA . SER A 1 336 ? -10.918 6.929 7.194 1.00 93.75 336 SER A CA 1
ATOM 2576 C C . SER A 1 336 ? -11.363 8.052 8.127 1.00 93.75 336 SER A C 1
ATOM 2578 O O . SER A 1 336 ? -10.975 8.044 9.292 1.00 93.75 336 SER A O 1
ATOM 2580 N N . GLY A 1 337 ? -12.138 9.032 7.648 1.00 90.62 337 GLY A N 1
ATOM 2581 C CA . GLY A 1 337 ? -12.523 10.198 8.442 1.00 90.62 337 GLY A CA 1
ATOM 2582 C C . GLY A 1 337 ? -11.339 11.102 8.826 1.00 90.62 337 GLY A C 1
ATOM 2583 O O . GLY A 1 337 ? -11.393 11.846 9.797 1.00 90.62 337 GLY A O 1
ATOM 2584 N N . GLY A 1 338 ? -10.245 11.025 8.067 1.00 91.81 338 GLY A N 1
ATOM 2585 C CA . GLY A 1 338 ? -9.012 11.780 8.276 1.00 91.81 338 GLY A CA 1
ATOM 2586 C C . GLY A 1 338 ? -7.921 11.024 9.031 1.00 91.81 338 GLY A C 1
ATOM 2587 O O . GLY A 1 338 ? -6.818 11.546 9.141 1.00 91.81 338 GLY A O 1
ATOM 2588 N N . ARG A 1 339 ? -8.167 9.790 9.489 1.00 94.62 339 ARG A N 1
ATOM 2589 C CA . ARG A 1 339 ? -7.165 8.947 10.167 1.00 94.62 339 ARG A CA 1
ATOM 2590 C C . ARG A 1 339 ? -6.168 8.362 9.156 1.00 94.62 339 ARG A C 1
ATOM 2592 O O . ARG A 1 339 ? -6.224 7.177 8.820 1.00 94.62 339 ARG A O 1
ATOM 2599 N N . VAL A 1 340 ? -5.301 9.216 8.611 1.00 96.12 340 VAL A N 1
ATOM 2600 C CA . VAL A 1 340 ? -4.247 8.862 7.646 1.00 96.12 340 VAL A CA 1
ATOM 2601 C C . VAL A 1 340 ? -2.880 9.157 8.257 1.00 96.12 340 VAL A C 1
ATOM 2603 O O . VAL A 1 340 ? -2.378 10.271 8.170 1.00 96.12 340 VAL A O 1
ATOM 2606 N N . ILE A 1 341 ? -2.265 8.151 8.869 1.00 96.56 341 ILE A N 1
ATOM 2607 C CA . ILE A 1 341 ? -0.918 8.251 9.438 1.00 96.56 341 ILE A CA 1
ATOM 2608 C C . ILE A 1 341 ? 0.087 8.259 8.287 1.00 96.56 341 ILE A C 1
ATOM 2610 O O . ILE A 1 341 ? 0.072 7.348 7.460 1.00 96.56 341 ILE A O 1
ATOM 2614 N N . ARG A 1 342 ? 0.970 9.255 8.229 1.00 94.62 342 ARG A N 1
ATOM 2615 C CA . ARG A 1 342 ? 2.025 9.355 7.212 1.00 94.62 342 ARG A CA 1
ATOM 2616 C C . ARG A 1 342 ? 3.402 9.292 7.857 1.00 94.62 342 ARG A C 1
ATOM 2618 O O . ARG A 1 342 ? 3.583 9.824 8.945 1.00 94.62 342 ARG A O 1
ATOM 2625 N N . ALA A 1 343 ? 4.358 8.666 7.172 1.00 91.06 343 ALA A N 1
ATOM 2626 C CA . ALA A 1 343 ? 5.737 8.564 7.657 1.00 91.06 343 ALA A CA 1
ATOM 2627 C C . ALA A 1 343 ? 6.468 9.920 7.713 1.00 91.06 343 ALA A C 1
ATOM 2629 O O . ALA A 1 343 ? 7.392 10.075 8.499 1.00 91.06 343 ALA A O 1
ATOM 2630 N N . ASP A 1 344 ? 6.036 10.899 6.917 1.00 90.69 344 ASP A N 1
ATOM 2631 C CA . ASP A 1 344 ? 6.598 12.253 6.847 1.00 90.69 344 ASP A CA 1
ATOM 2632 C C . ASP A 1 344 ? 5.801 13.304 7.636 1.00 90.69 344 ASP A C 1
ATOM 2634 O O . ASP A 1 344 ? 5.890 14.499 7.348 1.00 90.69 344 ASP A O 1
ATOM 2638 N N . ARG A 1 345 ? 4.970 12.872 8.594 1.00 92.25 345 ARG A N 1
ATOM 2639 C CA . ARG A 1 345 ? 4.147 13.759 9.426 1.00 92.25 345 ARG A CA 1
ATOM 2640 C C . ARG A 1 345 ? 4.255 13.403 10.898 1.00 92.25 345 ARG A C 1
ATOM 2642 O O . ARG A 1 345 ? 4.321 12.233 11.264 1.00 92.25 345 ARG A O 1
ATOM 2649 N N . SER A 1 346 ? 4.219 14.437 11.726 1.00 92.06 346 SER A N 1
ATOM 2650 C CA . SER A 1 346 ? 4.151 14.332 13.180 1.00 92.06 346 SER A CA 1
ATOM 2651 C C . SER A 1 346 ? 2.730 14.028 13.657 1.00 92.06 346 SER A C 1
ATOM 2653 O O . SER A 1 346 ? 1.746 14.128 12.912 1.00 92.06 346 SER A O 1
ATOM 2655 N N . ARG A 1 347 ? 2.600 13.698 14.943 1.00 92.31 347 ARG A N 1
ATOM 2656 C CA . ARG A 1 347 ? 1.288 13.620 15.594 1.00 92.31 347 ARG A CA 1
ATOM 2657 C C . ARG A 1 347 ? 0.577 14.977 15.579 1.00 92.31 347 ARG A C 1
ATOM 2659 O O . ARG A 1 347 ? -0.641 15.014 15.413 1.00 92.31 347 ARG A O 1
ATOM 2666 N N . ASP A 1 348 ? 1.315 16.070 15.727 1.00 91.69 348 ASP A N 1
ATOM 2667 C CA . ASP A 1 348 ? 0.748 17.420 15.766 1.00 91.69 348 ASP A CA 1
ATOM 2668 C C . ASP A 1 348 ? 0.178 17.847 14.407 1.00 91.69 348 ASP A C 1
ATOM 2670 O O . ASP A 1 348 ? -0.882 18.472 14.359 1.00 91.69 348 ASP A O 1
ATOM 2674 N N . ASP A 1 349 ? 0.788 17.417 13.296 1.00 91.94 349 ASP A N 1
ATOM 2675 C CA . ASP A 1 349 ? 0.227 17.618 11.952 1.00 91.94 349 ASP A CA 1
ATOM 2676 C C . ASP A 1 349 ? -1.171 16.988 11.817 1.00 91.94 349 ASP A C 1
ATOM 2678 O O . ASP A 1 349 ? -2.074 17.576 11.216 1.00 91.94 349 ASP A O 1
ATOM 2682 N N . LEU A 1 350 ? -1.372 15.799 12.398 1.00 90.62 350 LEU A N 1
ATOM 2683 C CA . LEU A 1 350 ? -2.668 15.111 12.400 1.00 90.62 350 LEU A CA 1
ATOM 2684 C C . LEU A 1 350 ? -3.703 15.837 13.262 1.00 90.62 350 LEU A C 1
ATOM 2686 O O . LEU A 1 350 ? -4.869 15.921 12.875 1.00 90.62 350 LEU A O 1
ATOM 2690 N N . VAL A 1 351 ? -3.287 16.381 14.408 1.00 91.06 351 VAL A N 1
ATOM 2691 C CA . VAL A 1 351 ? -4.158 17.196 15.268 1.00 91.06 351 VAL A CA 1
ATOM 2692 C C . VAL A 1 351 ? -4.595 18.459 14.526 1.00 91.06 351 VAL A C 1
ATOM 2694 O O . VAL A 1 351 ? -5.793 18.721 14.424 1.00 91.06 351 VAL A O 1
ATOM 2697 N N . ALA A 1 352 ? -3.655 19.184 13.919 1.00 91.12 352 ALA A N 1
ATOM 2698 C CA . ALA A 1 352 ? -3.955 20.372 13.124 1.00 91.12 352 ALA A CA 1
ATOM 2699 C C . ALA A 1 352 ? -4.884 20.050 11.939 1.00 91.12 352 ALA A C 1
ATOM 2701 O O . ALA A 1 352 ? -5.791 20.821 11.613 1.00 91.12 352 ALA A O 1
ATOM 2702 N N . GLN A 1 353 ? -4.709 18.883 11.307 1.00 85.38 353 GLN A N 1
ATOM 2703 C CA . GLN A 1 353 ? -5.605 18.414 10.251 1.00 85.38 353 GLN A CA 1
ATOM 2704 C C . GLN A 1 353 ? -7.028 18.156 10.770 1.00 85.38 353 GLN A C 1
ATOM 2706 O O . GLN A 1 353 ? -7.995 18.514 10.088 1.00 85.38 353 GLN A O 1
ATOM 2711 N N . ALA A 1 354 ? -7.167 17.540 11.946 1.00 84.69 354 ALA A N 1
ATOM 2712 C CA . ALA A 1 354 ? -8.460 17.291 12.576 1.00 84.69 354 ALA A CA 1
ATOM 2713 C C . ALA A 1 354 ? -9.181 18.610 12.901 1.00 84.69 354 ALA A C 1
ATOM 2715 O O . ALA A 1 354 ? -10.336 18.791 12.512 1.00 84.69 354 ALA A O 1
ATOM 2716 N N . GLU A 1 355 ? -8.479 19.572 13.504 1.00 87.69 355 GLU A N 1
ATOM 2717 C CA . GLU A 1 355 ? -9.007 20.909 13.805 1.00 87.69 355 GLU A CA 1
ATOM 2718 C C . GLU A 1 355 ? -9.454 21.644 12.537 1.00 87.69 355 GLU A C 1
ATOM 2720 O O . GLU A 1 355 ? -10.563 22.178 12.470 1.00 87.69 355 GLU A O 1
ATOM 2725 N N . ALA A 1 356 ? -8.637 21.605 11.480 1.00 86.00 356 ALA A N 1
ATOM 2726 C CA . ALA A 1 356 ? -8.965 22.222 10.200 1.00 86.00 356 ALA A CA 1
ATOM 2727 C C . ALA A 1 356 ? -10.181 21.580 9.511 1.00 86.00 356 ALA A C 1
ATOM 2729 O O . ALA A 1 356 ? -10.804 22.212 8.647 1.00 86.00 356 ALA A O 1
ATOM 2730 N N . LYS A 1 357 ? -10.517 20.329 9.845 1.00 79.06 357 LYS A N 1
ATOM 2731 C CA . LYS A 1 357 ? -11.696 19.614 9.338 1.00 79.06 357 LYS A CA 1
ATOM 2732 C C . LYS A 1 357 ? -12.932 19.801 10.209 1.00 79.06 357 LYS A C 1
ATOM 2734 O O . LYS A 1 357 ? -14.018 19.441 9.754 1.00 79.06 357 LYS A O 1
ATOM 2739 N N . SER A 1 358 ? -12.798 20.395 11.392 1.00 81.69 358 SER A N 1
ATOM 2740 C CA . SER A 1 358 ? -13.922 20.490 12.309 1.00 81.69 358 SER A CA 1
ATOM 2741 C C . SER A 1 358 ? -15.074 21.332 11.753 1.00 81.69 358 SER A C 1
ATOM 2743 O O . SER A 1 358 ? -14.867 22.384 11.140 1.00 81.69 358 SER A O 1
ATOM 2745 N N . GLY A 1 359 ? -16.300 20.829 11.897 1.00 78.00 359 GLY A N 1
ATOM 2746 C CA . GLY A 1 359 ? -17.527 21.413 11.361 1.00 78.00 359 GLY A CA 1
ATOM 2747 C C . GLY A 1 359 ? -17.726 21.243 9.850 1.00 78.00 359 GLY A C 1
ATOM 2748 O O . GLY A 1 359 ? -18.639 21.857 9.292 1.00 78.00 359 GLY A O 1
ATOM 2749 N N . LYS A 1 360 ? -16.894 20.449 9.158 1.00 80.69 360 LYS A N 1
ATOM 2750 C CA . LYS A 1 360 ? -17.006 20.210 7.707 1.00 80.69 360 LYS A CA 1
ATOM 2751 C C . LYS A 1 360 ? -17.642 18.844 7.403 1.00 80.69 360 LYS A C 1
ATOM 2753 O O . LYS A 1 360 ? -17.513 17.909 8.188 1.00 80.69 360 LYS A O 1
ATOM 2758 N N . PRO A 1 361 ? -18.317 18.681 6.247 1.00 74.00 361 PRO A N 1
ATOM 2759 C CA . PRO A 1 361 ? -18.850 17.382 5.839 1.00 74.00 361 PRO A CA 1
ATOM 2760 C C . PRO A 1 361 ? -17.761 16.299 5.807 1.00 74.00 361 PRO A C 1
ATOM 2762 O O . PRO A 1 361 ? -16.704 16.509 5.214 1.00 74.00 361 PRO A O 1
ATOM 2765 N N . GLY A 1 362 ? -18.040 15.142 6.415 1.00 72.56 362 GLY A N 1
ATOM 2766 C CA . GLY A 1 362 ? -17.090 14.027 6.516 1.00 72.56 362 GLY A CA 1
ATOM 2767 C C . GLY A 1 362 ? -16.167 14.067 7.741 1.00 72.56 362 GLY A C 1
ATOM 2768 O O . GLY A 1 362 ? -15.256 13.248 7.822 1.00 72.56 362 GLY A O 1
ATOM 2769 N N . GLU A 1 363 ? -16.385 14.993 8.682 1.00 80.44 363 GLU A N 1
ATOM 2770 C CA . GLU A 1 363 ? -15.718 14.997 9.990 1.00 80.44 363 GLU A CA 1
ATOM 2771 C C . GLU A 1 363 ? -16.082 13.743 10.808 1.00 80.44 363 GLU A C 1
ATOM 2773 O O . GLU A 1 363 ? -17.244 13.328 10.851 1.00 80.44 363 GLU A O 1
ATOM 2778 N N . LEU A 1 364 ? -15.089 13.150 11.478 1.00 84.69 364 LEU A N 1
ATOM 2779 C CA . LEU A 1 364 ? -15.334 12.142 12.510 1.00 84.69 364 LEU A CA 1
ATOM 2780 C C . LEU A 1 364 ? -15.925 12.784 13.769 1.00 84.69 364 LEU A C 1
ATOM 2782 O O . LEU A 1 364 ? -15.515 13.883 14.144 1.00 84.69 364 LEU A O 1
ATOM 2786 N N . PRO A 1 365 ? -16.807 12.078 14.492 1.00 88.25 365 PRO A N 1
ATOM 2787 C CA . PRO A 1 365 ? -17.208 12.481 15.831 1.00 88.25 365 PRO A CA 1
ATOM 2788 C C . PRO A 1 365 ? -15.991 12.803 16.721 1.00 88.25 365 PRO A C 1
ATOM 2790 O O . PRO A 1 365 ? -15.005 12.062 16.690 1.00 88.25 365 PRO A O 1
ATOM 2793 N N . PRO A 1 366 ? -16.053 13.847 17.573 1.00 87.69 366 PRO A N 1
ATOM 2794 C CA . PRO A 1 366 ? -14.937 14.216 18.448 1.00 87.69 366 PRO A CA 1
ATOM 2795 C C . PRO A 1 366 ? -14.416 13.063 19.318 1.00 87.69 366 PRO A C 1
ATOM 2797 O O . PRO A 1 366 ? -13.210 12.928 19.502 1.00 87.69 366 PRO A O 1
ATOM 2800 N N . ALA A 1 367 ? -15.313 12.193 19.794 1.00 90.19 367 ALA A N 1
ATOM 2801 C CA . ALA A 1 367 ? -14.951 11.015 20.582 1.00 90.19 367 ALA A CA 1
ATOM 2802 C C . ALA A 1 367 ? -14.107 9.997 19.790 1.00 90.19 367 ALA A C 1
ATOM 2804 O O . ALA A 1 367 ? -13.196 9.388 20.349 1.00 90.19 367 ALA A O 1
ATOM 2805 N N . ASP A 1 368 ? -14.365 9.837 18.488 1.00 90.81 368 ASP A N 1
ATOM 2806 C CA . ASP A 1 368 ? -13.613 8.916 17.630 1.00 90.81 368 ASP A CA 1
ATOM 2807 C C . ASP A 1 368 ? -12.216 9.471 17.322 1.00 90.81 368 ASP A C 1
ATOM 2809 O O . ASP A 1 368 ? -11.238 8.719 17.280 1.00 90.81 368 ASP A O 1
ATOM 2813 N N . TRP A 1 369 ? -12.105 10.795 17.164 1.00 91.00 369 TRP A N 1
ATOM 2814 C CA . TRP A 1 369 ? -10.819 11.488 17.062 1.00 91.00 369 TRP A CA 1
ATOM 2815 C C . TRP A 1 369 ? -10.001 11.368 18.344 1.00 91.00 369 TRP A C 1
ATOM 2817 O O . TRP A 1 369 ? -8.821 11.022 18.286 1.00 91.00 369 TRP A O 1
ATOM 2827 N N . GLU A 1 370 ? -10.621 11.606 19.499 1.00 90.62 370 GLU A N 1
ATOM 2828 C CA . GLU A 1 370 ? -9.972 11.455 20.801 1.00 90.62 370 GLU A CA 1
ATOM 2829 C C . GLU A 1 370 ? -9.485 10.015 21.001 1.00 90.62 370 GLU A C 1
ATOM 2831 O O . GLU A 1 370 ? -8.332 9.789 21.376 1.00 90.62 370 GLU A O 1
ATOM 2836 N N . LEU A 1 371 ? -10.317 9.028 20.657 1.00 91.75 371 LEU A N 1
ATOM 2837 C CA . LEU A 1 371 ? -9.940 7.622 20.713 1.00 91.75 371 LEU A CA 1
ATOM 2838 C C . LEU A 1 371 ? -8.756 7.315 19.787 1.00 91.75 371 LEU A C 1
ATOM 2840 O O . LEU A 1 371 ? -7.790 6.690 20.229 1.00 91.75 371 LEU A O 1
ATOM 2844 N N . PHE A 1 372 ? -8.792 7.766 18.531 1.00 93.81 372 PHE A N 1
ATOM 2845 C CA . PHE A 1 372 ? -7.689 7.589 17.584 1.00 93.81 372 PHE A CA 1
ATOM 2846 C C . PHE A 1 372 ? -6.383 8.201 18.107 1.00 93.81 372 PHE A C 1
ATOM 2848 O O . PHE A 1 372 ? -5.366 7.509 18.173 1.00 93.81 372 PHE A O 1
ATOM 2855 N N . LEU A 1 373 ? -6.419 9.461 18.549 1.00 92.81 373 LEU A N 1
ATOM 2856 C CA . LEU A 1 373 ? -5.251 10.187 19.050 1.00 92.81 373 LEU A CA 1
ATOM 2857 C C . LEU A 1 373 ? -4.725 9.634 20.379 1.00 92.81 373 LEU A C 1
ATOM 2859 O O . LEU A 1 373 ? -3.531 9.757 20.647 1.00 92.81 373 LEU A O 1
ATOM 2863 N N . SER A 1 374 ? -5.579 9.018 21.204 1.00 93.50 374 SER A N 1
ATOM 2864 C CA . SER A 1 374 ? -5.160 8.324 22.433 1.00 93.50 374 SER A CA 1
ATOM 2865 C C . SER A 1 374 ? -4.365 7.045 22.148 1.00 93.50 374 SER A C 1
ATOM 2867 O O . SER A 1 374 ? -3.547 6.621 22.964 1.00 93.50 374 SER A O 1
ATOM 2869 N N . ASN A 1 375 ? -4.590 6.443 20.977 1.00 94.62 375 ASN A N 1
ATOM 2870 C CA . ASN A 1 375 ? -3.895 5.247 20.517 1.00 94.62 375 ASN A CA 1
ATOM 2871 C C . ASN A 1 375 ? -2.673 5.573 19.640 1.00 94.62 375 ASN A C 1
ATOM 2873 O O . ASN A 1 375 ? -1.946 4.653 19.269 1.00 94.62 375 ASN A O 1
ATOM 2877 N N . LEU A 1 376 ? -2.443 6.849 19.309 1.00 94.94 376 LEU A N 1
ATOM 2878 C CA . LEU A 1 376 ? -1.317 7.316 18.506 1.00 94.94 376 LEU A CA 1
ATOM 2879 C C . LEU A 1 376 ? -0.292 8.031 19.390 1.00 94.94 376 LEU A C 1
ATOM 2881 O O . LEU A 1 376 ? -0.537 9.130 19.897 1.00 94.94 376 LEU A O 1
ATOM 2885 N N . ARG A 1 377 ? 0.874 7.411 19.550 1.00 94.38 377 ARG A N 1
ATOM 2886 C CA . ARG A 1 377 ? 1.982 7.929 20.347 1.00 94.38 377 ARG A CA 1
ATOM 2887 C C . ARG A 1 377 ? 3.143 8.321 19.446 1.00 94.38 377 ARG A C 1
ATOM 2889 O O . ARG A 1 377 ? 3.559 7.544 18.595 1.00 94.38 377 ARG A O 1
ATOM 2896 N N . GLU A 1 378 ? 3.705 9.494 19.697 1.00 93.44 378 GLU A N 1
ATOM 2897 C CA . GLU A 1 378 ? 4.960 9.904 19.078 1.00 93.44 378 GLU A CA 1
ATOM 2898 C C . GLU A 1 378 ? 6.151 9.362 19.874 1.00 93.44 378 GLU A C 1
ATOM 2900 O O . GLU A 1 378 ? 6.177 9.403 21.111 1.00 93.44 378 GLU A O 1
ATOM 2905 N N . ILE A 1 379 ? 7.102 8.786 19.147 1.00 91.19 379 ILE A N 1
ATOM 2906 C CA . ILE A 1 379 ? 8.400 8.356 19.646 1.00 91.19 379 ILE A CA 1
ATOM 2907 C C . ILE A 1 379 ? 9.403 9.380 19.137 1.00 91.19 379 ILE A C 1
ATOM 2909 O O . ILE A 1 379 ? 9.554 9.534 17.928 1.00 91.19 379 ILE A O 1
ATOM 2913 N N . SER A 1 380 ? 10.092 10.039 20.061 1.00 88.31 380 SER A N 1
ATOM 2914 C CA . SER A 1 380 ? 11.045 11.108 19.764 1.00 88.31 380 SER A CA 1
ATOM 2915 C C . SER A 1 380 ? 12.357 10.863 20.499 1.00 88.31 380 SER A C 1
ATOM 2917 O O . SER A 1 380 ? 12.369 10.227 21.559 1.00 88.31 380 SER A O 1
ATOM 2919 N N . ASP A 1 381 ? 13.446 11.384 19.953 1.00 87.62 381 ASP A N 1
ATOM 2920 C CA . ASP A 1 381 ? 14.751 11.453 20.602 1.00 87.62 381 ASP A CA 1
ATOM 2921 C C . ASP A 1 381 ? 15.191 12.916 20.810 1.00 87.62 381 ASP A C 1
ATOM 2923 O O . ASP A 1 381 ? 14.360 13.823 20.879 1.00 87.62 381 ASP A O 1
ATOM 2927 N N . ALA A 1 382 ? 16.495 13.144 20.998 1.00 88.69 382 ALA A N 1
ATOM 2928 C CA . ALA A 1 382 ? 17.049 14.482 21.193 1.00 88.69 382 ALA A CA 1
ATOM 2929 C C . ALA A 1 382 ? 17.013 15.355 19.923 1.00 88.69 382 ALA A C 1
ATOM 2931 O O . ALA A 1 382 ? 17.120 16.576 20.040 1.00 88.69 382 ALA A O 1
ATOM 2932 N N . GLU A 1 383 ? 16.880 14.749 18.743 1.00 84.69 383 GLU A N 1
ATOM 2933 C CA . GLU A 1 383 ? 16.873 15.420 17.440 1.00 84.69 383 GLU A CA 1
ATOM 2934 C C . GLU A 1 383 ? 15.449 15.662 16.925 1.00 84.69 383 GLU A C 1
ATOM 2936 O O . GLU A 1 383 ? 15.231 16.576 16.129 1.00 84.69 383 GLU A O 1
ATOM 2941 N N . GLY A 1 384 ? 14.460 14.920 17.433 1.00 78.50 384 GLY A N 1
ATOM 2942 C CA . GLY A 1 384 ? 13.046 15.190 17.192 1.00 78.50 384 GLY A CA 1
ATOM 2943 C C . GLY A 1 384 ? 12.186 13.928 17.106 1.00 78.50 384 GLY A C 1
ATOM 2944 O O . GLY A 1 384 ? 12.557 12.880 17.637 1.00 78.50 384 GLY A O 1
ATOM 2945 N N . PRO A 1 385 ? 10.998 14.017 16.481 1.00 81.38 385 PRO A N 1
ATOM 2946 C CA . PRO A 1 385 ? 10.146 12.862 16.213 1.00 81.38 385 PRO A CA 1
ATOM 2947 C C . PRO A 1 385 ? 10.849 11.841 15.306 1.00 81.38 385 PRO A C 1
ATOM 2949 O O . PRO A 1 385 ? 11.287 12.176 14.209 1.00 81.38 385 PRO A O 1
ATOM 2952 N N . LEU A 1 386 ? 10.914 10.586 15.749 1.00 86.12 386 LEU A N 1
ATOM 2953 C CA . LEU A 1 386 ? 11.498 9.461 15.011 1.00 86.12 386 LEU A CA 1
ATOM 2954 C C . LEU A 1 386 ? 10.440 8.557 14.381 1.00 86.12 386 LEU A C 1
ATOM 2956 O O . LEU A 1 386 ? 10.626 8.041 13.280 1.00 86.12 386 LEU A O 1
ATOM 2960 N N . ALA A 1 387 ? 9.354 8.291 15.107 1.00 88.44 387 ALA A N 1
ATOM 2961 C CA . ALA A 1 387 ? 8.331 7.352 14.672 1.00 88.44 387 ALA A CA 1
ATOM 2962 C C . ALA A 1 387 ? 6.977 7.627 15.329 1.00 88.44 387 ALA A C 1
ATOM 2964 O O . ALA A 1 387 ? 6.882 8.204 16.412 1.00 88.44 387 ALA A O 1
ATOM 2965 N N . LEU A 1 388 ? 5.922 7.122 14.694 1.00 91.75 388 LEU A N 1
ATOM 2966 C CA . LEU A 1 388 ? 4.585 7.054 15.269 1.00 91.75 388 LEU A CA 1
ATOM 2967 C C . LEU A 1 388 ? 4.250 5.600 15.620 1.00 91.75 388 LEU A C 1
ATOM 2969 O O . LEU A 1 388 ? 4.239 4.722 14.760 1.00 91.75 388 LEU A O 1
ATOM 2973 N N . GLU A 1 389 ? 3.947 5.349 16.892 1.00 93.88 389 GLU A N 1
ATOM 2974 C CA . GLU A 1 389 ? 3.383 4.090 17.373 1.00 93.88 389 GLU A CA 1
ATOM 2975 C C . GLU A 1 389 ? 1.856 4.201 17.365 1.00 93.88 389 GLU A C 1
ATOM 2977 O O . GLU A 1 389 ? 1.282 5.011 18.094 1.00 93.88 389 GLU A O 1
ATOM 2982 N N . TYR A 1 390 ? 1.189 3.360 16.574 1.00 94.75 390 TYR A N 1
ATOM 2983 C CA . TYR A 1 390 ? -0.267 3.249 16.587 1.00 94.75 390 TYR A CA 1
ATOM 2984 C C . TYR A 1 390 ? -0.709 1.928 17.214 1.00 94.75 390 TYR A C 1
ATOM 2986 O O . TYR A 1 390 ? -0.338 0.847 16.754 1.00 94.75 390 TYR A O 1
ATOM 2994 N N . ARG A 1 391 ? -1.518 2.013 18.271 1.00 92.75 391 ARG A N 1
ATOM 2995 C CA . ARG A 1 391 ? -2.006 0.856 19.023 1.00 92.75 391 ARG A CA 1
ATOM 2996 C C . ARG A 1 391 ? -3.395 0.456 18.563 1.00 92.75 391 ARG A C 1
ATOM 2998 O O . ARG A 1 391 ? -4.350 1.220 18.671 1.00 92.75 391 ARG A O 1
ATOM 3005 N N . ILE A 1 392 ? -3.519 -0.787 18.128 1.00 85.12 392 ILE A N 1
ATOM 3006 C CA . ILE A 1 392 ? -4.807 -1.374 17.769 1.00 85.12 392 ILE A CA 1
ATOM 3007 C C . ILE A 1 392 ? -5.327 -2.117 18.985 1.00 85.12 392 ILE A C 1
ATOM 3009 O O . ILE A 1 392 ? -4.642 -2.980 19.534 1.00 85.12 392 ILE A O 1
ATOM 3013 N N . ARG A 1 393 ? -6.532 -1.769 19.431 1.00 71.94 393 ARG A N 1
ATOM 3014 C CA . ARG A 1 393 ? -7.185 -2.510 20.507 1.00 71.94 393 ARG A CA 1
ATOM 3015 C C . ARG A 1 393 ? -7.639 -3.858 19.953 1.00 71.94 393 ARG A C 1
ATOM 3017 O O . ARG A 1 393 ? -8.333 -3.899 18.937 1.00 71.94 393 ARG A O 1
ATOM 3024 N N . ALA A 1 394 ? -7.214 -4.937 20.604 1.00 60.22 394 ALA A N 1
ATOM 3025 C CA . ALA A 1 394 ? -7.824 -6.241 20.391 1.00 60.22 394 ALA A CA 1
ATOM 3026 C C . ALA A 1 394 ? -9.304 -6.168 20.806 1.00 60.22 394 ALA A C 1
ATOM 3028 O O . ALA A 1 394 ? -9.642 -5.386 21.702 1.00 60.22 394 ALA A O 1
ATOM 3029 N N . CYS A 1 395 ? -10.150 -6.911 20.091 1.00 57.62 395 CYS A N 1
ATOM 3030 C CA . CYS A 1 395 ? -11.596 -6.957 20.298 1.00 57.62 395 CYS A CA 1
ATOM 3031 C C . CYS A 1 395 ? -11.974 -7.366 21.723 1.00 57.62 395 CYS A C 1
ATOM 3033 O O . CYS A 1 395 ? -11.295 -8.264 22.274 1.00 57.62 395 CYS A O 1
#

Foldseek 3Di:
DVVLVLLVVLLVVLVVVLVPDDDDDDPPDDPLCVLVQVLCVVQFHHDDDDDDDDDQGPVNVVVVVVVVCPDDDDDDALEAWDQDPPANQKIKHWLDLDPDPVLLQCLDDPPVAAFFQGDDDDDPDLCLVVLLSSLLRDDDQDDPVSLVSNCVSDPDHLCDAEDPDPSSVSSPHDPDVVVNVVVCCVAVDPVPVVPHCSSVCSVVVSVVSVSSVSSCLSRFGKMKMWGGDDPLIAIATDRAQHFDSSLVRQQPHWPHPPDDPPPVPIDGLLNRLCRYLEYAQHNQQARGRATDPSGLVSNQDQNHAYEGAHDCCCCCVVVVGCPNPVSSQVSNCLRNLQRYHYPNDDLVNSVVVLVVCPPHPSHDDPVSVVVQSVQWDFDADPVGTDDIGGDDDRD